Protein AF-A0A7W3T5J4-F1 (afdb_monomer_lite)

Radius of gyration: 43.8 Å; chains: 1; bounding box: 90×72×123 Å

Organism: NCBI:txid1485586

Foldseek 3Di:
DDWQQEEEEDQDQVVLVCCQVCVQVVLCVVCVVPVPPGFNFEHGEEDDPPDDPVVVVVVLQCSLAQQHPVGDHGSHYYYYYHPPLLDDDASHYPSFGQEYEHPDQPDQLLSVVVSLCRRVDDDVPPPRDYDYHYDQDADVQRDPLLCQQDPSCNSVLSNLQSVCVVPVVLLVLVLVVLVVCQPDQDDLVVLDPVVVVPPPPDDDDDDDDDDDDDPDDPDRRDDDDDPDRYNSVSVSVNSVDSRVPDDDSVLSVLLVQQLVVCVVPVDLDAALQDWDDDGPDPIDNNSVSLVVQLVCVVVVNHDPSNVVSCVVSVHDSDPLVVLLVVLLVQQLVCCVQQVALLDALQDDDPNRRNSVVLVCVLVVVDDCDPVSVVSNCVSPVVNPPPDHSLLVSLLSQLLVVCVPPPARDQQDFPDDDPRDRNNVSVVCCQVCVVVDDPVSQVSCVVSVNDRDDPPDPDDDDDPPDPPDDDQADEPCVVDDLLRVLLVQQLSVCVVPVDNPDDLQDKGWGGHHPPDDDDIDIHRNSVSVVVCLVCLVVDDLVSLVSVVVSVDPSSDD

pLDDT: mean 79.35, std 17.82, range [26.31, 97.06]

InterPro domains:
  IPR005114 Helicase-associated [PF03457] (250-314)
  IPR005114 Helicase-associated [PF03457] (321-380)
  IPR027417 P-loop containing nucleoside triphosphate hydrolase [G3DSA:3.40.50.300] (16-140)
  IPR027417 P-loop containing nucleoside triphosphate hydrolase [SSF52540] (8-130)

Secondary structure (DSSP, 8-state):
----EEEEE-SSHHHHHHHHHHHHHHHHHHHHH-TTTS-S-EEEEEEETTS-HHHHHHHHHHHHHTB-TTSPBPSEEEEEEES-TTSS----SSS---EEEE--SSS-HHHHHHHHHHHSPPPTT-----EEE----PPTT--TT-TTT-STTHHHHHHHHHHHHH-HHHHHHHHHHHHHTTTS---GGGG-HHHHTT----------------------------SS---HHHHHHHIIIIIISPPPHHHHHHHHHHHHHHHHHS-----TT--EEETTEEEE-HHHHHHHHHHHHHTT-S-HHHHHHHHHTT--S-HHHHHHHHHHHHHHHHHHHHSSS---TT--BTTB-HHHHHHHHHTTSS---HHHHHHHHTT-TTSS-SS-HHHHHHHHHHHHHTTT-SS-----TT-EETTEEHHHHHHHHHHTGGGS-HHHHHHHHTTT-PPPP----S-----------PPPBTTGGG--HHHHHHHHHHHHHHHHSS----TT--EEE-BPTT-----EEE-HHHHHHHHHHTGGGS-HHHHHHHHTTT-GGG--

Sequence (556 aa):
MGARSLLTFHSTTLDAMVMARTTPDTAAELHADDPARYPARVSAEWLSGEHAPAYRRRVLARFADGLDEHGYVADAQILASCQ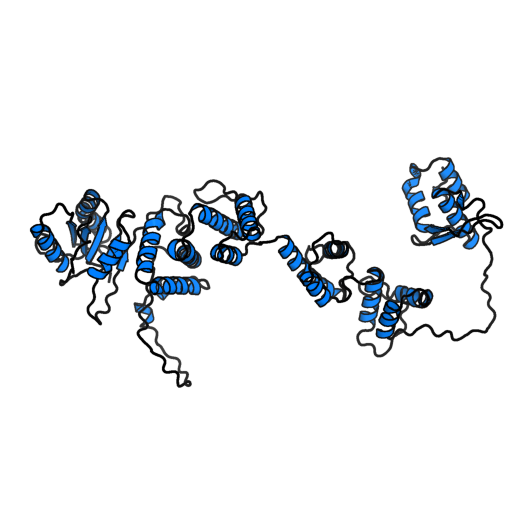VLAEGVDIRGRAGVDGVVLADGRSSPVQVVQIIGRALRQEPGEGKVARIIVPVFLEPGEEPDTMMTSPAYRPLAQLLAGLRAHDHRLIERLTEAAGRASGTASDTIALDPVTAAGQESGEDNEDQEHDAGEHQGRGAAPVLRFSRPRDPAAVARFLRTRVLTPESLGWLAGYDALLHWITERGSAEVPAAATIDLPGRPAYRVGAWVVEQRRALREGTLRPHRYELLSEAGLVWDVADAKFTNGLIAARSYFEEYGTLAAPRDAVVDGFPIGQFLDNLRKRQMVLTEERDAALSAIDPHWNPPWSLAWERGRVALAMLLEGEETVPEIPPGVRVNGTDVGAWLRRQLVGWAGLDDAQREALAKLGIPAPTTAGAGGDGRAGAATGAAAGVPGLAGLDAFGRGVAALRQYRDREGHLTIPRGHEEVLHPAPGENGGPVTVRAGVFLTNSKTRRAKLSPERRAALADLGLEWAQG

Structure (mmCIF, N/CA/C/O backbone):
data_AF-A0A7W3T5J4-F1
#
_entry.id   AF-A0A7W3T5J4-F1
#
loop_
_atom_site.group_PDB
_atom_site.id
_atom_site.type_symbol
_atom_site.label_atom_id
_atom_site.label_alt_id
_atom_site.label_comp_id
_atom_site.label_asym_id
_atom_site.label_entity_id
_atom_site.label_seq_id
_atom_site.pdbx_PDB_ins_code
_atom_site.Cartn_x
_atom_site.Cartn_y
_atom_site.Cartn_z
_atom_site.occupancy
_atom_site.B_iso_or_equiv
_atom_site.auth_seq_id
_atom_site.auth_comp_id
_atom_site.auth_asym_id
_atom_site.auth_atom_id
_atom_site.pdbx_PDB_model_num
ATOM 1 N N . MET A 1 1 ? -18.919 -23.837 25.632 1.00 38.12 1 MET A N 1
ATOM 2 C CA . MET A 1 1 ? -19.663 -23.166 26.724 1.00 38.12 1 MET A CA 1
ATOM 3 C C . MET A 1 1 ? -19.382 -21.670 26.675 1.00 38.12 1 MET A C 1
ATOM 5 O O . MET A 1 1 ? -18.213 -21.291 26.666 1.00 38.12 1 MET A O 1
ATOM 9 N N . GLY A 1 2 ? -20.426 -20.843 26.559 1.00 59.25 2 GLY A N 1
ATOM 10 C CA . GLY A 1 2 ? -20.318 -19.377 26.545 1.00 59.25 2 GLY A CA 1
ATOM 11 C C . GLY A 1 2 ? -19.994 -18.792 27.924 1.00 59.25 2 GLY A C 1
ATOM 12 O O . GLY A 1 2 ? -20.056 -19.503 28.925 1.00 59.25 2 GLY A O 1
ATOM 13 N N . ALA A 1 3 ? -19.624 -17.511 27.972 1.00 66.50 3 ALA A N 1
ATOM 14 C CA . ALA A 1 3 ? -19.461 -16.782 29.230 1.00 66.50 3 ALA A CA 1
ATOM 15 C C . ALA A 1 3 ? -20.826 -16.618 29.920 1.00 66.50 3 ALA A C 1
ATOM 17 O O . ALA A 1 3 ? -21.781 -16.196 29.270 1.00 66.50 3 ALA A O 1
ATOM 18 N N . ARG A 1 4 ? -20.914 -16.962 31.208 1.00 83.06 4 ARG A N 1
ATOM 19 C CA . ARG A 1 4 ? -22.148 -16.910 32.011 1.00 83.06 4 ARG A CA 1
ATOM 20 C C . ARG A 1 4 ? -22.110 -15.777 33.029 1.00 83.06 4 ARG A C 1
ATOM 22 O O . ARG A 1 4 ? -23.159 -15.297 33.422 1.00 83.06 4 ARG A O 1
ATOM 29 N N . SER A 1 5 ? -20.923 -15.323 33.421 1.00 88.12 5 SER A N 1
ATOM 30 C CA . SER A 1 5 ? -20.735 -14.202 34.343 1.00 88.12 5 SER A CA 1
ATOM 31 C C . SER A 1 5 ? -19.971 -13.057 33.675 1.00 88.12 5 SER A C 1
ATOM 33 O O . SER A 1 5 ? -18.770 -13.179 33.410 1.00 88.12 5 SER A O 1
ATOM 35 N N . LEU A 1 6 ? -20.665 -11.957 33.365 1.00 88.44 6 LEU A N 1
ATOM 36 C CA . LEU A 1 6 ? -20.112 -10.829 32.611 1.00 88.44 6 LEU A CA 1
ATOM 37 C C . LEU A 1 6 ? -20.107 -9.534 33.417 1.00 88.44 6 LEU A C 1
ATOM 39 O O . LEU A 1 6 ? -21.117 -9.118 33.980 1.00 88.44 6 LEU A O 1
ATOM 43 N N . LEU A 1 7 ? -18.971 -8.843 33.393 1.00 87.94 7 LEU A N 1
ATOM 44 C CA . LEU A 1 7 ? -18.852 -7.492 33.926 1.00 87.94 7 LEU A CA 1
ATOM 45 C C . LEU A 1 7 ? -18.903 -6.478 32.781 1.00 87.94 7 LEU A C 1
ATOM 47 O O . LEU A 1 7 ? -18.108 -6.567 31.851 1.00 87.94 7 LEU A O 1
ATOM 51 N N . THR A 1 8 ? -19.819 -5.514 32.829 1.00 87.94 8 THR A N 1
ATOM 52 C CA . THR A 1 8 ? -19.984 -4.508 31.765 1.00 87.94 8 THR A CA 1
ATOM 53 C C . THR A 1 8 ? -19.553 -3.134 32.272 1.00 87.94 8 THR A C 1
ATOM 55 O O . THR A 1 8 ? -19.921 -2.735 33.376 1.00 87.94 8 THR A O 1
ATOM 58 N N . PHE A 1 9 ? -18.745 -2.412 31.496 1.00 85.38 9 PHE A N 1
ATOM 59 C CA . PHE A 1 9 ? -18.242 -1.085 31.866 1.00 85.38 9 PHE A CA 1
ATOM 60 C C . PHE A 1 9 ? -18.940 0.021 31.094 1.00 85.38 9 PHE A C 1
ATOM 62 O O . PHE A 1 9 ? -19.016 -0.036 29.867 1.00 85.38 9 PHE A O 1
ATOM 69 N N . HIS A 1 10 ? -19.381 1.030 31.842 1.00 85.56 10 HIS A N 1
ATOM 70 C CA . HIS A 1 10 ? -20.115 2.186 31.348 1.00 85.56 10 HIS A CA 1
ATOM 71 C C . HIS A 1 10 ? -19.493 3.476 31.891 1.00 85.56 10 HIS A C 1
ATOM 73 O O . HIS A 1 10 ? -18.960 3.528 33.002 1.00 85.56 10 HIS A O 1
ATOM 79 N N . SER A 1 11 ? -19.588 4.533 31.102 1.00 81.19 11 SER A N 1
ATOM 80 C CA . SER A 1 11 ? -19.053 5.867 31.349 1.00 81.19 11 SER A CA 1
ATOM 81 C C . SER A 1 11 ? -20.032 6.743 32.113 1.00 81.19 11 SER A C 1
ATOM 83 O O . SER A 1 11 ? -19.608 7.716 32.737 1.00 81.19 11 SER A O 1
ATOM 85 N N . THR A 1 12 ? -21.323 6.397 32.093 1.00 84.38 12 THR A N 1
ATOM 86 C CA . THR A 1 12 ? -22.353 7.074 32.874 1.00 84.38 12 THR A CA 1
ATOM 87 C C . THR A 1 12 ? -23.083 6.098 33.792 1.00 84.38 12 THR A C 1
ATOM 89 O O . THR A 1 12 ? -23.312 4.930 33.464 1.00 84.38 12 THR A O 1
ATOM 92 N N . THR A 1 13 ? -23.478 6.597 34.964 1.00 86.69 13 THR A N 1
ATOM 93 C CA . THR A 1 13 ? -24.303 5.851 35.920 1.00 86.69 13 THR A CA 1
ATOM 94 C C . THR A 1 13 ? -25.653 5.462 35.316 1.00 86.69 13 THR A C 1
ATOM 96 O O . THR A 1 13 ? -26.158 4.374 35.587 1.00 86.69 13 THR A O 1
ATOM 99 N N . LEU A 1 14 ? -26.219 6.337 34.477 1.00 87.62 14 LEU A N 1
ATOM 100 C CA . LEU A 1 14 ? -27.494 6.103 33.810 1.00 87.62 14 LEU A CA 1
ATOM 101 C C . LEU A 1 14 ? -27.411 4.910 32.854 1.00 87.62 14 LEU A C 1
ATOM 103 O O . LEU A 1 14 ? -28.268 4.039 32.932 1.00 87.62 14 LEU A O 1
ATOM 107 N N . ASP A 1 15 ? -26.368 4.821 32.026 1.00 88.25 15 ASP A N 1
ATOM 108 C CA . ASP A 1 15 ? -26.202 3.713 31.074 1.00 88.25 15 ASP A CA 1
ATOM 109 C C . ASP A 1 15 ? -26.009 2.374 31.797 1.00 88.25 15 ASP A C 1
ATOM 111 O O . ASP A 1 15 ? -26.647 1.381 31.447 1.00 88.25 15 ASP A O 1
ATOM 115 N N . ALA A 1 16 ? -25.210 2.360 32.874 1.00 88.25 16 ALA A N 1
ATOM 116 C CA . ALA A 1 16 ? -25.045 1.171 33.710 1.00 88.25 16 ALA A CA 1
ATOM 117 C C . ALA A 1 16 ? -26.379 0.705 34.314 1.00 88.25 16 ALA A C 1
ATOM 119 O O . ALA A 1 16 ? -26.686 -0.489 34.313 1.00 88.25 16 ALA A O 1
ATOM 120 N N . MET A 1 17 ? -27.181 1.646 34.822 1.00 89.94 17 MET A N 1
ATOM 121 C CA . MET A 1 17 ? -28.502 1.351 35.369 1.00 89.94 17 MET A CA 1
ATOM 122 C C . MET A 1 17 ? -29.458 0.851 34.285 1.00 89.94 17 MET A C 1
ATOM 124 O O . MET A 1 17 ? -30.118 -0.162 34.498 1.00 89.94 17 MET A O 1
ATOM 128 N N . VAL A 1 18 ? -29.532 1.532 33.137 1.00 91.50 18 VAL A N 1
ATOM 129 C CA . VAL A 1 18 ? -30.398 1.143 32.016 1.00 91.50 18 VAL A CA 1
ATOM 130 C C . VAL A 1 18 ? -30.050 -0.268 31.562 1.00 91.50 18 VAL A C 1
ATOM 132 O O . VAL A 1 18 ? -30.938 -1.110 31.548 1.00 91.50 18 VAL A O 1
ATOM 135 N N . MET A 1 19 ? -28.768 -0.562 31.320 1.00 89.38 19 MET A N 1
ATOM 136 C CA . MET A 1 19 ? -28.295 -1.904 30.970 1.00 89.38 19 MET A CA 1
ATOM 137 C C . MET A 1 19 ? -28.788 -2.954 31.970 1.00 89.38 19 MET A C 1
ATOM 139 O O . MET A 1 19 ? -29.364 -3.966 31.577 1.00 89.38 19 MET A O 1
ATOM 143 N N . ALA A 1 20 ? -28.598 -2.717 33.271 1.00 91.94 20 ALA A N 1
ATOM 144 C CA . ALA A 1 20 ? -29.009 -3.670 34.296 1.00 91.94 20 ALA A CA 1
ATOM 145 C C . ALA A 1 20 ? -30.531 -3.825 34.423 1.00 91.94 20 ALA A C 1
ATOM 147 O O . ALA A 1 20 ? -31.002 -4.857 34.890 1.00 91.94 20 ALA A O 1
ATOM 148 N N . ARG A 1 21 ? -31.312 -2.813 34.040 1.00 93.12 21 ARG A N 1
ATOM 149 C CA . ARG A 1 21 ? -32.776 -2.858 34.123 1.00 93.12 21 ARG A CA 1
ATOM 150 C C . ARG A 1 21 ? -33.428 -3.440 32.877 1.00 93.12 21 ARG A C 1
ATOM 152 O O . ARG A 1 21 ? -34.447 -4.093 33.019 1.00 93.12 21 ARG A O 1
ATOM 159 N N . THR A 1 22 ? -32.845 -3.258 31.695 1.00 92.88 22 THR A N 1
ATOM 160 C CA . THR A 1 22 ? -33.434 -3.732 30.433 1.00 92.88 22 THR A CA 1
ATOM 161 C C . THR A 1 22 ? -32.937 -5.109 30.003 1.00 92.88 22 THR A C 1
ATOM 163 O O . THR A 1 22 ? -33.639 -5.803 29.269 1.00 92.88 22 THR A O 1
ATOM 166 N N . THR A 1 23 ? -31.744 -5.532 30.443 1.00 92.19 23 THR A N 1
ATOM 167 C CA . THR A 1 23 ? -31.164 -6.828 30.044 1.00 92.19 23 THR A CA 1
ATOM 168 C C . THR A 1 23 ? -32.070 -8.017 30.380 1.00 92.19 23 THR A C 1
ATOM 170 O O . THR A 1 23 ? -32.245 -8.848 29.490 1.00 92.19 23 THR A O 1
ATOM 173 N N . PRO A 1 24 ? -32.636 -8.152 31.600 1.00 91.94 24 PRO A N 1
ATOM 174 C CA . PRO A 1 24 ? -33.459 -9.317 31.932 1.00 91.94 24 PRO A CA 1
ATOM 175 C C . PRO A 1 24 ? -34.690 -9.439 31.027 1.00 91.94 24 PRO A C 1
ATOM 177 O O . PRO A 1 24 ? -34.945 -10.518 30.499 1.00 91.94 24 PRO A O 1
ATOM 180 N N . ASP A 1 25 ? -35.380 -8.324 30.773 1.00 92.25 25 ASP A N 1
ATOM 181 C CA . ASP A 1 25 ? -36.558 -8.284 29.900 1.00 92.25 25 ASP A CA 1
ATOM 182 C C . ASP A 1 25 ? -36.183 -8.610 28.447 1.00 92.25 25 ASP A C 1
ATOM 184 O O . ASP A 1 25 ? -36.797 -9.468 27.819 1.00 92.25 25 ASP A O 1
ATOM 188 N N . THR A 1 26 ? -35.097 -8.013 27.940 1.00 93.00 26 THR A N 1
ATOM 189 C CA . THR A 1 26 ? -34.586 -8.294 26.584 1.00 93.00 26 THR A CA 1
ATOM 190 C C . THR A 1 26 ? -34.188 -9.766 26.432 1.00 93.00 26 THR A C 1
ATOM 192 O O . THR A 1 26 ? -34.430 -10.387 25.401 1.00 93.00 26 THR A O 1
ATOM 195 N N . ALA A 1 27 ? -33.564 -10.350 27.458 1.00 92.44 27 ALA A N 1
ATOM 196 C CA . ALA A 1 27 ? -33.190 -11.758 27.451 1.00 92.44 27 ALA A CA 1
ATOM 197 C C . ALA A 1 27 ? -34.416 -12.677 27.493 1.00 92.44 27 ALA A C 1
ATOM 199 O O . ALA A 1 27 ? -34.404 -13.709 26.827 1.00 92.44 27 ALA A O 1
ATOM 200 N N . ALA A 1 28 ? -35.465 -12.301 28.229 1.00 92.88 28 ALA A N 1
ATOM 201 C CA . ALA A 1 28 ? -36.719 -13.041 28.266 1.00 92.88 28 ALA A CA 1
ATOM 202 C C . ALA A 1 28 ? -37.426 -13.033 26.901 1.00 92.88 28 ALA A C 1
ATOM 204 O O . ALA A 1 28 ? -37.890 -14.084 26.463 1.00 92.88 28 ALA A O 1
ATOM 205 N N . GLU A 1 29 ? -37.446 -11.892 26.203 1.00 95.44 29 GLU A N 1
ATOM 206 C CA . GLU A 1 29 ? -37.959 -11.795 24.828 1.00 95.44 29 GLU A CA 1
ATOM 207 C C . GLU A 1 29 ? -37.161 -12.691 23.868 1.00 95.44 29 GLU A C 1
ATOM 209 O O . GLU A 1 29 ? -37.734 -13.535 23.183 1.00 95.44 29 GLU A O 1
ATOM 214 N N . LEU A 1 30 ? -35.825 -12.601 23.887 1.00 93.62 30 LEU A N 1
ATOM 215 C CA . LEU A 1 30 ? -34.963 -13.442 23.047 1.00 93.62 30 LEU A CA 1
ATOM 216 C C . LEU A 1 30 ? -35.094 -14.940 23.370 1.00 93.62 30 LEU A C 1
ATOM 218 O O . LEU A 1 30 ? -35.038 -15.774 22.468 1.00 93.62 30 LEU A O 1
ATOM 222 N N . HIS A 1 31 ? -35.264 -15.297 24.645 1.00 93.56 31 HIS A N 1
ATOM 223 C CA . HIS A 1 31 ? -35.498 -16.678 25.065 1.00 93.56 31 HIS A CA 1
ATOM 224 C C . HIS A 1 31 ? -36.864 -17.192 24.615 1.00 93.56 31 HIS A C 1
ATOM 226 O O . HIS A 1 31 ? -36.963 -18.359 24.255 1.00 93.56 31 HIS A O 1
ATOM 232 N N . ALA A 1 32 ? -37.901 -16.352 24.608 1.00 95.38 32 ALA A N 1
ATOM 233 C CA . ALA A 1 32 ? -39.206 -16.734 24.078 1.00 95.38 32 ALA A CA 1
ATOM 234 C C . ALA A 1 32 ? -39.138 -17.052 22.573 1.00 95.38 32 ALA A C 1
ATOM 236 O O . ALA A 1 32 ? -39.791 -17.996 22.126 1.00 95.38 32 ALA A O 1
ATOM 237 N N . ASP A 1 33 ? -38.313 -16.313 21.826 1.00 95.38 33 ASP A N 1
ATOM 238 C CA . ASP A 1 33 ? -38.110 -16.516 20.389 1.00 95.38 33 ASP A CA 1
ATOM 239 C C . ASP A 1 33 ? -37.232 -17.742 20.066 1.00 95.38 33 ASP A C 1
ATOM 241 O O . ASP A 1 33 ? -37.562 -18.522 19.171 1.00 95.38 33 ASP A O 1
ATOM 245 N N . ASP A 1 34 ? -36.117 -17.939 20.784 1.00 93.31 34 ASP A N 1
ATOM 246 C CA . ASP A 1 34 ? -35.206 -19.082 20.601 1.00 93.31 34 ASP A CA 1
ATOM 247 C C . ASP A 1 34 ? -34.678 -19.622 21.952 1.00 93.31 34 ASP A C 1
ATOM 249 O O . ASP A 1 34 ? -33.559 -19.296 22.385 1.00 93.31 34 ASP A O 1
ATOM 253 N N . PRO A 1 35 ? -35.452 -20.505 22.619 1.00 92.00 35 PRO A N 1
ATOM 254 C CA . PRO A 1 35 ? -35.082 -21.068 23.916 1.00 92.00 35 PRO A CA 1
ATOM 255 C C . PRO A 1 35 ? -33.812 -21.925 23.893 1.00 92.00 35 PRO A C 1
ATOM 257 O O . PRO A 1 35 ? -33.191 -22.141 24.935 1.00 92.00 35 PRO A O 1
ATOM 260 N N . ALA A 1 36 ? -33.436 -22.460 22.725 1.00 90.00 36 ALA A N 1
ATOM 261 C CA . ALA A 1 36 ? -32.250 -23.300 22.579 1.00 90.00 36 ALA A CA 1
ATOM 262 C C . ALA A 1 36 ? -30.960 -22.466 22.575 1.00 90.00 36 ALA A C 1
ATOM 264 O O . ALA A 1 36 ? -29.896 -22.961 22.957 1.00 90.00 36 ALA A O 1
ATOM 265 N N . ARG A 1 37 ? -31.050 -21.203 22.146 1.00 86.75 37 ARG A N 1
ATOM 266 C CA . ARG A 1 37 ? -29.909 -20.298 22.011 1.00 86.75 37 ARG A CA 1
ATOM 267 C C . ARG A 1 37 ? -29.728 -19.358 23.196 1.00 86.75 37 ARG A C 1
ATOM 269 O O . ARG A 1 37 ? -28.582 -19.073 23.554 1.00 86.75 37 ARG A O 1
ATOM 276 N N . TYR A 1 38 ? -30.816 -18.857 23.777 1.00 88.81 38 TYR A N 1
ATOM 277 C CA . TYR A 1 38 ? -30.766 -17.826 24.816 1.00 88.81 38 TYR A CA 1
ATOM 278 C C . TYR A 1 38 ? -31.089 -18.391 26.211 1.00 88.81 38 TYR A C 1
ATOM 280 O O . TYR A 1 38 ? -31.937 -19.271 26.332 1.00 88.81 38 TYR A O 1
ATOM 288 N N . PRO A 1 39 ? -30.413 -17.927 27.279 1.00 90.12 39 PRO A N 1
ATOM 289 C CA . PRO A 1 39 ? -30.639 -18.409 28.644 1.00 90.12 39 PRO A CA 1
ATOM 290 C C . PRO A 1 39 ? -31.996 -17.964 29.208 1.00 90.12 39 PRO A C 1
ATOM 292 O O . PRO A 1 39 ? -32.430 -16.845 28.956 1.00 90.12 39 PRO A O 1
ATOM 295 N N . ALA A 1 40 ? -32.619 -18.814 30.030 1.00 88.88 40 ALA A N 1
ATOM 296 C CA . ALA A 1 40 ? -33.925 -18.532 30.626 1.00 88.88 40 ALA A CA 1
ATOM 297 C C . ALA A 1 40 ? -33.838 -17.547 31.805 1.00 88.88 40 ALA A C 1
ATOM 299 O O . ALA A 1 40 ? -34.630 -16.614 31.899 1.00 88.88 40 ALA A O 1
ATOM 300 N N . ARG A 1 41 ? -32.880 -17.745 32.724 1.00 90.00 41 ARG A N 1
ATOM 301 C CA . ARG A 1 41 ? -32.694 -16.877 33.900 1.00 90.00 41 ARG A CA 1
ATOM 302 C C . ARG A 1 41 ? -31.481 -15.976 33.737 1.00 90.00 41 ARG A C 1
ATOM 304 O O . ARG A 1 41 ? -30.357 -16.400 34.006 1.00 90.00 41 ARG A O 1
ATOM 311 N N . VAL A 1 42 ? -31.719 -14.728 33.340 1.00 92.81 42 VAL A N 1
ATOM 312 C CA . VAL A 1 42 ? -30.684 -13.690 33.274 1.00 92.81 42 VAL A CA 1
ATOM 313 C C . VAL A 1 42 ? -30.851 -12.703 34.418 1.00 92.81 42 VAL A C 1
ATOM 315 O O . VAL A 1 42 ? -31.863 -12.013 34.494 1.00 92.81 42 VAL A O 1
ATOM 318 N N . SER A 1 43 ? -29.852 -12.615 35.296 1.00 92.44 43 SER A N 1
ATOM 319 C CA . SER A 1 43 ? -29.806 -11.582 36.334 1.00 92.44 43 SER A CA 1
ATOM 320 C C . SER A 1 43 ? -28.939 -10.408 35.886 1.00 92.44 43 SER A C 1
ATOM 322 O O . SER A 1 43 ? -27.933 -10.580 35.192 1.00 92.44 43 SER A O 1
ATOM 324 N N . ALA A 1 44 ? -29.318 -9.191 36.271 1.00 93.38 44 ALA A N 1
ATOM 325 C CA . ALA A 1 44 ? -28.498 -8.022 36.007 1.00 93.38 44 ALA A CA 1
ATOM 326 C C . ALA A 1 44 ? -28.568 -7.003 37.151 1.00 93.38 44 ALA A C 1
ATOM 328 O O . ALA A 1 44 ? -29.642 -6.589 37.588 1.00 93.38 44 ALA A O 1
ATOM 329 N N . GLU A 1 45 ? -27.403 -6.582 37.638 1.00 93.12 45 GLU A N 1
ATOM 330 C CA . GLU A 1 45 ? -27.259 -5.571 38.688 1.00 93.12 45 GLU A CA 1
ATOM 331 C C . GLU A 1 45 ? -26.301 -4.463 38.239 1.00 93.12 45 GLU A C 1
ATOM 333 O O . GLU A 1 45 ? -25.523 -4.641 37.303 1.00 93.12 45 GLU A O 1
ATOM 338 N N . TRP A 1 46 ? -26.337 -3.303 38.903 1.00 92.62 46 TRP A N 1
ATOM 339 C CA . TRP A 1 46 ? -25.434 -2.194 38.593 1.00 92.62 46 TRP A CA 1
ATOM 340 C C . TRP A 1 46 ? -24.835 -1.547 39.840 1.00 92.62 46 TRP A C 1
ATOM 342 O O . TRP A 1 46 ? -25.447 -1.524 40.909 1.00 92.62 46 TRP A O 1
ATOM 352 N N . LEU A 1 47 ? -23.631 -0.991 39.692 1.00 89.12 47 LEU A N 1
ATOM 353 C CA . LEU A 1 47 ? -22.893 -0.299 40.744 1.00 89.12 47 LEU A CA 1
ATOM 354 C C . LEU A 1 47 ? -22.288 1.023 40.235 1.00 89.12 47 LEU A C 1
ATOM 356 O O . LEU A 1 47 ? -21.477 1.016 39.308 1.00 89.12 47 LEU A O 1
ATOM 360 N N . SER A 1 48 ? -22.610 2.139 40.903 1.00 87.38 48 SER A N 1
ATOM 361 C CA . SER A 1 48 ? -21.893 3.427 40.841 1.00 87.38 48 SER A CA 1
ATOM 362 C C . SER A 1 48 ? -21.253 3.811 42.187 1.00 87.38 48 SER A C 1
ATOM 364 O O . SER A 1 48 ? -21.483 3.165 43.219 1.00 87.38 48 SER A O 1
ATOM 366 N N . GLY A 1 49 ? -20.409 4.850 42.167 1.00 82.88 49 GLY A N 1
ATOM 367 C CA . GLY A 1 49 ? -19.708 5.352 43.355 1.00 82.88 49 GLY A CA 1
ATOM 368 C C . GLY A 1 49 ? -20.650 5.929 44.415 1.00 82.88 49 GLY A C 1
ATOM 369 O O . GLY A 1 49 ? -20.280 6.020 45.582 1.00 82.88 49 GLY A O 1
ATOM 370 N N . GLU A 1 50 ? -21.883 6.246 44.021 1.00 82.94 50 GLU A N 1
ATOM 371 C CA . GLU A 1 50 ? -22.941 6.772 44.886 1.00 82.94 50 GLU A CA 1
ATOM 372 C C . GLU A 1 50 ? -23.529 5.693 45.808 1.00 82.94 50 GLU A C 1
ATOM 374 O O . GLU A 1 50 ? -24.106 6.003 46.851 1.00 82.94 50 GLU A O 1
ATOM 379 N N . HIS A 1 51 ? -23.356 4.407 45.480 1.00 86.69 51 HIS A N 1
ATOM 380 C CA . HIS A 1 51 ? -23.827 3.328 46.338 1.00 86.69 51 HIS A CA 1
ATOM 381 C C . HIS A 1 51 ? -23.004 3.199 47.625 1.00 86.69 51 HIS A C 1
ATOM 383 O O . HIS A 1 51 ? -21.767 3.117 47.623 1.00 86.69 51 HIS A O 1
ATOM 389 N N . ALA A 1 52 ? -23.715 3.028 48.743 1.00 87.44 52 ALA A N 1
ATOM 390 C CA . ALA A 1 52 ? -23.106 2.771 50.041 1.00 87.44 52 ALA A CA 1
ATOM 391 C C . ALA A 1 52 ? -22.158 1.547 49.993 1.00 87.44 52 ALA A C 1
ATOM 393 O O . ALA A 1 52 ? -22.512 0.518 49.406 1.00 87.44 52 ALA A O 1
ATOM 394 N N . PRO A 1 53 ? -20.983 1.585 50.657 1.00 85.81 53 PRO A N 1
ATOM 395 C CA . PRO A 1 53 ? -20.021 0.475 50.645 1.00 85.81 53 PRO A CA 1
ATOM 396 C C . PRO A 1 53 ? -20.614 -0.882 51.057 1.00 85.81 53 PRO A C 1
ATOM 398 O O . PRO A 1 53 ? -20.260 -1.921 50.502 1.00 85.81 53 PRO A O 1
ATOM 401 N N . ALA A 1 54 ? -21.546 -0.892 52.016 1.00 87.69 54 ALA A N 1
ATOM 402 C CA . ALA A 1 54 ? -22.235 -2.111 52.441 1.00 87.69 54 ALA A CA 1
ATOM 403 C C . ALA A 1 54 ? -23.127 -2.703 51.337 1.00 87.69 54 ALA A C 1
ATOM 405 O O . ALA A 1 54 ? -23.162 -3.919 51.170 1.00 87.69 54 ALA A O 1
ATOM 406 N N . TYR A 1 55 ? -23.810 -1.856 50.560 1.00 88.38 55 TYR A N 1
ATOM 407 C CA . TYR A 1 55 ? -24.595 -2.294 49.409 1.00 88.38 55 TYR A CA 1
ATOM 408 C C . TYR A 1 55 ? -23.686 -2.887 48.329 1.00 88.38 55 TYR A C 1
ATOM 410 O O . TYR A 1 55 ? -23.907 -4.023 47.920 1.00 88.38 55 TYR A O 1
ATOM 418 N N . ARG A 1 56 ? -22.603 -2.181 47.970 1.00 87.06 56 ARG A N 1
ATOM 419 C CA . ARG A 1 56 ? -21.614 -2.649 46.982 1.00 87.06 56 ARG A CA 1
ATOM 420 C C . ARG A 1 56 ? -21.067 -4.038 47.320 1.00 87.06 56 ARG A C 1
ATOM 422 O O . ARG A 1 56 ? -21.064 -4.911 46.461 1.00 87.06 56 ARG A O 1
ATOM 429 N N . ARG A 1 57 ? -20.674 -4.272 48.580 1.00 86.75 57 ARG A N 1
ATOM 430 C CA . ARG A 1 57 ? -20.182 -5.587 49.040 1.00 86.75 57 ARG A CA 1
ATOM 431 C C . ARG A 1 57 ? -21.220 -6.702 48.900 1.00 86.75 57 ARG A C 1
ATOM 433 O O . ARG A 1 57 ? -20.854 -7.802 48.507 1.00 86.75 57 ARG A O 1
ATOM 440 N N . ARG A 1 58 ? -22.498 -6.431 49.198 1.00 89.38 58 ARG A N 1
ATOM 441 C CA . ARG A 1 58 ? -23.575 -7.431 49.062 1.00 89.38 58 ARG A CA 1
ATOM 442 C C . ARG A 1 58 ? -23.821 -7.821 47.607 1.00 89.38 58 ARG A C 1
ATOM 444 O O . ARG A 1 58 ? -23.907 -9.008 47.322 1.00 89.38 58 ARG A O 1
ATOM 451 N N . VAL A 1 59 ? -23.897 -6.837 46.709 1.00 89.44 59 VAL A N 1
ATOM 452 C CA . VAL A 1 59 ? -24.072 -7.074 45.265 1.00 89.44 59 VAL A CA 1
ATOM 453 C C . VAL A 1 59 ? -22.894 -7.871 44.703 1.00 89.44 59 VAL A C 1
ATOM 455 O O . VAL A 1 59 ? -23.090 -8.865 44.015 1.00 89.44 59 VAL A O 1
ATOM 458 N N . LEU A 1 60 ? -21.663 -7.483 45.056 1.00 88.31 60 LEU A N 1
ATOM 459 C CA . LEU A 1 60 ? -20.455 -8.184 44.619 1.00 88.31 60 LEU A CA 1
ATOM 460 C C . LEU A 1 60 ? -20.399 -9.636 45.102 1.00 88.31 60 LEU A C 1
ATOM 462 O O . LEU A 1 60 ? -20.005 -10.500 44.328 1.00 88.31 60 LEU A O 1
ATOM 466 N N . ALA A 1 61 ? -20.807 -9.909 46.344 1.00 88.31 61 ALA A N 1
ATOM 467 C CA . ALA A 1 61 ? -20.860 -11.271 46.872 1.00 88.31 61 ALA A CA 1
ATOM 468 C C . ALA A 1 61 ? -21.885 -12.138 46.121 1.00 88.31 61 ALA A C 1
ATOM 470 O O . ALA A 1 61 ? -21.553 -13.240 45.700 1.00 88.31 61 ALA A O 1
ATOM 471 N N . ARG A 1 62 ? -23.100 -11.621 45.877 1.00 90.62 62 ARG A N 1
ATOM 472 C CA . ARG A 1 62 ? -24.112 -12.338 45.080 1.00 90.62 62 ARG A CA 1
ATOM 473 C C . ARG A 1 62 ? -23.622 -12.642 43.669 1.00 90.62 62 ARG A C 1
ATOM 475 O O . ARG A 1 62 ? -23.718 -13.781 43.223 1.00 90.62 62 ARG A O 1
ATOM 482 N N . PHE A 1 63 ? -23.045 -11.641 43.006 1.00 90.38 63 PHE A N 1
ATOM 483 C CA . PHE A 1 63 ? -22.496 -11.799 41.664 1.00 90.38 63 PHE A CA 1
ATOM 484 C C . PHE A 1 63 ? -21.347 -12.819 41.629 1.00 90.38 63 PHE A C 1
ATOM 486 O O . PHE A 1 63 ? -21.294 -13.664 40.739 1.00 90.38 63 PHE A O 1
ATOM 493 N N . ALA A 1 64 ? -20.453 -12.808 42.624 1.00 87.56 64 ALA A N 1
ATOM 494 C CA . ALA A 1 64 ? -19.365 -13.782 42.717 1.00 87.56 64 ALA A CA 1
ATOM 495 C C . ALA A 1 64 ? -19.878 -15.235 42.774 1.00 87.56 64 ALA A C 1
ATOM 497 O O . ALA A 1 64 ? -19.251 -16.129 42.202 1.00 87.56 64 ALA A O 1
ATOM 498 N N . ASP A 1 65 ? -21.030 -15.465 43.408 1.00 88.50 65 ASP A N 1
ATOM 499 C CA . ASP A 1 65 ? -21.633 -16.790 43.581 1.00 88.50 65 ASP A CA 1
ATOM 500 C C . ASP A 1 65 ? -22.699 -17.155 42.536 1.00 88.50 65 ASP A C 1
ATOM 502 O O . ASP A 1 65 ? -23.183 -18.290 42.532 1.00 88.50 65 ASP A O 1
ATOM 506 N N . GLY A 1 66 ? -23.031 -16.248 41.612 1.00 88.69 66 GLY A N 1
ATOM 507 C CA . GLY A 1 66 ? -24.009 -16.516 40.553 1.00 88.69 66 GLY A CA 1
ATOM 508 C C . GLY A 1 66 ? -25.463 -16.374 40.988 1.00 88.69 66 GLY A C 1
ATOM 509 O O . GLY A 1 66 ? -26.326 -17.041 40.416 1.00 88.69 66 GLY A O 1
ATOM 510 N N . LEU A 1 67 ? -25.729 -15.571 42.019 1.00 89.88 67 LEU A N 1
ATOM 511 C CA . LEU A 1 67 ? -27.036 -15.463 42.660 1.00 89.88 67 LEU A CA 1
ATOM 512 C C . LEU A 1 67 ? -27.773 -14.185 42.248 1.00 89.88 67 LEU A C 1
ATOM 514 O O . LEU A 1 67 ? -27.180 -13.107 42.199 1.00 89.88 67 LEU A O 1
ATOM 518 N N . ASP A 1 68 ? -29.077 -14.295 42.008 1.00 86.62 68 ASP A N 1
ATOM 519 C CA . ASP A 1 68 ? -29.966 -13.143 41.843 1.00 86.62 68 ASP A CA 1
ATOM 520 C C . ASP A 1 68 ? -30.358 -12.501 43.191 1.00 86.62 68 ASP A C 1
ATOM 522 O O . ASP A 1 68 ? -29.942 -12.934 44.272 1.00 86.62 68 ASP A O 1
ATOM 526 N N . GLU A 1 69 ? -31.172 -11.443 43.147 1.00 82.75 69 GLU A N 1
ATOM 527 C CA . GLU A 1 69 ? -31.621 -10.718 44.344 1.00 82.75 69 GLU A CA 1
ATOM 528 C C . GLU A 1 69 ? -32.467 -11.560 45.316 1.00 82.75 69 GLU A C 1
ATOM 530 O O . GLU A 1 69 ? -32.579 -11.209 46.494 1.00 82.75 69 GLU A O 1
ATOM 535 N N . HIS A 1 70 ? -33.012 -12.684 44.849 1.00 86.25 70 HIS A N 1
ATOM 536 C CA . HIS A 1 70 ? -33.798 -13.635 45.630 1.00 86.25 70 HIS A CA 1
ATOM 537 C C . HIS A 1 70 ? -32.983 -14.863 46.074 1.00 86.25 70 HIS A C 1
ATOM 539 O O . HIS A 1 70 ? -33.492 -15.689 46.833 1.00 86.25 70 HIS A O 1
ATOM 545 N N . GLY A 1 71 ? -31.719 -14.973 45.655 1.00 86.00 71 GLY A N 1
ATOM 546 C CA . GLY A 1 71 ? -30.816 -16.068 46.001 1.00 86.00 71 GLY A CA 1
ATOM 547 C C . GLY A 1 71 ? -30.895 -17.285 45.075 1.00 86.00 71 GLY A C 1
ATOM 548 O O . GLY A 1 71 ? -30.361 -18.336 45.432 1.00 86.00 71 GLY A O 1
ATOM 549 N N . TYR A 1 72 ? -31.532 -17.180 43.905 1.00 88.25 72 TYR A N 1
ATOM 550 C CA . TYR A 1 72 ? -31.524 -18.250 42.905 1.00 88.25 72 TYR A CA 1
ATOM 551 C C . TYR A 1 72 ? -30.298 -18.160 41.999 1.00 88.25 72 TYR A C 1
ATOM 553 O O . TYR A 1 72 ? -29.788 -17.080 41.714 1.00 88.25 72 TYR A O 1
ATOM 561 N N . VAL A 1 73 ? -29.842 -19.318 41.515 1.00 89.50 73 VAL A N 1
ATOM 562 C CA . VAL A 1 73 ? -28.733 -19.395 40.559 1.00 89.50 73 VAL A CA 1
ATOM 563 C C . VAL A 1 73 ? -29.208 -18.930 39.183 1.00 89.50 73 VAL A C 1
ATOM 565 O O . VAL A 1 73 ? -30.144 -19.509 38.624 1.00 89.50 73 VAL A O 1
ATOM 568 N N . ALA A 1 74 ? -28.543 -17.914 38.638 1.00 88.69 74 ALA A N 1
ATOM 569 C CA . ALA A 1 74 ? -28.804 -17.415 37.294 1.00 88.69 74 ALA A CA 1
ATOM 570 C C . ALA A 1 74 ? -28.120 -18.292 36.226 1.00 88.69 74 ALA A C 1
ATOM 572 O O . ALA A 1 74 ? -27.013 -18.798 36.426 1.00 88.69 74 ALA A O 1
ATOM 573 N N . ASP A 1 75 ? -28.760 -18.454 35.065 1.00 89.69 75 ASP A N 1
ATOM 574 C CA . ASP A 1 75 ? -28.161 -19.145 33.915 1.00 89.69 75 ASP A CA 1
ATOM 575 C C . ASP A 1 75 ? -27.072 -18.283 33.259 1.00 89.69 75 ASP A C 1
ATOM 577 O O . ASP A 1 75 ? -26.075 -18.824 32.757 1.00 89.69 75 ASP A O 1
ATOM 581 N N . ALA A 1 76 ? -27.269 -16.958 33.300 1.00 91.25 76 ALA A N 1
ATOM 582 C CA . ALA A 1 76 ? -26.290 -15.921 33.001 1.00 91.25 76 ALA A CA 1
ATOM 583 C C . ALA A 1 76 ? -26.509 -14.688 33.899 1.00 91.25 76 ALA A C 1
ATOM 585 O O . ALA A 1 76 ? -27.633 -14.388 34.291 1.00 91.25 76 ALA A O 1
ATOM 586 N N . GLN A 1 77 ? -25.445 -13.952 34.203 1.00 92.31 77 GLN A N 1
ATOM 587 C CA . GLN A 1 77 ? -25.492 -12.766 35.051 1.00 92.31 77 GLN A CA 1
ATOM 588 C C . GLN A 1 77 ? -24.636 -11.627 34.498 1.00 92.31 77 GLN A C 1
ATOM 590 O O . GLN A 1 77 ? -23.541 -11.847 33.966 1.00 92.31 77 GLN A O 1
ATOM 595 N N . ILE A 1 78 ? -25.129 -10.401 34.662 1.00 92.19 78 ILE A N 1
ATOM 596 C CA . ILE A 1 78 ? -24.450 -9.172 34.256 1.00 92.19 78 ILE A CA 1
ATOM 597 C C . ILE A 1 78 ? -24.295 -8.232 35.449 1.00 92.19 78 ILE A C 1
ATOM 599 O O . ILE A 1 78 ? -25.265 -7.880 36.111 1.00 92.19 78 ILE A O 1
ATOM 603 N N . LEU A 1 79 ? -23.076 -7.752 35.684 1.00 91.62 79 LEU A N 1
ATOM 604 C CA . LEU A 1 79 ? -22.826 -6.658 36.618 1.00 91.62 79 LEU A CA 1
ATOM 605 C C . LEU A 1 79 ? -22.344 -5.425 35.849 1.00 91.62 79 LEU A C 1
ATOM 607 O O . LEU A 1 79 ? -21.244 -5.407 35.301 1.00 91.62 79 LEU A O 1
ATOM 611 N N . ALA A 1 80 ? -23.177 -4.390 35.788 1.00 90.38 80 ALA A N 1
ATOM 612 C CA . ALA A 1 80 ? -22.856 -3.121 35.148 1.00 90.38 80 ALA A CA 1
ATOM 613 C C . ALA A 1 80 ? -22.140 -2.174 36.118 1.00 90.38 80 ALA A C 1
ATOM 615 O O . ALA A 1 80 ? -22.629 -1.873 37.204 1.00 90.38 80 ALA A O 1
ATOM 616 N N . SER A 1 81 ? -20.965 -1.679 35.742 1.00 86.38 81 SER A N 1
ATOM 617 C CA . SER A 1 81 ? -20.164 -0.785 36.573 1.00 86.38 81 SER A CA 1
ATOM 618 C C . SER A 1 81 ? -19.932 0.560 35.909 1.00 86.38 81 SER A C 1
ATOM 620 O O . SER A 1 81 ? -19.501 0.624 34.759 1.00 86.38 81 SER A O 1
ATOM 622 N N . CYS A 1 82 ? -20.133 1.627 36.683 1.00 83.38 82 CYS A N 1
ATOM 623 C CA . CYS A 1 82 ? -19.697 2.977 36.346 1.00 83.38 82 CYS A CA 1
ATOM 624 C C . CYS A 1 82 ? -18.661 3.455 37.374 1.00 83.38 82 CYS A C 1
ATOM 626 O O . CYS A 1 82 ? -19.012 3.817 38.496 1.00 83.38 82 CYS A O 1
ATOM 628 N N . GLN A 1 83 ? -17.378 3.442 36.997 1.00 70.38 83 GLN A N 1
ATOM 629 C CA . GLN A 1 83 ? -16.235 3.951 37.783 1.00 70.38 83 GLN A CA 1
ATOM 630 C C . GLN A 1 83 ? -15.987 3.324 39.179 1.00 70.38 83 GLN A C 1
ATOM 632 O O . GLN A 1 83 ? -15.074 3.749 39.877 1.00 70.38 83 GLN A O 1
ATOM 637 N N . VAL A 1 84 ? -16.731 2.296 39.607 1.00 60.34 84 VAL A N 1
ATOM 638 C CA . VAL A 1 84 ? -16.607 1.719 40.971 1.00 60.34 84 VAL A CA 1
ATOM 639 C C . VAL A 1 84 ? -15.558 0.632 41.079 1.00 60.34 84 VAL A C 1
ATOM 641 O O . VAL A 1 84 ? -14.934 0.476 42.123 1.00 60.34 84 VAL A O 1
ATOM 644 N N . LEU A 1 85 ? -15.388 -0.158 40.022 1.00 59.50 85 LEU A N 1
ATOM 645 C CA . LEU A 1 85 ? -14.566 -1.369 40.071 1.00 59.50 85 LEU A CA 1
ATOM 646 C C . LEU A 1 85 ? -13.090 -1.111 39.750 1.00 59.50 85 LEU A C 1
ATOM 648 O O . LEU A 1 85 ? -12.327 -2.053 39.583 1.00 59.50 85 LEU A O 1
ATOM 652 N N . ALA A 1 86 ? -12.687 0.161 39.705 1.00 52.62 86 ALA A N 1
ATOM 653 C CA . ALA A 1 86 ? -11.307 0.595 39.510 1.00 52.62 86 ALA A CA 1
ATOM 654 C C . ALA A 1 86 ? -10.404 0.317 40.721 1.00 52.62 86 ALA A C 1
ATOM 656 O O . ALA A 1 86 ? -9.208 0.078 40.558 1.00 52.62 86 ALA A O 1
ATOM 657 N N . GLU A 1 87 ? -10.974 0.311 41.928 1.00 52.38 87 GLU A N 1
ATOM 658 C CA . GLU A 1 87 ? -10.237 0.144 43.178 1.00 52.38 87 GLU A CA 1
ATOM 659 C C . GLU A 1 87 ? -10.636 -1.166 43.880 1.00 52.38 87 GLU A C 1
ATOM 661 O O . GLU A 1 87 ? -11.686 -1.274 44.505 1.00 52.38 87 GLU A O 1
ATOM 666 N N . GLY A 1 88 ? -9.761 -2.175 43.797 1.00 54.22 88 GLY A N 1
ATOM 667 C CA . GLY A 1 88 ? -9.617 -3.180 44.858 1.00 54.22 88 GLY A CA 1
ATOM 668 C C . GLY A 1 88 ? -10.644 -4.315 44.976 1.00 54.22 88 GLY A C 1
ATOM 669 O O . GLY A 1 88 ? -10.811 -4.809 46.088 1.00 54.22 88 GLY A O 1
ATOM 670 N N . VAL A 1 89 ? -11.294 -4.782 43.901 1.00 59.81 89 VAL A N 1
ATOM 671 C CA . VAL A 1 89 ? -12.222 -5.930 44.000 1.00 59.81 89 VAL A CA 1
ATOM 672 C C . VAL A 1 89 ? -11.695 -7.160 43.261 1.00 59.81 89 VAL A C 1
ATOM 674 O O . VAL A 1 89 ? -11.652 -7.196 42.036 1.00 59.81 89 VAL A O 1
ATOM 677 N N . ASP A 1 90 ? -11.318 -8.175 44.033 1.00 68.31 90 ASP A N 1
ATOM 678 C CA . ASP A 1 90 ? -11.067 -9.536 43.563 1.00 68.31 90 ASP A CA 1
ATOM 679 C C . ASP A 1 90 ? -12.381 -10.323 43.701 1.00 68.31 90 ASP A C 1
ATOM 681 O O . ASP A 1 90 ? -12.865 -10.534 44.816 1.00 68.31 90 ASP A O 1
ATOM 685 N N . ILE A 1 91 ? -13.025 -10.658 42.580 1.00 75.62 91 ILE A N 1
ATOM 686 C CA . ILE A 1 91 ? -14.340 -11.318 42.574 1.00 75.62 91 ILE A CA 1
ATOM 687 C C . ILE A 1 91 ? -14.109 -12.829 42.554 1.00 75.62 91 ILE A C 1
ATOM 689 O O . ILE A 1 91 ? -14.089 -13.459 41.497 1.00 75.62 91 ILE A O 1
ATOM 693 N N . ARG A 1 92 ? -13.926 -13.403 43.746 1.00 72.94 92 ARG A N 1
ATOM 694 C CA . ARG A 1 92 ? -13.744 -14.845 43.946 1.00 72.94 92 ARG A CA 1
ATOM 695 C C . ARG A 1 92 ? -15.001 -15.444 44.554 1.00 72.94 92 ARG A C 1
ATOM 697 O O . ARG A 1 92 ? -15.335 -15.150 45.698 1.00 72.94 92 ARG A O 1
ATOM 704 N N . GLY A 1 93 ? -15.686 -16.269 43.780 1.00 76.19 93 GLY A N 1
ATOM 705 C CA . GLY A 1 93 ? -16.872 -17.009 44.199 1.00 76.19 93 GLY A CA 1
ATOM 706 C C . GLY A 1 93 ? -17.145 -18.140 43.219 1.00 76.19 93 GLY A C 1
ATOM 707 O O . GLY A 1 93 ? -16.368 -18.354 42.285 1.00 76.19 93 GLY A O 1
ATOM 708 N N . ARG A 1 94 ? -18.237 -18.877 43.427 1.00 78.94 94 ARG A N 1
ATOM 709 C CA . ARG A 1 94 ? -18.530 -20.085 42.635 1.00 78.94 94 ARG A CA 1
ATOM 710 C C . ARG A 1 94 ? -18.664 -19.817 41.132 1.00 78.94 94 ARG A C 1
ATOM 712 O O . ARG A 1 94 ? -18.277 -20.662 40.329 1.00 78.94 94 ARG A O 1
ATOM 719 N N . ALA A 1 95 ? -19.240 -18.677 40.761 1.00 78.44 95 ALA A N 1
ATOM 720 C CA . ALA A 1 95 ? -19.372 -18.264 39.368 1.00 78.44 95 ALA A CA 1
ATOM 721 C C . ALA A 1 95 ? -18.154 -17.447 38.907 1.00 78.44 95 ALA A C 1
ATOM 723 O O . ALA A 1 95 ? -17.709 -17.580 37.764 1.00 78.44 95 ALA A O 1
ATOM 724 N N . GLY A 1 96 ? -17.599 -16.619 39.801 1.00 80.19 96 GLY A N 1
ATOM 725 C CA . GLY A 1 96 ? -16.498 -15.709 39.492 1.00 80.19 96 GLY A CA 1
ATOM 726 C C . GLY A 1 96 ? -16.837 -14.789 38.315 1.00 80.19 96 GLY A C 1
ATOM 727 O O . GLY A 1 96 ? -17.997 -14.431 38.103 1.00 80.19 96 GLY A O 1
ATOM 728 N N . VAL A 1 97 ? -15.828 -14.421 37.524 1.00 81.94 97 VAL A N 1
ATOM 729 C CA . VAL A 1 97 ? -15.999 -13.644 36.284 1.00 81.94 97 VAL A CA 1
ATOM 730 C C . VAL A 1 97 ? -15.502 -14.466 35.095 1.00 81.94 97 VAL A C 1
ATOM 732 O O . VAL A 1 97 ? -14.417 -15.048 35.143 1.00 81.94 97 VAL A O 1
ATOM 735 N N . ASP A 1 98 ? -16.298 -14.542 34.027 1.00 81.25 98 ASP A N 1
ATOM 736 C CA . ASP A 1 98 ? -15.934 -15.241 32.783 1.00 81.25 98 ASP A CA 1
ATOM 737 C C . ASP A 1 98 ? -15.432 -14.285 31.701 1.00 81.25 98 ASP A C 1
ATOM 739 O O . ASP A 1 98 ? -14.683 -14.675 30.799 1.00 81.25 98 ASP A O 1
ATOM 743 N N . GLY A 1 99 ? -15.867 -13.029 31.764 1.00 81.88 99 GLY A N 1
ATOM 744 C CA . GLY A 1 99 ? -15.452 -12.020 30.815 1.00 81.88 99 GLY A CA 1
ATOM 745 C C . GLY A 1 99 ? -15.920 -10.618 31.153 1.00 81.88 99 GLY A C 1
ATOM 746 O O . GLY A 1 99 ? -16.706 -10.383 32.072 1.00 81.88 99 GLY A O 1
ATOM 747 N N . VAL A 1 100 ? -15.408 -9.680 30.371 1.00 84.31 100 VAL A N 1
ATOM 748 C CA . VAL A 1 100 ? -15.669 -8.253 30.498 1.00 84.31 100 VAL A CA 1
ATOM 749 C C . VAL A 1 100 ? -16.193 -7.707 29.180 1.00 84.31 100 VAL A C 1
ATOM 751 O O . VAL A 1 100 ? -15.675 -8.054 28.123 1.00 84.31 100 VAL A O 1
ATOM 754 N N . VAL A 1 101 ? -17.185 -6.824 29.243 1.00 86.50 101 VAL A N 1
ATOM 755 C CA . VAL A 1 101 ? -17.729 -6.094 28.097 1.00 86.50 101 VAL A CA 1
ATOM 756 C C . VAL A 1 101 ? -17.423 -4.607 28.240 1.00 86.50 101 VAL A C 1
ATOM 758 O O . VAL A 1 101 ? -17.741 -3.987 29.256 1.00 86.50 101 VAL A O 1
ATOM 761 N N . LEU A 1 102 ? -16.845 -4.021 27.197 1.00 82.50 102 LEU A N 1
ATOM 762 C CA . LEU A 1 102 ? -16.684 -2.575 27.066 1.00 82.50 102 LEU A CA 1
ATOM 763 C C . LEU A 1 102 ? -17.929 -1.985 26.411 1.00 82.50 102 LEU A C 1
ATOM 765 O O . LEU A 1 102 ? -17.975 -1.873 25.192 1.00 82.50 102 LEU A O 1
ATOM 769 N N . ALA A 1 103 ? -18.958 -1.667 27.199 1.00 76.75 103 ALA A N 1
ATOM 770 C CA . ALA A 1 103 ? -20.249 -1.255 26.648 1.00 76.75 103 ALA A CA 1
ATOM 771 C C . ALA A 1 103 ? -20.193 0.126 25.971 1.00 76.75 103 ALA A C 1
ATOM 773 O O . ALA A 1 103 ? -20.976 0.387 25.061 1.00 76.75 103 ALA A O 1
ATOM 774 N N . ASP A 1 104 ? -19.227 0.975 26.342 1.00 73.25 104 ASP A N 1
ATOM 775 C CA . ASP A 1 104 ? -18.948 2.218 25.629 1.00 73.25 104 ASP A CA 1
ATOM 776 C C . ASP A 1 104 ? -17.462 2.485 25.368 1.00 73.25 104 ASP A C 1
ATOM 778 O O . ASP A 1 104 ? -16.559 1.940 26.001 1.00 73.25 104 ASP A O 1
ATOM 782 N N . GLY A 1 105 ? -17.222 3.372 24.398 1.00 62.44 105 GLY A N 1
ATOM 783 C CA . GLY A 1 105 ? -15.889 3.810 23.985 1.00 62.44 105 GLY A CA 1
ATOM 784 C C . GLY A 1 105 ? -15.344 5.028 24.730 1.00 62.44 105 GLY A C 1
ATOM 785 O O . GLY A 1 105 ? -14.401 5.646 24.237 1.00 62.44 105 GLY A O 1
ATOM 786 N N . ARG A 1 106 ? -15.962 5.452 25.842 1.00 66.06 106 ARG A N 1
ATOM 787 C CA . ARG A 1 106 ? -15.498 6.617 26.624 1.00 66.06 106 ARG A CA 1
ATOM 788 C C . ARG A 1 106 ? -14.717 6.209 27.867 1.00 66.06 106 ARG A C 1
ATOM 790 O O . ARG A 1 106 ? -13.920 6.997 28.370 1.00 66.06 106 ARG A O 1
ATOM 797 N N . SER A 1 107 ? -14.939 4.994 28.352 1.00 63.88 107 SER A N 1
ATOM 798 C CA . SER A 1 107 ? -14.194 4.412 29.466 1.00 63.88 107 SER A CA 1
ATOM 799 C C . SER A 1 107 ? -12.707 4.261 29.116 1.00 63.88 107 SER A C 1
ATOM 801 O O . SER A 1 107 ? -12.377 3.851 28.007 1.00 63.88 107 SER A O 1
ATOM 803 N N . SER A 1 108 ? -11.798 4.577 30.051 1.00 70.62 108 SER A N 1
ATOM 804 C CA . SER A 1 108 ? -10.351 4.413 29.837 1.00 70.62 108 SER A CA 1
ATOM 805 C C . SER A 1 108 ? -10.020 2.926 29.642 1.00 70.62 108 SER A C 1
ATOM 807 O O . SER A 1 108 ? -10.125 2.152 30.595 1.00 70.62 108 SER A O 1
ATOM 809 N N . PRO A 1 109 ? -9.587 2.485 28.450 1.00 63.84 109 PRO A N 1
ATOM 810 C CA . PRO A 1 109 ? -9.330 1.068 28.208 1.00 63.84 109 PRO A CA 1
ATOM 811 C C . PRO A 1 109 ? -8.148 0.542 29.023 1.00 63.84 109 PRO A C 1
ATOM 813 O O . PRO A 1 109 ? -8.154 -0.617 29.414 1.00 63.84 109 PRO A O 1
ATOM 816 N N . VAL A 1 110 ? -7.166 1.395 29.338 1.00 66.25 110 VAL A N 1
ATOM 817 C CA . VAL A 1 110 ? -6.054 1.069 30.250 1.00 66.25 110 VAL A CA 1
ATOM 818 C C . VAL A 1 110 ? -6.592 0.719 31.637 1.00 66.25 110 VAL A C 1
ATOM 820 O O . VAL A 1 110 ? -6.218 -0.297 32.215 1.00 66.25 110 VAL A O 1
ATOM 823 N N . GLN A 1 111 ? -7.524 1.524 32.149 1.00 68.19 111 GLN A N 1
ATOM 824 C CA . GLN A 1 111 ? -8.191 1.248 33.417 1.00 68.19 111 GLN A CA 1
ATOM 825 C C . GLN A 1 111 ? -8.973 -0.065 33.337 1.00 68.19 111 GLN A C 1
ATOM 827 O O . GLN A 1 111 ? -8.894 -0.876 34.251 1.00 68.19 111 GLN A O 1
ATOM 832 N N . VAL A 1 112 ? -9.665 -0.329 32.227 1.00 67.75 112 VAL A N 1
ATOM 833 C CA . VAL A 1 112 ? -10.399 -1.587 32.055 1.00 67.75 112 VAL A CA 1
ATOM 834 C C . VAL A 1 112 ? -9.453 -2.786 32.024 1.00 67.75 112 VAL A C 1
ATOM 836 O O . VAL A 1 112 ? -9.715 -3.755 32.724 1.00 67.75 112 VAL A O 1
ATOM 839 N N . VAL A 1 113 ? -8.323 -2.724 31.316 1.00 67.81 113 VAL A N 1
ATOM 840 C CA . VAL A 1 113 ? -7.305 -3.792 31.328 1.00 67.81 113 VAL A CA 1
ATOM 841 C C . VAL A 1 113 ? -6.767 -4.036 32.740 1.00 67.81 113 VAL A C 1
ATOM 843 O O . VAL A 1 113 ? -6.624 -5.186 33.156 1.00 67.81 113 VAL A O 1
ATOM 846 N N . GLN A 1 114 ? -6.526 -2.979 33.517 1.00 69.25 114 GLN A N 1
ATOM 847 C CA . GLN A 1 114 ? -6.107 -3.111 34.914 1.00 69.25 114 GLN A CA 1
ATOM 848 C C . GLN A 1 114 ? -7.185 -3.763 35.790 1.00 69.25 114 GLN A C 1
ATOM 850 O O . GLN A 1 114 ? -6.854 -4.574 36.656 1.00 69.25 114 GLN A O 1
ATOM 855 N N . ILE A 1 115 ? -8.462 -3.440 35.566 1.00 65.38 115 ILE A N 1
ATOM 856 C CA . ILE A 1 115 ? -9.583 -4.058 36.285 1.00 65.38 115 ILE A CA 1
ATOM 857 C C . ILE A 1 115 ? -9.745 -5.521 35.868 1.00 65.38 115 ILE A C 1
ATOM 859 O O . ILE A 1 115 ? -9.866 -6.379 36.733 1.00 65.38 115 ILE A O 1
ATOM 863 N N . ILE A 1 116 ? -9.660 -5.825 34.573 1.00 66.62 116 ILE A N 1
ATOM 864 C CA . ILE A 1 116 ? -9.642 -7.182 34.004 1.00 66.62 116 ILE A CA 1
ATOM 865 C C . ILE A 1 116 ? -8.549 -8.013 34.678 1.00 66.62 116 ILE A C 1
ATOM 867 O O . ILE A 1 116 ? -8.848 -9.066 35.230 1.00 66.62 116 ILE A O 1
ATOM 871 N N . GLY A 1 117 ? -7.304 -7.526 34.716 1.00 66.19 117 GLY A N 1
ATOM 872 C CA . GLY A 1 117 ? -6.182 -8.235 35.343 1.00 66.19 117 GLY A CA 1
ATOM 873 C C . GLY A 1 117 ? -6.336 -8.454 36.855 1.00 66.19 117 GLY A C 1
ATOM 874 O O . GLY A 1 117 ? -5.649 -9.301 37.428 1.00 66.19 117 GLY A O 1
ATOM 875 N N . ARG A 1 118 ? -7.235 -7.713 37.516 1.00 65.50 118 ARG A N 1
ATOM 876 C CA . ARG A 1 118 ? -7.583 -7.892 38.935 1.00 65.50 118 ARG A CA 1
ATOM 877 C C . ARG A 1 118 ? -8.813 -8.781 39.137 1.00 65.50 118 ARG A C 1
ATOM 879 O O . ARG A 1 118 ? -8.817 -9.557 40.082 1.00 65.50 118 ARG A O 1
ATOM 886 N N . ALA A 1 119 ? -9.811 -8.688 38.260 1.00 62.09 119 ALA A N 1
ATOM 887 C CA . ALA A 1 119 ? -11.090 -9.391 38.356 1.00 62.09 119 ALA A CA 1
ATOM 888 C C . ALA A 1 119 ? -11.066 -10.802 37.745 1.00 62.09 119 ALA A C 1
ATOM 890 O O . ALA A 1 119 ? -11.839 -11.655 38.163 1.00 62.09 119 ALA A O 1
ATOM 891 N N . LEU A 1 120 ? -10.194 -11.052 36.763 1.00 64.75 120 LEU A N 1
ATOM 892 C CA . LEU A 1 120 ? -10.057 -12.332 36.054 1.00 64.75 120 LEU A CA 1
ATOM 893 C C . LEU A 1 120 ? -8.858 -13.156 36.546 1.00 64.75 120 LEU A C 1
ATOM 895 O O . LEU A 1 120 ? -8.390 -14.028 35.817 1.00 64.75 120 LEU A O 1
ATOM 899 N N . ARG A 1 121 ? -8.315 -12.866 37.740 1.00 62.50 121 ARG A N 1
ATOM 900 C CA . ARG A 1 121 ? -7.188 -13.628 38.300 1.00 62.50 121 ARG A CA 1
ATOM 901 C C . ARG A 1 121 ? -7.544 -15.113 38.364 1.00 62.50 121 ARG A C 1
ATOM 903 O O . ARG A 1 121 ? -8.538 -15.479 38.976 1.00 62.50 121 ARG A O 1
ATOM 910 N N . GLN A 1 122 ? -6.707 -15.928 37.734 1.00 60.06 122 GLN A N 1
ATOM 911 C CA . GLN A 1 122 ? -6.817 -17.384 37.711 1.00 60.06 122 GLN A CA 1
ATOM 912 C C . GLN A 1 122 ? -5.874 -17.980 38.741 1.00 60.06 122 GLN A C 1
ATOM 914 O O . GLN A 1 122 ? -4.790 -17.431 38.979 1.00 60.06 122 GLN A O 1
ATOM 919 N N . GLU A 1 123 ? -6.250 -19.117 39.313 1.00 52.75 123 GLU A N 1
ATOM 920 C CA . GLU A 1 123 ? -5.266 -19.929 40.018 1.00 52.75 123 GLU A CA 1
ATOM 921 C C . GLU A 1 123 ? -4.308 -20.584 39.000 1.00 52.75 123 GLU A C 1
ATOM 923 O O . GLU A 1 123 ? -4.719 -20.927 37.884 1.00 52.75 123 GLU A O 1
ATOM 928 N N . PRO A 1 124 ? -3.008 -20.733 39.319 1.00 42.03 124 PRO A N 1
ATOM 929 C CA . PRO A 1 124 ? -2.068 -21.404 38.426 1.00 42.03 124 PRO A CA 1
ATOM 930 C C . PRO A 1 124 ? -2.584 -22.802 38.038 1.00 42.03 124 PRO A C 1
ATOM 932 O O . PRO A 1 124 ? -2.757 -23.655 38.902 1.00 42.03 124 PRO A O 1
ATOM 935 N N . GLY A 1 125 ? -2.824 -23.037 36.742 1.00 46.12 125 GLY A N 1
ATOM 936 C CA . GLY A 1 125 ? -3.307 -24.324 36.214 1.00 46.12 125 GLY A CA 1
ATOM 937 C C . GLY A 1 125 ? -4.815 -24.420 35.937 1.00 46.12 125 GLY A C 1
ATOM 938 O O . GLY A 1 125 ? -5.261 -25.446 35.436 1.00 46.12 125 GLY A O 1
ATOM 939 N N . GLU A 1 126 ? -5.601 -23.368 36.189 1.00 58.62 126 GLU A N 1
ATOM 940 C CA . GLU A 1 126 ? -7.069 -23.396 36.037 1.00 58.62 126 GLU A CA 1
ATOM 941 C C . GLU A 1 126 ? -7.551 -23.424 34.568 1.00 58.62 126 GLU A C 1
ATOM 943 O O . GLU A 1 126 ? -8.706 -23.738 34.289 1.00 58.62 126 GLU A O 1
ATOM 948 N N . GLY A 1 127 ? -6.682 -23.095 33.602 1.00 54.78 127 GLY A N 1
ATOM 949 C CA . GLY A 1 127 ? -6.963 -23.214 32.161 1.00 54.78 127 GLY A CA 1
ATOM 950 C C . GLY A 1 127 ? -8.131 -22.359 31.643 1.00 54.78 127 GLY A C 1
ATOM 951 O O . GLY A 1 127 ? -8.566 -22.526 30.502 1.00 54.78 127 GLY A O 1
ATOM 952 N N . LYS A 1 128 ? -8.672 -21.448 32.460 1.00 60.28 128 LYS A N 1
ATOM 953 C CA . LYS A 1 128 ? -9.827 -20.621 32.100 1.00 60.28 128 LYS A CA 1
ATOM 954 C C . LYS A 1 128 ? -9.414 -19.619 31.013 1.00 60.28 128 LYS A C 1
ATOM 956 O O . LYS A 1 128 ? -8.351 -19.015 31.069 1.00 60.28 128 LYS A O 1
ATOM 961 N N . VAL A 1 129 ? -10.246 -19.400 29.997 1.00 65.06 129 VAL A N 1
ATOM 962 C CA . VAL A 1 129 ? -10.001 -18.344 28.996 1.00 65.06 129 VAL A CA 1
ATOM 963 C C . VAL A 1 129 ? -10.778 -17.101 29.411 1.00 65.06 129 VAL A C 1
ATOM 965 O O . VAL A 1 129 ? -12.009 -17.091 29.354 1.00 65.06 129 VAL A O 1
ATOM 968 N N . ALA A 1 130 ? -10.065 -16.056 29.828 1.00 69.00 130 ALA A N 1
ATOM 969 C CA . ALA A 1 130 ? -10.650 -14.752 30.118 1.00 69.00 130 ALA A CA 1
ATOM 970 C C . ALA A 1 130 ? -11.082 -14.064 28.812 1.00 69.00 130 ALA A C 1
ATOM 972 O O . ALA A 1 130 ? -10.271 -13.891 27.900 1.00 69.00 130 ALA A O 1
ATOM 973 N N . ARG A 1 131 ? -12.360 -13.677 28.700 1.00 79.31 131 ARG A N 1
ATOM 974 C CA . ARG A 1 131 ? -12.907 -13.069 27.473 1.00 79.31 131 ARG A CA 1
ATOM 975 C C . ARG A 1 131 ? -13.082 -11.564 27.627 1.00 79.31 131 ARG A C 1
ATOM 977 O O . ARG A 1 131 ? -13.718 -11.113 28.573 1.00 79.31 131 ARG A O 1
ATOM 984 N N . ILE A 1 132 ? -12.580 -10.796 26.666 1.00 81.38 132 ILE A N 1
ATOM 985 C CA . ILE A 1 132 ? -12.867 -9.363 26.548 1.00 81.38 132 ILE A CA 1
ATOM 986 C C . ILE A 1 132 ? -13.747 -9.170 25.316 1.00 81.38 132 ILE A C 1
ATOM 988 O O . ILE A 1 132 ? -13.382 -9.582 24.218 1.00 81.38 132 ILE A O 1
ATOM 992 N N . ILE A 1 133 ? -14.917 -8.574 25.508 1.00 85.19 133 ILE A N 1
ATOM 993 C CA . ILE A 1 133 ? -15.933 -8.368 24.481 1.00 85.19 133 ILE A CA 1
ATOM 994 C C . ILE A 1 133 ? -16.014 -6.870 24.192 1.00 85.19 133 ILE A C 1
ATOM 996 O O . ILE A 1 133 ? -16.235 -6.059 25.094 1.00 85.19 133 ILE A O 1
ATOM 1000 N N . VAL A 1 134 ? -15.849 -6.507 22.922 1.00 85.81 134 VAL A N 1
ATOM 1001 C CA . VAL A 1 134 ? -15.955 -5.123 22.448 1.00 85.81 134 VAL A CA 1
ATOM 1002 C C . VAL A 1 134 ? -17.081 -5.047 21.421 1.00 85.81 134 VAL A C 1
ATOM 1004 O O . VAL A 1 134 ? -16.908 -5.534 20.302 1.00 85.81 134 VAL A O 1
ATOM 1007 N N . PRO A 1 135 ? -18.237 -4.469 21.775 1.00 86.75 135 PRO A N 1
ATOM 1008 C CA . PRO A 1 135 ? -19.287 -4.162 20.818 1.00 86.75 135 PRO A CA 1
ATOM 1009 C C . PRO A 1 135 ? -18.780 -3.154 19.780 1.00 86.75 135 PRO A C 1
ATOM 1011 O O . PRO A 1 135 ? -18.227 -2.110 20.126 1.00 86.75 135 PRO A O 1
ATOM 1014 N N . VAL A 1 136 ? -18.977 -3.471 18.502 1.00 86.62 136 VAL A N 1
ATOM 1015 C CA . VAL A 1 136 ? -18.707 -2.572 17.375 1.00 86.62 136 VAL A CA 1
ATOM 1016 C C . VAL A 1 136 ? -20.011 -2.406 16.612 1.00 86.62 136 VAL A C 1
ATOM 1018 O O . VAL A 1 136 ? -20.503 -3.356 16.003 1.00 86.62 136 VAL A O 1
ATOM 1021 N N . PHE A 1 137 ? -20.577 -1.205 16.676 1.00 86.12 137 PHE A N 1
ATOM 1022 C CA . PHE A 1 137 ? -21.818 -0.857 15.994 1.00 86.12 137 PHE A CA 1
ATOM 1023 C C . PHE A 1 137 ? -21.478 -0.142 14.690 1.00 86.12 137 PHE A C 1
ATOM 1025 O O . PHE A 1 137 ? -20.904 0.943 14.725 1.00 86.12 137 PHE A O 1
ATOM 1032 N N . LEU A 1 138 ? -21.793 -0.784 13.567 1.00 86.00 138 LEU A N 1
ATOM 1033 C CA . LEU A 1 138 ? -21.598 -0.225 12.231 1.00 86.00 138 LEU A CA 1
ATOM 1034 C C . LEU A 1 138 ? -22.828 0.583 11.822 1.00 86.00 138 LEU A C 1
ATOM 1036 O O . LEU A 1 138 ? -23.959 0.175 12.106 1.00 86.00 138 LEU A O 1
ATOM 1040 N N . GLU A 1 139 ? -22.610 1.707 11.149 1.00 86.06 139 GLU A N 1
ATOM 1041 C CA . GLU A 1 139 ? -23.699 2.487 10.561 1.00 86.06 139 GLU A CA 1
ATOM 1042 C C . GLU A 1 139 ? -24.296 1.767 9.332 1.00 86.06 139 GLU A C 1
ATOM 1044 O O . GLU A 1 139 ? -23.636 0.927 8.710 1.00 86.06 139 GLU A O 1
ATOM 1049 N N . PRO A 1 140 ? -25.556 2.052 8.947 1.00 82.94 140 PRO A N 1
ATOM 1050 C CA . PRO A 1 140 ? -26.139 1.479 7.737 1.00 82.94 140 PRO A CA 1
ATOM 1051 C C . PRO A 1 140 ? -25.278 1.760 6.494 1.00 82.94 140 PRO A C 1
ATOM 1053 O O . PRO A 1 140 ? -25.021 2.913 6.159 1.00 82.94 140 PRO A O 1
ATOM 1056 N N . GLY A 1 141 ? -24.856 0.699 5.798 1.00 79.44 141 GLY A N 1
ATOM 1057 C CA . GLY A 1 141 ? -23.989 0.788 4.615 1.00 79.44 141 GLY A CA 1
ATOM 1058 C C . GLY A 1 141 ? -22.489 0.889 4.916 1.00 79.44 141 GLY A C 1
ATOM 1059 O O . GLY A 1 141 ? -21.698 0.994 3.982 1.00 79.44 141 GLY A O 1
ATOM 1060 N N . GLU A 1 142 ? -22.078 0.850 6.186 1.00 82.88 142 GLU A N 1
ATOM 1061 C CA . GLU A 1 142 ? -20.666 0.794 6.557 1.00 82.88 142 GLU A CA 1
ATOM 1062 C C . GLU A 1 142 ? -20.116 -0.626 6.385 1.00 82.88 142 GLU A C 1
ATOM 1064 O O . GLU A 1 142 ? -20.555 -1.578 7.040 1.00 82.88 142 GLU A O 1
ATOM 1069 N N . GLU A 1 143 ? -19.122 -0.760 5.506 1.00 83.00 143 GLU A N 1
ATOM 1070 C CA . GLU A 1 143 ? -18.504 -2.049 5.231 1.00 83.00 143 GLU A CA 1
ATOM 1071 C C . GLU A 1 143 ? -17.642 -2.506 6.412 1.00 83.00 143 GLU A C 1
ATOM 1073 O O . GLU A 1 143 ? -16.785 -1.739 6.880 1.00 83.00 143 GLU A O 1
ATOM 1078 N N . PRO A 1 144 ? -17.804 -3.760 6.877 1.00 84.00 144 PRO A N 1
ATOM 1079 C CA . PRO A 1 144 ? -17.085 -4.261 8.031 1.00 84.00 144 PRO A CA 1
ATOM 1080 C C . PRO A 1 144 ? -15.563 -4.052 7.915 1.00 84.00 144 PRO A C 1
ATOM 1082 O O . PRO A 1 144 ? -14.949 -3.563 8.869 1.00 84.00 144 PRO A O 1
ATOM 1085 N N . ASP A 1 145 ? -14.949 -4.377 6.779 1.00 84.06 145 ASP A N 1
ATOM 1086 C CA . ASP A 1 145 ? -13.486 -4.399 6.623 1.00 84.06 145 ASP A CA 1
ATOM 1087 C C . ASP A 1 145 ? -12.828 -3.006 6.566 1.00 84.06 145 ASP A C 1
ATOM 1089 O O . ASP A 1 145 ? -11.604 -2.888 6.624 1.00 84.06 145 ASP A O 1
ATOM 1093 N N . THR A 1 146 ? -13.620 -1.929 6.622 1.00 85.38 146 THR A N 1
ATOM 1094 C CA . THR A 1 146 ? -13.169 -0.520 6.657 1.00 85.38 146 THR A CA 1
ATOM 1095 C C . THR A 1 146 ? -12.595 -0.106 8.029 1.00 85.38 146 THR A C 1
ATOM 1097 O O . THR A 1 146 ? -12.728 1.029 8.495 1.00 85.38 146 THR A O 1
ATOM 1100 N N . MET A 1 147 ? -11.937 -1.034 8.728 1.00 88.50 147 MET A N 1
ATOM 1101 C CA . MET A 1 147 ? -11.544 -0.918 10.138 1.00 88.50 147 MET A CA 1
ATOM 1102 C C . MET A 1 147 ? -10.545 0.213 10.414 1.00 88.50 147 MET A C 1
ATOM 1104 O O . MET A 1 147 ? -10.527 0.797 11.500 1.00 88.50 147 MET A O 1
ATOM 1108 N N . MET A 1 148 ? -9.685 0.524 9.442 1.00 89.31 148 MET A N 1
ATOM 1109 C CA . MET A 1 148 ? -8.631 1.530 9.592 1.00 89.31 148 MET A CA 1
ATOM 1110 C C . MET A 1 148 ? -9.184 2.945 9.720 1.00 89.31 148 MET A C 1
ATOM 1112 O O . MET A 1 148 ? -8.636 3.759 10.467 1.00 89.31 148 MET A O 1
ATOM 1116 N N . THR A 1 149 ? -10.249 3.251 8.986 1.00 88.62 149 THR A N 1
ATOM 1117 C CA . THR A 1 149 ? -10.786 4.609 8.858 1.00 88.62 149 THR A CA 1
ATOM 1118 C C . THR A 1 149 ? -12.126 4.772 9.569 1.00 88.62 149 THR A C 1
ATOM 1120 O O . THR A 1 149 ? -12.470 5.890 9.954 1.00 88.62 149 THR A O 1
ATOM 1123 N N . SER A 1 150 ? -12.825 3.671 9.848 1.00 87.88 150 SER A N 1
ATOM 1124 C CA . SER A 1 150 ? -14.084 3.671 10.584 1.00 87.88 150 SER A CA 1
ATOM 1125 C C . SER A 1 150 ? -13.933 4.164 12.040 1.00 87.88 150 SER A C 1
ATOM 1127 O O . SER A 1 150 ? -13.010 3.758 12.770 1.00 87.88 150 SER A O 1
ATOM 1129 N N . PRO A 1 151 ? -14.845 5.038 12.510 1.00 86.19 151 PRO A N 1
ATOM 1130 C CA . PRO A 1 151 ? -14.916 5.435 13.910 1.00 86.19 151 PRO A CA 1
ATOM 1131 C C . PRO A 1 151 ? -15.478 4.327 14.814 1.00 86.19 151 PRO A C 1
ATOM 1133 O O . PRO A 1 151 ? -15.148 4.325 16.003 1.00 86.19 151 PRO A O 1
ATOM 1136 N N . ALA A 1 152 ? -16.250 3.372 14.280 1.00 87.81 152 ALA A N 1
ATOM 1137 C CA . ALA A 1 152 ? -16.871 2.287 15.044 1.00 87.81 152 ALA A CA 1
ATOM 1138 C C . ALA A 1 152 ? -15.834 1.390 15.744 1.00 87.81 152 ALA A C 1
ATOM 1140 O O . ALA A 1 152 ? -16.065 0.905 16.849 1.00 87.81 152 ALA A O 1
ATOM 1141 N N . TYR A 1 153 ? -14.642 1.236 15.155 1.00 89.31 153 TYR A N 1
ATOM 1142 C CA . TYR A 1 153 ? -13.536 0.450 15.725 1.00 89.31 153 TYR A CA 1
ATOM 1143 C C . TYR A 1 153 ? -12.660 1.234 16.708 1.00 89.31 153 TYR A C 1
ATOM 1145 O O . TYR A 1 153 ? -11.650 0.714 17.190 1.00 89.31 153 TYR A O 1
ATOM 1153 N N . ARG A 1 154 ? -13.008 2.486 17.036 1.00 85.81 154 ARG A N 1
ATOM 1154 C CA . ARG A 1 154 ? -12.264 3.278 18.027 1.00 85.81 154 ARG A CA 1
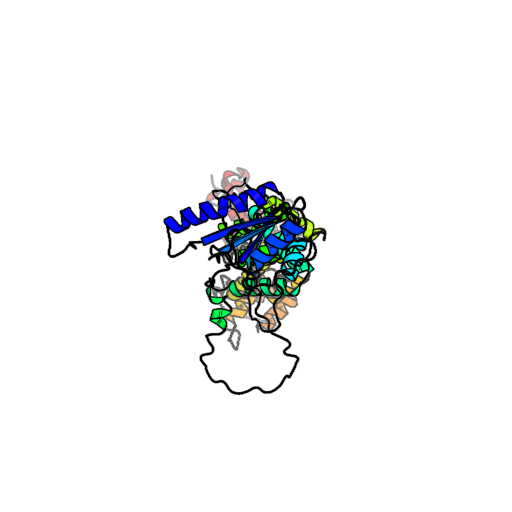ATOM 1155 C C . ARG A 1 154 ? -12.144 2.567 19.385 1.00 85.81 154 ARG A C 1
ATOM 1157 O O . ARG A 1 154 ? -11.010 2.502 19.859 1.00 85.81 154 ARG A O 1
ATOM 1164 N N . PRO A 1 155 ? -13.211 1.996 19.983 1.00 84.56 155 PRO A N 1
ATOM 1165 C CA . PRO A 1 155 ? -13.103 1.304 21.270 1.00 84.56 155 PRO A CA 1
ATOM 1166 C C . PRO A 1 155 ? -12.144 0.109 21.203 1.00 84.56 155 PRO A C 1
ATOM 1168 O O . PRO A 1 155 ? -11.312 -0.071 22.089 1.00 84.56 155 PRO A O 1
ATOM 1171 N N . LEU A 1 156 ? -12.189 -0.659 20.106 1.00 87.38 156 LEU A N 1
ATOM 1172 C CA . LEU A 1 156 ? -11.289 -1.793 19.884 1.00 87.38 156 LEU A CA 1
ATOM 1173 C C . LEU A 1 156 ? -9.826 -1.344 19.773 1.00 87.38 156 LEU A C 1
ATOM 1175 O O . LEU A 1 156 ? -8.958 -1.909 20.434 1.00 87.38 156 LEU A O 1
ATOM 1179 N N . ALA A 1 157 ? -9.548 -0.310 18.974 1.00 87.94 157 ALA A N 1
ATOM 1180 C CA . ALA A 1 157 ? -8.194 0.221 18.816 1.00 87.94 157 ALA A CA 1
ATOM 1181 C C . ALA A 1 157 ? -7.622 0.718 20.152 1.00 87.94 157 ALA A C 1
ATOM 1183 O O . ALA A 1 157 ? -6.467 0.450 20.476 1.00 87.94 157 ALA A O 1
ATOM 1184 N N . GLN A 1 158 ? -8.443 1.406 20.949 1.00 81.94 158 GLN A N 1
ATOM 1185 C CA . GLN A 1 158 ? -8.040 1.911 22.256 1.00 81.94 158 GLN A CA 1
ATOM 1186 C C . GLN A 1 158 ? -7.799 0.779 23.268 1.00 81.94 158 GLN A C 1
ATOM 1188 O O . GLN A 1 158 ? -6.823 0.842 24.016 1.00 81.94 158 GLN A O 1
ATOM 1193 N N . LEU A 1 159 ? -8.630 -0.272 23.274 1.00 84.12 159 LEU A N 1
ATOM 1194 C CA . LEU A 1 159 ? -8.400 -1.469 24.091 1.00 84.12 159 LEU A CA 1
ATOM 1195 C C . LEU A 1 159 ? -7.071 -2.137 23.737 1.00 84.12 159 LEU A C 1
ATOM 1197 O O . LEU A 1 159 ? -6.266 -2.398 24.626 1.00 84.12 159 LEU A O 1
ATOM 1201 N N . LEU A 1 160 ? -6.830 -2.401 22.453 1.00 84.81 160 LEU A N 1
ATOM 1202 C CA . LEU A 1 160 ? -5.610 -3.069 22.001 1.00 84.81 160 LEU A CA 1
ATOM 1203 C C . LEU A 1 160 ? -4.362 -2.225 22.291 1.00 84.81 160 LEU A C 1
ATOM 1205 O O . LEU A 1 160 ? -3.340 -2.767 22.705 1.00 84.81 160 LEU A O 1
ATOM 1209 N N . ALA A 1 161 ? -4.454 -0.899 22.155 1.00 81.94 161 ALA A N 1
ATOM 1210 C CA . ALA A 1 161 ? -3.385 0.012 22.557 1.00 81.94 161 ALA A CA 1
ATOM 1211 C C . ALA A 1 161 ? -3.138 -0.023 24.077 1.00 81.94 161 ALA A C 1
ATOM 1213 O O . ALA A 1 161 ? -1.988 -0.036 24.515 1.00 81.94 161 ALA A O 1
ATOM 1214 N N . GLY A 1 162 ? -4.204 -0.091 24.883 1.00 78.88 162 GLY A N 1
ATOM 1215 C CA . GLY A 1 162 ? -4.109 -0.251 26.335 1.00 78.88 162 GLY A CA 1
ATOM 1216 C C . GLY A 1 162 ? -3.477 -1.583 26.743 1.00 78.88 162 GLY A C 1
ATOM 1217 O O . GLY A 1 162 ? -2.601 -1.602 27.601 1.00 78.88 162 GLY A O 1
ATOM 1218 N N . LEU A 1 163 ? -3.858 -2.684 26.087 1.00 79.00 163 LEU A N 1
ATOM 1219 C CA . LEU A 1 163 ? -3.246 -4.001 26.281 1.00 79.00 163 LEU A CA 1
ATOM 1220 C C . LEU A 1 163 ? -1.755 -3.980 25.931 1.00 79.00 163 LEU A C 1
ATOM 1222 O O . LEU A 1 163 ? -0.949 -4.452 26.725 1.00 79.00 163 LEU A O 1
ATOM 1226 N N . ARG A 1 164 ? -1.377 -3.359 24.806 1.00 78.25 164 ARG A N 1
ATOM 1227 C CA . ARG A 1 164 ? 0.028 -3.218 24.391 1.00 78.25 164 ARG A CA 1
ATOM 1228 C C . ARG A 1 164 ? 0.891 -2.525 25.442 1.00 78.25 164 ARG A C 1
ATOM 1230 O O . ARG A 1 164 ? 2.044 -2.898 25.632 1.00 78.25 164 ARG A O 1
ATOM 1237 N N . ALA A 1 165 ? 0.354 -1.495 26.096 1.00 73.00 165 ALA A N 1
ATOM 1238 C CA . ALA A 1 165 ? 1.075 -0.759 27.133 1.00 73.00 165 ALA A CA 1
ATOM 1239 C C . ALA A 1 165 ? 1.402 -1.631 28.360 1.00 73.00 165 ALA A C 1
ATOM 1241 O O . ALA A 1 165 ? 2.315 -1.303 29.114 1.00 73.00 165 ALA A O 1
ATOM 1242 N N . HIS A 1 166 ? 0.669 -2.731 28.551 1.00 69.25 166 HIS A N 1
ATOM 1243 C CA . HIS A 1 166 ? 0.867 -3.685 29.638 1.00 69.25 166 HIS A CA 1
ATOM 1244 C C . HIS A 1 166 ? 1.637 -4.941 29.208 1.00 69.25 166 HIS A C 1
ATOM 1246 O O . HIS A 1 166 ? 2.434 -5.449 29.993 1.00 69.25 166 HIS A O 1
ATOM 1252 N N . ASP A 1 167 ? 1.431 -5.417 27.979 1.00 70.56 167 ASP A N 1
ATOM 1253 C CA . ASP A 1 167 ? 2.153 -6.537 27.379 1.00 70.56 167 ASP A CA 1
ATOM 1254 C C . ASP A 1 167 ? 2.315 -6.310 25.869 1.00 70.56 167 ASP A C 1
ATOM 1256 O O . ASP A 1 167 ? 1.373 -6.438 25.082 1.00 70.56 167 ASP A O 1
ATOM 1260 N N . HIS A 1 168 ? 3.530 -5.956 25.454 1.00 67.38 168 HIS A N 1
ATOM 1261 C CA . HIS A 1 168 ? 3.829 -5.665 24.051 1.00 67.38 168 HIS A CA 1
ATOM 1262 C C . HIS A 1 168 ? 3.857 -6.947 23.193 1.00 67.38 168 HIS A C 1
ATOM 1264 O O . HIS A 1 168 ? 3.340 -6.960 22.073 1.00 67.38 168 HIS A O 1
ATOM 1270 N N . ARG A 1 169 ? 4.302 -8.074 23.774 1.00 68.00 169 ARG A N 1
ATOM 1271 C CA . ARG A 1 169 ? 4.418 -9.376 23.088 1.00 68.00 169 ARG A CA 1
ATOM 1272 C C . ARG A 1 169 ? 3.057 -9.921 22.652 1.00 68.00 169 ARG A C 1
ATOM 1274 O O . ARG A 1 169 ? 2.961 -10.631 21.652 1.00 68.00 169 ARG A O 1
ATOM 1281 N N . LEU A 1 170 ? 1.998 -9.587 23.392 1.00 69.88 170 LEU A N 1
ATOM 1282 C CA . LEU A 1 170 ? 0.618 -9.974 23.091 1.00 69.88 170 LEU A CA 1
ATOM 1283 C C . LEU A 1 170 ? 0.173 -9.496 21.695 1.00 69.88 170 LEU A C 1
ATOM 1285 O O . LEU A 1 170 ? -0.444 -10.251 20.943 1.00 69.88 170 LEU A O 1
ATOM 1289 N N . ILE A 1 171 ? 0.488 -8.246 21.343 1.00 70.31 171 ILE A N 1
ATOM 1290 C CA . ILE A 1 171 ? 0.036 -7.619 20.090 1.00 70.31 171 ILE A CA 1
ATOM 1291 C C . ILE A 1 171 ? 0.920 -8.017 18.904 1.00 70.31 171 ILE A C 1
ATOM 1293 O O . ILE A 1 171 ? 0.416 -8.169 17.788 1.00 70.31 171 ILE A O 1
ATOM 1297 N N . GLU A 1 172 ? 2.216 -8.231 19.132 1.00 68.62 172 GLU A N 1
ATOM 1298 C CA . GLU A 1 172 ? 3.131 -8.739 18.102 1.00 68.62 172 GLU A CA 1
ATOM 1299 C C . GLU A 1 172 ? 2.666 -10.114 17.599 1.00 68.62 172 GLU A C 1
ATOM 1301 O O . GLU A 1 172 ? 2.434 -10.282 16.401 1.00 68.62 172 GLU A O 1
ATOM 1306 N N . ARG A 1 173 ? 2.341 -11.042 18.514 1.00 70.50 173 ARG A N 1
ATOM 1307 C CA . ARG A 1 173 ? 1.795 -12.369 18.164 1.00 70.50 173 ARG A CA 1
ATOM 1308 C C . ARG A 1 173 ? 0.474 -12.300 17.391 1.00 70.50 173 ARG A C 1
ATOM 1310 O O . ARG A 1 173 ? 0.261 -13.094 16.477 1.00 70.50 173 ARG A O 1
ATOM 1317 N N . LEU A 1 174 ? -0.413 -11.362 17.739 1.00 70.75 174 LEU A N 1
ATOM 1318 C CA . LEU A 1 174 ? -1.672 -11.135 17.011 1.00 70.75 174 LEU A CA 1
ATOM 1319 C C . LEU A 1 174 ? -1.424 -10.667 15.572 1.00 70.75 174 LEU A C 1
ATOM 1321 O O . LEU A 1 174 ? -2.120 -11.093 14.651 1.00 70.75 174 LEU A O 1
ATOM 1325 N N . THR A 1 175 ? -0.422 -9.811 15.381 1.00 67.81 175 THR A N 1
ATOM 1326 C CA . THR A 1 175 ? -0.056 -9.279 14.063 1.00 67.81 175 THR A CA 1
ATOM 1327 C C . THR A 1 175 ? 0.578 -10.364 13.193 1.00 67.81 175 THR A C 1
ATOM 1329 O O . THR A 1 175 ? 0.209 -10.508 12.030 1.00 67.81 175 THR A O 1
ATOM 1332 N N . GLU A 1 176 ? 1.461 -11.187 13.762 1.00 69.06 176 GLU A N 1
ATOM 1333 C CA . GLU A 1 176 ? 2.067 -12.339 13.081 1.00 69.06 176 GLU A CA 1
ATOM 1334 C C . GLU A 1 176 ? 1.036 -13.406 12.695 1.00 69.06 176 GLU A C 1
ATOM 1336 O O . GLU A 1 176 ? 1.113 -13.985 11.611 1.00 69.06 176 GLU A O 1
ATOM 1341 N N . ALA A 1 177 ? 0.062 -13.676 13.569 1.00 66.44 177 ALA A N 1
ATOM 1342 C CA . ALA A 1 177 ? -1.017 -14.617 13.287 1.00 66.44 177 ALA A CA 1
ATOM 1343 C C . ALA A 1 177 ? -1.924 -14.120 12.149 1.00 66.44 177 ALA A C 1
ATOM 1345 O O . ALA A 1 177 ? -2.250 -14.894 11.251 1.00 66.44 177 ALA A O 1
ATOM 1346 N N . ALA A 1 178 ? -2.278 -12.830 12.145 1.00 62.34 178 ALA A N 1
ATOM 1347 C CA . ALA A 1 178 ? -3.060 -12.228 11.065 1.00 62.34 178 ALA A CA 1
ATOM 1348 C C . ALA A 1 178 ? -2.284 -12.191 9.732 1.00 62.34 178 ALA A C 1
ATOM 1350 O O . ALA A 1 178 ? -2.869 -12.428 8.679 1.00 62.34 178 ALA A O 1
ATOM 1351 N N . GLY A 1 179 ? -0.968 -11.946 9.775 1.00 55.28 179 GLY A N 1
ATOM 1352 C CA . GLY A 1 179 ? -0.105 -11.915 8.589 1.00 55.28 179 GLY A CA 1
ATOM 1353 C C . GLY A 1 179 ? 0.083 -13.282 7.920 1.00 55.28 179 GLY A C 1
ATOM 1354 O O . GLY A 1 179 ? 0.058 -13.368 6.696 1.00 55.28 179 GLY A O 1
ATOM 1355 N N . ARG A 1 180 ? 0.204 -14.365 8.702 1.00 55.84 180 ARG A N 1
ATOM 1356 C CA . ARG A 1 180 ? 0.339 -15.742 8.178 1.00 55.84 180 ARG A CA 1
ATOM 1357 C C . ARG A 1 180 ? -0.930 -16.282 7.507 1.00 55.84 180 ARG A C 1
ATOM 1359 O O . ARG A 1 180 ? -0.845 -17.228 6.733 1.00 55.84 180 ARG A O 1
ATOM 1366 N N . ALA A 1 181 ? -2.087 -15.681 7.777 1.00 49.28 181 ALA A N 1
ATOM 1367 C CA . ALA A 1 181 ? -3.369 -16.071 7.193 1.00 49.28 181 ALA A CA 1
ATOM 1368 C C . ALA A 1 181 ? -3.650 -15.430 5.816 1.00 49.28 181 ALA A C 1
ATOM 1370 O O . ALA A 1 181 ? -4.705 -15.683 5.242 1.00 49.28 181 ALA A O 1
ATOM 1371 N N . SER A 1 182 ? -2.741 -14.619 5.251 1.00 40.78 182 SER A N 1
ATOM 1372 C CA . SER A 1 182 ? -2.996 -13.923 3.975 1.00 40.78 182 SER A CA 1
ATOM 1373 C C . SER A 1 182 ? -2.972 -14.822 2.721 1.00 40.78 182 SER A C 1
ATOM 1375 O O . SER A 1 182 ? -3.258 -14.340 1.629 1.00 40.78 182 SER A O 1
ATOM 1377 N N . GLY A 1 183 ? -2.679 -16.125 2.857 1.00 36.78 183 GLY A N 1
ATOM 1378 C CA . GLY A 1 183 ? -2.601 -17.076 1.734 1.00 36.78 183 GLY A CA 1
ATOM 1379 C C . GLY A 1 183 ? -3.822 -17.981 1.523 1.00 36.78 183 GLY A C 1
ATOM 1380 O O . GLY A 1 183 ? -3.943 -18.608 0.477 1.00 36.78 183 GLY A O 1
ATOM 1381 N N . THR A 1 184 ? -4.736 -18.077 2.486 1.00 31.77 184 THR A N 1
ATOM 1382 C CA . THR A 1 184 ? -5.971 -18.874 2.390 1.00 31.77 184 THR A CA 1
ATOM 1383 C C . THR A 1 184 ? -7.003 -18.245 3.313 1.00 31.77 184 THR A C 1
ATOM 1385 O O . THR A 1 184 ? -6.670 -17.875 4.436 1.00 31.77 184 THR A O 1
ATOM 1388 N N . ALA A 1 185 ? -8.251 -18.100 2.854 1.00 34.66 185 ALA A N 1
ATOM 1389 C CA . ALA A 1 185 ? -9.354 -17.667 3.706 1.00 34.66 185 ALA A CA 1
ATOM 1390 C C . ALA A 1 185 ? -9.536 -18.699 4.828 1.00 34.66 185 ALA A C 1
ATOM 1392 O O . ALA A 1 185 ? -10.218 -19.707 4.659 1.00 34.66 185 ALA A O 1
ATOM 1393 N N . SER A 1 186 ? -8.840 -18.495 5.945 1.00 34.22 186 SER A N 1
ATOM 1394 C CA . SER A 1 186 ? -8.892 -19.414 7.066 1.00 34.22 186 SER A CA 1
ATOM 1395 C C . SER A 1 186 ? -10.218 -19.229 7.774 1.00 34.22 186 SER A C 1
ATOM 1397 O O . SER A 1 186 ? -10.541 -18.145 8.265 1.00 34.22 186 SER A O 1
ATOM 1399 N N . ASP A 1 187 ? -10.950 -20.329 7.871 1.00 36.00 187 ASP A N 1
ATOM 1400 C CA . ASP A 1 187 ? -12.077 -20.469 8.768 1.00 36.00 187 ASP A CA 1
ATOM 1401 C C . ASP A 1 187 ? -11.636 -20.093 10.193 1.00 36.00 187 ASP A C 1
ATOM 1403 O O . ASP A 1 187 ? -10.612 -20.561 10.700 1.00 36.00 187 ASP A O 1
ATOM 1407 N N . THR A 1 188 ? -12.399 -19.216 10.842 1.00 39.91 188 THR A N 1
ATOM 1408 C CA . THR A 1 188 ? -12.184 -18.729 12.215 1.00 39.91 188 THR A CA 1
ATOM 1409 C C . THR A 1 188 ? -12.073 -19.864 13.249 1.00 39.91 188 THR A C 1
ATOM 1411 O O . THR A 1 188 ? -11.583 -19.641 14.356 1.00 39.91 188 THR A O 1
ATOM 1414 N N . ILE A 1 189 ? -12.500 -21.079 12.883 1.00 39.12 189 ILE A N 1
ATOM 1415 C CA . ILE A 1 189 ? -12.390 -22.324 13.657 1.00 39.12 189 ILE A CA 1
ATOM 1416 C C . ILE A 1 189 ? -10.938 -22.836 13.748 1.00 39.12 189 ILE A C 1
ATOM 1418 O O . ILE A 1 189 ? -10.560 -23.406 14.771 1.00 39.12 189 ILE A O 1
ATOM 1422 N N . ALA A 1 190 ? -10.093 -22.587 12.741 1.00 38.16 190 ALA A N 1
ATOM 1423 C CA . ALA A 1 190 ? -8.686 -23.016 12.742 1.00 38.16 190 ALA A CA 1
ATOM 1424 C C . ALA A 1 190 ? -7.815 -22.251 13.762 1.00 38.16 190 ALA A C 1
ATOM 1426 O O . ALA A 1 190 ? -6.691 -22.646 14.059 1.00 38.16 190 ALA A O 1
ATOM 1427 N N . LEU A 1 191 ? -8.345 -21.160 14.324 1.00 37.38 191 LEU A N 1
ATOM 1428 C CA . LEU A 1 191 ? -7.720 -20.353 15.375 1.00 37.38 191 LEU A CA 1
ATOM 1429 C C . LEU A 1 191 ? -8.261 -20.700 16.778 1.00 37.38 191 LEU A C 1
ATOM 1431 O O . LEU A 1 191 ? -8.035 -19.947 17.728 1.00 37.38 191 LEU A O 1
ATOM 1435 N N . ASP A 1 192 ? -9.018 -21.793 16.935 1.00 38.34 192 ASP A N 1
ATOM 1436 C CA . ASP A 1 192 ? -9.518 -22.226 18.239 1.00 38.34 192 ASP A CA 1
ATOM 1437 C C . ASP A 1 192 ? -8.459 -23.058 18.996 1.00 38.34 192 ASP A C 1
ATOM 1439 O O . ASP A 1 192 ? -8.116 -24.157 18.567 1.00 38.34 192 ASP A O 1
ATOM 1443 N N . PRO A 1 193 ? -7.938 -22.603 20.155 1.00 38.50 193 PRO A N 1
ATOM 1444 C CA . PRO A 1 193 ? -7.004 -23.407 20.949 1.00 38.50 193 PRO A CA 1
ATOM 1445 C C . PRO A 1 193 ? -7.623 -24.725 21.446 1.00 38.50 193 PRO A C 1
ATOM 1447 O O . PRO A 1 193 ? -6.890 -25.622 21.847 1.00 38.50 193 PRO A O 1
ATOM 1450 N N . VAL A 1 194 ? -8.955 -24.863 21.400 1.00 37.75 194 VAL A N 1
ATOM 1451 C CA . VAL A 1 194 ? -9.660 -26.113 21.721 1.00 37.75 194 VAL A CA 1
ATOM 1452 C C . VAL A 1 194 ? -9.572 -27.138 20.580 1.00 37.75 194 VAL A C 1
ATOM 1454 O O . VAL A 1 194 ? -9.541 -28.332 20.859 1.00 37.75 194 VAL A O 1
ATOM 1457 N N . THR A 1 195 ? -9.488 -26.711 19.313 1.00 36.28 195 THR A N 1
ATOM 1458 C CA . THR A 1 195 ? -9.330 -27.624 18.161 1.00 36.28 195 THR A CA 1
ATOM 1459 C C . THR A 1 195 ? -7.865 -27.966 17.896 1.00 36.28 195 THR A C 1
ATOM 1461 O O . THR A 1 195 ? -7.568 -29.107 17.550 1.00 36.28 195 THR A O 1
ATOM 1464 N N . ALA A 1 196 ? -6.936 -27.037 18.157 1.00 37.53 196 ALA A N 1
ATOM 1465 C CA . ALA A 1 196 ? -5.493 -27.276 18.028 1.00 37.53 196 ALA A CA 1
ATOM 1466 C C . ALA A 1 196 ? -4.959 -28.356 18.992 1.00 37.53 196 ALA A C 1
ATOM 1468 O O . ALA A 1 196 ? -3.982 -29.025 18.680 1.00 37.53 196 ALA A O 1
ATOM 1469 N N . ALA A 1 197 ? -5.618 -28.571 20.136 1.00 36.06 197 ALA A N 1
ATOM 1470 C CA . ALA A 1 197 ? -5.273 -29.636 21.083 1.00 36.06 197 ALA A CA 1
ATOM 1471 C C . ALA A 1 197 ? -5.790 -31.035 20.671 1.00 36.06 197 ALA A C 1
ATOM 1473 O O . ALA A 1 197 ? -5.546 -32.004 21.384 1.00 36.06 197 ALA A O 1
ATOM 1474 N N . GLY A 1 198 ? -6.533 -31.147 19.559 1.00 34.16 198 GLY A N 1
ATOM 1475 C CA . GLY A 1 198 ? -7.195 -32.383 19.120 1.00 34.16 198 GLY A CA 1
ATOM 1476 C C . GLY A 1 198 ? -6.677 -32.993 17.813 1.00 34.16 198 GLY A C 1
ATOM 1477 O O . GLY A 1 198 ? -7.227 -33.999 17.375 1.00 34.16 198 GLY A O 1
ATOM 1478 N N . GLN A 1 199 ? -5.653 -32.413 17.180 1.00 32.38 199 GLN A N 1
ATOM 1479 C CA . GLN A 1 199 ? -5.045 -32.934 15.947 1.00 32.38 199 GLN A CA 1
ATOM 1480 C C . GLN A 1 199 ? -3.539 -33.165 16.125 1.00 32.38 199 GLN A C 1
ATOM 1482 O O . GLN A 1 199 ? -2.717 -32.593 15.422 1.00 32.38 199 GLN A O 1
ATOM 1487 N N . GLU A 1 200 ? -3.178 -34.043 17.056 1.00 34.56 200 GLU A N 1
ATOM 1488 C CA . GLU A 1 200 ? -1.965 -34.853 16.919 1.00 34.56 200 GLU A CA 1
ATOM 1489 C C . GLU A 1 200 ? -2.418 -36.253 16.484 1.00 34.56 200 GLU A C 1
ATOM 1491 O O . GLU A 1 200 ? -2.647 -37.146 17.296 1.00 34.56 200 GLU A O 1
ATOM 1496 N N . SER A 1 201 ? -2.639 -36.425 15.181 1.00 30.77 201 SER A N 1
ATOM 1497 C CA . SER A 1 201 ? -2.693 -37.748 14.555 1.00 30.77 201 SER A CA 1
ATOM 1498 C C . SER A 1 201 ? -1.466 -37.867 13.667 1.00 30.77 201 SER A C 1
ATOM 1500 O O . SER A 1 201 ? -1.293 -37.064 12.753 1.00 30.77 201 SER A O 1
ATOM 1502 N N . GLY A 1 202 ? -0.606 -38.806 14.049 1.00 35.25 202 GLY A N 1
ATOM 1503 C CA . GLY A 1 202 ? 0.803 -38.846 13.709 1.00 35.25 202 GLY A CA 1
ATOM 1504 C C . GLY A 1 202 ? 1.136 -39.139 12.258 1.00 35.25 202 GLY A C 1
ATOM 1505 O O . GLY A 1 202 ? 0.444 -39.887 11.574 1.00 35.25 202 GLY A O 1
ATOM 1506 N N . GLU A 1 203 ? 2.284 -38.604 11.870 1.00 29.12 203 GLU A N 1
ATOM 1507 C CA . GLU A 1 203 ? 3.177 -39.220 10.906 1.00 29.12 203 GLU A CA 1
ATOM 1508 C C . GLU A 1 203 ? 4.584 -39.146 11.498 1.00 29.12 203 GLU A C 1
ATOM 1510 O O . GLU A 1 203 ? 5.077 -38.075 11.859 1.00 29.12 203 GLU A O 1
ATOM 1515 N N . ASP A 1 204 ? 5.169 -40.327 11.669 1.00 32.69 204 ASP A N 1
ATOM 1516 C CA . ASP A 1 204 ? 6.527 -40.547 12.131 1.00 32.69 204 ASP A CA 1
ATOM 1517 C C . ASP A 1 204 ? 7.523 -39.823 11.215 1.00 32.69 204 ASP A C 1
ATOM 1519 O O . ASP A 1 204 ? 7.526 -40.010 9.997 1.00 32.69 204 ASP A O 1
ATOM 1523 N N . ASN A 1 205 ? 8.415 -39.033 11.808 1.00 30.00 205 ASN A N 1
ATOM 1524 C CA . ASN A 1 205 ? 9.744 -38.819 11.252 1.00 30.00 205 ASN A CA 1
ATOM 1525 C C . ASN A 1 205 ? 10.733 -38.676 12.405 1.00 30.00 205 ASN A C 1
ATOM 1527 O O . ASN A 1 205 ? 10.682 -37.730 13.193 1.00 30.00 205 ASN A O 1
ATOM 1531 N N . GLU A 1 206 ? 11.588 -39.686 12.499 1.00 33.81 206 GLU A N 1
ATOM 1532 C CA . GLU A 1 206 ? 12.769 -39.729 13.344 1.00 33.81 206 GLU A CA 1
ATOM 1533 C C . GLU A 1 206 ? 13.805 -38.688 12.868 1.00 33.81 206 GLU A C 1
ATOM 1535 O O . GLU A 1 206 ? 13.793 -38.248 11.719 1.00 33.81 206 GLU A O 1
ATOM 1540 N N . ASP A 1 207 ? 14.710 -38.342 13.785 1.00 30.00 207 ASP A N 1
ATOM 1541 C CA . ASP A 1 207 ? 15.951 -37.576 13.603 1.00 30.00 207 ASP A CA 1
ATOM 1542 C C . ASP A 1 207 ? 15.878 -36.037 13.645 1.00 30.00 207 ASP A C 1
ATOM 1544 O O . ASP A 1 207 ? 15.899 -35.353 12.623 1.00 30.00 207 ASP A O 1
ATOM 1548 N N . GLN A 1 208 ? 15.993 -35.474 14.858 1.00 31.11 208 GLN A N 1
ATOM 1549 C CA . GLN A 1 208 ? 17.165 -34.650 15.213 1.00 31.11 208 GLN A CA 1
ATOM 1550 C C . GLN A 1 208 ? 17.188 -34.256 16.695 1.00 31.11 208 GLN A C 1
ATOM 1552 O O . GLN A 1 208 ? 16.300 -33.592 17.225 1.00 31.11 208 GLN A O 1
ATOM 1557 N N . GLU A 1 209 ? 18.270 -34.667 17.347 1.00 29.27 209 GLU A N 1
ATOM 1558 C CA . GLU A 1 209 ? 18.634 -34.357 18.719 1.00 29.27 209 GLU A CA 1
ATOM 1559 C C . GLU A 1 209 ? 19.385 -33.008 18.814 1.00 29.27 209 GLU A C 1
ATOM 1561 O O . GLU A 1 209 ? 20.295 -32.734 18.036 1.00 29.27 209 GLU A O 1
ATOM 1566 N N . HIS A 1 210 ? 19.034 -32.247 19.862 1.00 27.48 210 HIS A N 1
ATOM 1567 C CA . HIS A 1 210 ? 19.794 -31.189 20.554 1.00 27.48 210 HIS A CA 1
ATOM 1568 C C . HIS A 1 210 ? 19.789 -29.755 19.981 1.00 27.48 210 HIS A C 1
ATOM 1570 O O . HIS A 1 210 ? 20.691 -29.351 19.257 1.00 27.48 210 HIS A O 1
ATOM 1576 N N . ASP A 1 211 ? 18.900 -28.914 20.528 1.00 26.31 211 ASP A N 1
ATOM 1577 C CA . ASP A 1 211 ? 19.356 -27.715 21.251 1.00 26.31 211 ASP A CA 1
ATOM 1578 C C . ASP A 1 211 ? 18.391 -27.382 22.406 1.00 26.31 211 ASP A C 1
ATOM 1580 O O . ASP A 1 211 ? 17.213 -27.073 22.216 1.00 26.31 211 ASP A O 1
ATOM 1584 N N . ALA A 1 212 ? 18.887 -27.518 23.635 1.00 31.84 212 ALA A N 1
ATOM 1585 C CA . ALA A 1 212 ? 18.143 -27.296 24.868 1.00 31.84 212 ALA A CA 1
ATOM 1586 C C . ALA A 1 212 ? 18.238 -25.816 25.272 1.00 31.84 212 ALA A C 1
ATOM 1588 O O . ALA A 1 212 ? 18.959 -25.452 26.199 1.00 31.84 212 ALA A O 1
ATOM 1589 N N . GLY A 1 213 ? 17.483 -24.969 24.573 1.00 26.33 213 GLY A N 1
ATOM 1590 C CA . GLY A 1 213 ? 17.228 -23.577 24.942 1.00 26.33 213 GLY A CA 1
ATOM 1591 C C . GLY A 1 213 ? 15.821 -23.402 25.522 1.00 26.33 213 GLY A C 1
ATOM 1592 O O . GLY A 1 213 ? 14.831 -23.480 24.799 1.00 26.33 213 GLY A O 1
ATOM 1593 N N . GLU A 1 214 ? 15.746 -23.206 26.839 1.00 28.45 214 GLU A N 1
ATOM 1594 C CA . GLU A 1 214 ? 14.659 -22.575 27.613 1.00 28.45 214 GLU A CA 1
ATOM 1595 C C . GLU A 1 214 ? 13.251 -22.543 26.970 1.00 28.45 214 GLU A C 1
ATOM 1597 O O . GLU A 1 214 ? 12.742 -21.506 26.545 1.00 28.45 214 GLU A O 1
ATOM 1602 N N . HIS A 1 215 ? 12.545 -23.678 26.992 1.00 27.55 215 HIS A N 1
ATOM 1603 C CA . HIS A 1 215 ? 11.096 -23.730 26.762 1.00 27.55 215 HIS A CA 1
ATOM 1604 C C . HIS A 1 215 ? 10.322 -23.216 27.993 1.00 27.55 215 HIS A C 1
ATOM 1606 O O . HIS A 1 215 ? 9.649 -23.964 28.701 1.00 27.55 215 HIS A O 1
ATOM 1612 N N . GLN A 1 216 ? 10.389 -21.910 28.257 1.00 30.86 216 GLN A N 1
ATOM 1613 C CA . GLN A 1 216 ? 9.433 -21.244 29.143 1.00 30.86 216 GLN A CA 1
ATOM 1614 C C . GLN A 1 216 ? 8.152 -20.911 28.367 1.00 30.86 216 GLN A C 1
ATOM 1616 O O . GLN A 1 216 ? 8.045 -19.887 27.701 1.00 30.86 216 GLN A O 1
ATOM 1621 N N . GLY A 1 217 ? 7.172 -21.815 28.469 1.00 30.97 217 GLY A N 1
ATOM 1622 C CA . GLY A 1 217 ? 5.745 -21.550 28.276 1.00 30.97 217 GLY A CA 1
ATOM 1623 C C . GLY A 1 217 ? 5.342 -20.946 26.928 1.00 30.97 217 GLY A C 1
ATOM 1624 O O . GLY A 1 217 ? 5.084 -19.744 26.832 1.00 30.97 217 GLY A O 1
ATOM 1625 N N . ARG A 1 218 ? 5.138 -21.796 25.911 1.00 34.34 218 ARG A N 1
ATOM 1626 C CA . ARG A 1 218 ? 4.259 -21.484 24.768 1.00 34.34 218 ARG A CA 1
ATOM 1627 C C . ARG A 1 218 ? 2.814 -21.309 25.271 1.00 34.34 218 ARG A C 1
ATOM 1629 O O . ARG A 1 218 ? 1.977 -22.189 25.122 1.00 34.34 218 ARG A O 1
ATOM 1636 N N . GLY A 1 219 ? 2.523 -20.181 25.916 1.00 40.53 219 GLY A N 1
ATOM 1637 C CA . GLY A 1 219 ? 1.156 -19.759 26.202 1.00 40.53 219 GLY A CA 1
ATOM 1638 C C . GLY A 1 219 ? 0.425 -19.528 24.882 1.00 40.53 219 GLY A C 1
ATOM 1639 O O . GLY A 1 219 ? 0.956 -18.828 24.014 1.00 40.53 219 GLY A O 1
ATOM 1640 N N . ALA A 1 220 ? -0.754 -20.142 24.732 1.00 47.91 220 ALA A N 1
ATOM 1641 C CA . ALA A 1 220 ? -1.612 -20.017 23.557 1.00 47.91 220 ALA A CA 1
ATOM 1642 C C . ALA A 1 220 ? -1.704 -18.549 23.116 1.00 47.91 220 ALA A C 1
ATOM 1644 O O . ALA A 1 220 ? -1.951 -17.661 23.937 1.00 47.91 220 ALA A O 1
ATOM 1645 N N . ALA A 1 221 ? -1.451 -18.285 21.832 1.00 51.50 221 ALA A N 1
ATOM 1646 C CA . ALA A 1 221 ? -1.533 -16.932 21.308 1.00 51.50 221 ALA A CA 1
ATOM 1647 C C . ALA A 1 221 ? -2.943 -16.368 21.582 1.00 51.50 221 ALA A C 1
ATOM 1649 O O . ALA A 1 221 ? -3.935 -17.074 21.385 1.00 51.50 221 ALA A O 1
ATOM 1650 N N . PRO A 1 222 ? -3.056 -15.119 22.055 1.00 56.62 222 PRO A N 1
ATOM 1651 C CA . PRO A 1 222 ? -4.348 -14.482 22.259 1.00 56.62 222 PRO A CA 1
ATOM 1652 C C . PRO A 1 222 ? -5.079 -14.420 20.915 1.00 56.62 222 PRO A C 1
ATOM 1654 O O . PRO A 1 222 ? -4.486 -14.048 19.907 1.00 56.62 222 PRO A O 1
ATOM 1657 N N . VAL A 1 223 ? -6.354 -14.813 20.891 1.00 66.94 223 VAL A N 1
ATOM 1658 C CA . VAL A 1 223 ? -7.144 -14.915 19.655 1.00 66.94 223 VAL A CA 1
ATOM 1659 C C . VAL A 1 223 ? -8.107 -13.736 19.574 1.00 66.94 223 VAL A C 1
ATOM 1661 O O . VAL A 1 223 ? -9.036 -13.630 20.375 1.00 66.94 223 VAL A O 1
ATOM 1664 N N . LEU A 1 224 ? -7.912 -12.854 18.591 1.00 77.00 224 LEU A N 1
ATOM 1665 C CA . LEU A 1 224 ? -8.892 -11.825 18.249 1.00 77.00 224 LEU A CA 1
ATOM 1666 C C . LEU A 1 224 ? -10.005 -12.463 17.407 1.00 77.00 224 LEU A C 1
ATOM 1668 O O . LEU A 1 224 ? -9.750 -12.942 16.306 1.00 77.00 224 LEU A O 1
ATOM 1672 N N . ARG A 1 225 ? -11.237 -12.481 17.930 1.00 78.19 225 ARG A N 1
ATOM 1673 C CA . ARG A 1 225 ? -12.404 -13.067 17.253 1.00 78.19 225 ARG A CA 1
ATOM 1674 C C . ARG A 1 225 ? -13.408 -11.985 16.877 1.00 78.19 225 ARG A C 1
ATOM 1676 O O . ARG A 1 225 ? -13.786 -11.171 17.717 1.00 78.19 225 ARG A O 1
ATOM 1683 N N . PHE A 1 226 ? -13.883 -12.031 15.638 1.00 81.75 226 PHE A N 1
ATOM 1684 C CA . PHE A 1 226 ? -14.980 -11.199 15.153 1.00 81.75 226 PHE A CA 1
ATOM 1685 C C . PHE A 1 226 ? -16.237 -12.051 14.990 1.00 81.75 226 PHE A C 1
ATOM 1687 O O . PHE A 1 226 ? -16.163 -13.206 14.582 1.00 81.75 226 PHE A O 1
ATOM 1694 N N . SER A 1 227 ? -17.403 -11.485 15.304 1.00 78.38 227 SER A N 1
ATOM 1695 C CA . SER A 1 227 ? -18.694 -12.172 15.143 1.00 78.38 227 SER A CA 1
ATOM 1696 C C . SER A 1 227 ? -19.073 -12.413 13.678 1.00 78.38 227 SER A C 1
ATOM 1698 O O . SER A 1 227 ? -19.856 -13.312 13.387 1.00 78.38 227 SER A O 1
ATOM 1700 N N . ARG A 1 228 ? -18.523 -11.610 12.763 1.00 76.62 228 ARG A N 1
ATOM 1701 C CA . ARG A 1 228 ? -18.597 -11.792 11.310 1.00 76.62 228 ARG A CA 1
ATOM 1702 C C . ARG A 1 228 ? -17.176 -11.981 10.766 1.00 76.62 228 ARG A C 1
ATOM 1704 O O . ARG A 1 228 ? -16.298 -11.262 11.258 1.00 76.62 228 ARG A O 1
ATOM 1711 N N . PRO A 1 229 ? -16.955 -12.883 9.788 1.00 75.50 229 PRO A N 1
ATOM 1712 C CA . PRO A 1 229 ? -15.646 -13.091 9.164 1.00 75.50 229 PRO A CA 1
ATOM 1713 C C . PRO A 1 229 ? -15.041 -11.784 8.655 1.00 75.50 229 PRO A C 1
ATOM 1715 O O . PRO A 1 229 ? -15.789 -10.899 8.242 1.00 75.50 229 PRO A O 1
ATOM 1718 N N . ARG A 1 230 ? -13.708 -11.681 8.704 1.00 80.62 230 ARG A N 1
ATOM 1719 C CA . ARG A 1 230 ? -12.928 -10.498 8.312 1.00 80.62 230 ARG A CA 1
ATOM 1720 C C . ARG A 1 230 ? -11.782 -10.876 7.412 1.00 80.62 230 ARG A C 1
ATOM 1722 O O . ARG A 1 230 ? -11.163 -11.911 7.648 1.00 80.62 230 ARG A O 1
ATOM 1729 N N . ASP A 1 231 ? -11.464 -9.997 6.468 1.00 81.62 231 ASP A N 1
ATOM 1730 C CA . ASP A 1 231 ? -10.225 -10.097 5.707 1.00 81.62 231 ASP A CA 1
ATOM 1731 C C . ASP A 1 231 ? -9.010 -10.040 6.663 1.00 81.62 231 ASP A C 1
ATOM 1733 O O . ASP A 1 231 ? -8.805 -9.024 7.346 1.00 81.62 231 ASP A O 1
ATOM 1737 N N . PRO A 1 232 ? -8.176 -11.098 6.727 1.00 79.56 232 PRO A N 1
ATOM 1738 C CA . PRO A 1 232 ? -6.964 -11.097 7.540 1.00 79.56 232 PRO A CA 1
ATOM 1739 C C . PRO A 1 232 ? -6.019 -9.937 7.206 1.00 79.56 232 PRO A C 1
ATOM 1741 O O . PRO A 1 232 ? -5.400 -9.374 8.113 1.00 79.56 232 PRO A O 1
ATOM 1744 N N . ALA A 1 233 ? -5.944 -9.519 5.937 1.00 80.94 233 ALA A N 1
ATOM 1745 C CA . ALA A 1 233 ? -5.111 -8.391 5.531 1.00 80.94 233 ALA A CA 1
ATOM 1746 C C . ALA A 1 233 ? -5.668 -7.053 6.050 1.00 80.94 233 ALA A C 1
ATOM 1748 O O . ALA A 1 233 ? -4.900 -6.182 6.471 1.00 80.94 233 ALA A O 1
ATOM 1749 N N . ALA A 1 234 ? -6.991 -6.873 6.087 1.00 85.06 234 ALA A N 1
ATOM 1750 C CA . ALA A 1 234 ? -7.630 -5.725 6.733 1.00 85.06 234 ALA A CA 1
ATOM 1751 C C . ALA A 1 234 ? -7.348 -5.683 8.246 1.00 85.06 234 ALA A C 1
ATOM 1753 O O . ALA A 1 234 ? -6.976 -4.629 8.772 1.00 85.06 234 ALA A O 1
ATOM 1754 N N . VAL A 1 235 ? -7.432 -6.827 8.939 1.00 86.62 235 VAL A N 1
ATOM 1755 C CA . VAL A 1 235 ? -7.105 -6.929 10.374 1.00 86.62 235 VAL A CA 1
ATOM 1756 C C . VAL A 1 235 ? -5.631 -6.606 10.628 1.00 86.62 235 VAL A C 1
ATOM 1758 O O . VAL A 1 235 ? -5.325 -5.798 11.506 1.00 86.62 235 VAL A O 1
ATOM 1761 N N . ALA A 1 236 ? -4.712 -7.178 9.846 1.00 84.81 236 ALA A N 1
ATOM 1762 C CA . ALA A 1 236 ? -3.280 -6.919 9.973 1.00 84.81 236 ALA A CA 1
ATOM 1763 C C . ALA A 1 236 ? -2.946 -5.435 9.749 1.00 84.81 236 ALA A C 1
ATOM 1765 O O . ALA A 1 236 ? -2.214 -4.836 10.542 1.00 84.81 236 ALA A O 1
ATOM 1766 N N . ARG A 1 237 ? -3.530 -4.808 8.717 1.00 88.75 237 ARG A N 1
ATOM 1767 C CA . ARG A 1 237 ? -3.376 -3.366 8.468 1.00 88.75 237 ARG A CA 1
ATOM 1768 C C . ARG A 1 237 ? -3.929 -2.535 9.622 1.00 88.75 237 ARG A C 1
ATOM 1770 O O . ARG A 1 237 ? -3.232 -1.647 10.102 1.00 88.75 237 ARG A O 1
ATOM 1777 N N . PHE A 1 238 ? -5.120 -2.855 10.129 1.00 90.62 238 PHE A N 1
ATOM 1778 C CA . PHE A 1 238 ? -5.687 -2.197 11.307 1.00 90.62 238 PHE A CA 1
ATOM 1779 C C . PHE A 1 238 ? -4.755 -2.285 12.525 1.00 90.62 238 PHE A C 1
ATOM 1781 O O . PHE A 1 238 ? -4.473 -1.263 13.151 1.00 90.62 238 PHE A O 1
ATOM 1788 N N . LEU A 1 239 ? -4.225 -3.470 12.844 1.00 88.75 239 LEU A N 1
ATOM 1789 C CA . LEU A 1 239 ? -3.286 -3.640 13.957 1.00 88.75 239 LEU A CA 1
ATOM 1790 C C . LEU A 1 239 ? -2.021 -2.799 13.748 1.00 88.75 239 LEU A C 1
ATOM 1792 O O . LEU A 1 239 ? -1.630 -2.057 14.650 1.00 88.75 239 LEU A O 1
ATOM 1796 N N . ARG A 1 240 ? -1.423 -2.832 12.551 1.00 88.62 240 ARG A N 1
ATOM 1797 C CA . ARG A 1 240 ? -0.218 -2.053 12.224 1.00 88.62 240 ARG A CA 1
ATOM 1798 C C . ARG A 1 240 ? -0.446 -0.548 12.359 1.00 88.62 240 ARG A C 1
ATOM 1800 O O . ARG A 1 240 ? 0.363 0.127 12.991 1.00 88.62 240 ARG A O 1
ATOM 1807 N N . THR A 1 241 ? -1.560 -0.035 11.840 1.00 91.75 241 THR A N 1
ATOM 1808 C CA . THR A 1 241 ? -1.760 1.413 11.689 1.00 91.75 241 THR A CA 1
ATOM 1809 C C . THR A 1 241 ? -2.585 2.088 12.781 1.00 91.75 241 THR A C 1
ATOM 1811 O O . THR A 1 241 ? -2.534 3.311 12.918 1.00 91.75 241 THR A O 1
ATOM 1814 N N . ARG A 1 242 ? -3.385 1.337 13.547 1.00 90.50 242 ARG A N 1
ATOM 1815 C CA . ARG A 1 242 ? -4.219 1.879 14.637 1.00 90.50 242 ARG A CA 1
ATOM 1816 C C . ARG A 1 242 ? -3.705 1.508 16.020 1.00 90.50 242 ARG A C 1
ATOM 1818 O O . ARG A 1 242 ? -4.029 2.222 16.967 1.00 90.50 242 ARG A O 1
ATOM 1825 N N . VAL A 1 243 ? -2.925 0.432 16.137 1.00 87.25 243 VAL A N 1
ATOM 1826 C CA . VAL A 1 243 ? -2.437 -0.084 17.425 1.00 87.25 243 VAL A CA 1
ATOM 1827 C C . VAL A 1 243 ? -0.917 -0.005 17.517 1.00 87.25 243 VAL A C 1
ATOM 1829 O O . VAL A 1 243 ? -0.401 0.568 18.475 1.00 87.25 243 VAL A O 1
ATOM 1832 N N . LEU A 1 244 ? -0.191 -0.568 16.544 1.00 85.12 244 LEU A N 1
ATOM 1833 C CA . LEU A 1 244 ? 1.257 -0.717 16.647 1.00 85.12 244 LEU A CA 1
ATOM 1834 C C . LEU A 1 244 ? 2.013 0.597 16.426 1.00 85.12 244 LEU A C 1
ATOM 1836 O O . LEU A 1 244 ? 2.803 1.012 17.277 1.00 85.12 244 LEU A O 1
ATOM 1840 N N . THR A 1 245 ? 1.754 1.248 15.299 1.00 86.81 245 THR A N 1
ATOM 1841 C CA . THR A 1 245 ? 2.294 2.565 14.965 1.00 86.81 245 THR A CA 1
ATOM 1842 C C . THR A 1 245 ? 1.111 3.452 14.584 1.00 86.81 245 THR A C 1
ATOM 1844 O O . THR A 1 245 ? 0.773 3.554 13.405 1.00 86.81 245 THR A O 1
ATOM 1847 N N . PRO A 1 246 ? 0.421 4.053 15.576 1.00 88.38 246 PRO A N 1
ATOM 1848 C CA . PRO A 1 246 ? -0.802 4.803 15.331 1.00 88.38 246 PRO A CA 1
ATOM 1849 C C . PRO A 1 246 ? -0.606 5.967 14.354 1.00 88.38 246 PRO A C 1
ATOM 1851 O O . PRO A 1 246 ? 0.210 6.871 14.561 1.00 88.38 246 PRO A O 1
ATOM 1854 N N . GLU A 1 247 ? -1.406 5.958 13.299 1.00 92.81 247 GLU A N 1
ATOM 1855 C CA . GLU A 1 247 ? -1.448 6.984 12.266 1.00 92.81 247 GLU A CA 1
ATOM 1856 C C . GLU A 1 247 ? -2.654 7.914 12.443 1.00 92.81 247 GLU A C 1
ATOM 1858 O O . GLU A 1 247 ? -3.672 7.561 13.045 1.00 92.81 247 GLU A O 1
ATOM 1863 N N . SER A 1 248 ? -2.552 9.138 11.917 1.00 91.56 248 SER A N 1
ATOM 1864 C CA . SER A 1 248 ? -3.681 10.069 11.962 1.00 91.56 248 SER A CA 1
ATOM 1865 C C . SER A 1 248 ? -4.794 9.602 11.023 1.00 91.56 248 SER A C 1
ATOM 1867 O O . SER A 1 248 ? -4.526 9.087 9.938 1.00 91.56 248 SER A O 1
ATOM 1869 N N . LEU A 1 249 ? -6.057 9.846 11.393 1.00 87.44 249 LEU A N 1
ATOM 1870 C CA . LEU A 1 249 ? -7.205 9.499 10.542 1.00 87.44 249 LEU A CA 1
ATOM 1871 C C . LEU A 1 249 ? -7.117 10.144 9.152 1.00 87.44 249 LEU A C 1
ATOM 1873 O O . LEU A 1 249 ? -7.497 9.524 8.166 1.00 87.44 249 LEU A O 1
ATOM 1877 N N . GLY A 1 250 ? -6.566 11.360 9.061 1.00 90.69 250 GLY A N 1
ATOM 1878 C CA . GLY A 1 250 ? -6.348 12.035 7.781 1.00 90.69 250 GLY A CA 1
ATOM 1879 C C . GLY A 1 250 ? -5.329 11.320 6.889 1.00 90.69 250 GLY A C 1
ATOM 1880 O O . GLY A 1 250 ? -5.534 11.234 5.681 1.00 90.69 250 GLY A O 1
ATOM 1881 N N . TRP A 1 251 ? -4.257 10.769 7.470 1.00 94.50 251 TRP A N 1
ATOM 1882 C CA . TRP A 1 251 ? -3.298 9.966 6.711 1.00 94.50 251 TRP A CA 1
ATOM 1883 C C . TRP A 1 251 ? -3.894 8.610 6.320 1.00 94.50 251 TRP A C 1
ATOM 1885 O O . TRP A 1 251 ? -3.769 8.200 5.169 1.00 94.50 251 TRP A O 1
ATOM 1895 N N . LEU A 1 252 ? -4.617 7.963 7.240 1.00 93.75 252 LEU A N 1
ATOM 1896 C CA . LEU A 1 252 ? -5.281 6.685 6.980 1.00 93.75 252 LEU A CA 1
ATOM 1897 C C . LEU A 1 252 ? -6.343 6.775 5.894 1.00 93.75 252 LEU A C 1
ATOM 1899 O O . LEU A 1 252 ? -6.440 5.852 5.100 1.00 93.75 252 LEU A O 1
ATOM 1903 N N . ALA A 1 253 ? -7.081 7.882 5.810 1.00 92.00 253 ALA A N 1
ATOM 1904 C CA . ALA A 1 253 ? -8.025 8.113 4.722 1.00 92.00 253 ALA A CA 1
ATOM 1905 C C . ALA A 1 253 ? -7.337 8.119 3.346 1.00 92.00 253 ALA A C 1
ATOM 1907 O O . ALA A 1 253 ? -7.869 7.558 2.395 1.00 92.00 253 ALA A O 1
ATOM 1908 N N . GLY A 1 254 ? -6.144 8.714 3.238 1.00 94.62 254 GLY A N 1
ATOM 1909 C CA . GLY A 1 254 ? -5.385 8.712 1.987 1.00 94.62 254 GLY A CA 1
ATOM 1910 C C . GLY A 1 254 ? -4.761 7.356 1.656 1.00 94.62 254 GLY A C 1
ATOM 1911 O O . GLY A 1 254 ? -4.769 6.951 0.497 1.00 94.62 254 GLY A O 1
ATOM 1912 N N . TYR A 1 255 ? -4.286 6.626 2.668 1.00 95.00 255 TYR A N 1
ATOM 1913 C CA . TYR A 1 255 ? -3.766 5.270 2.479 1.00 95.00 255 TYR A CA 1
ATOM 1914 C C . TYR A 1 255 ? -4.871 4.286 2.061 1.00 95.00 255 TYR A C 1
ATOM 1916 O O . TYR A 1 255 ? -4.690 3.530 1.114 1.00 95.00 255 TYR A O 1
ATOM 1924 N N . ASP A 1 256 ? -6.042 4.361 2.694 1.00 92.19 256 ASP A N 1
ATOM 1925 C CA . ASP A 1 256 ? -7.249 3.608 2.325 1.00 92.19 256 ASP A CA 1
ATOM 1926 C C . ASP A 1 256 ? -7.694 3.929 0.885 1.00 92.19 256 ASP A C 1
ATOM 1928 O O . ASP A 1 256 ? -7.934 3.028 0.084 1.00 92.19 256 ASP A O 1
ATOM 1932 N N . ALA A 1 257 ? -7.679 5.213 0.501 1.00 93.81 257 ALA A N 1
ATOM 1933 C CA . ALA A 1 257 ? -7.963 5.637 -0.871 1.00 93.81 257 ALA A CA 1
ATOM 1934 C C . ALA A 1 257 ? -6.970 5.067 -1.901 1.00 93.81 257 ALA A C 1
ATOM 1936 O O . ALA A 1 257 ? -7.370 4.713 -3.010 1.00 93.81 257 ALA A O 1
ATOM 1937 N N . LEU A 1 258 ? -5.682 4.962 -1.553 1.00 94.88 258 LEU A N 1
ATOM 1938 C CA . LEU A 1 258 ? -4.673 4.328 -2.406 1.00 94.88 258 LEU A CA 1
ATOM 1939 C C . LEU A 1 258 ? -4.933 2.822 -2.565 1.00 94.88 258 LEU A C 1
ATOM 1941 O O . LEU A 1 258 ? -4.852 2.311 -3.680 1.00 94.88 258 LEU A O 1
ATOM 1945 N N . LEU A 1 259 ? -5.262 2.118 -1.480 1.00 91.75 259 LEU A N 1
ATOM 1946 C CA . LEU A 1 259 ? -5.572 0.685 -1.532 1.00 91.75 259 LEU A CA 1
ATOM 1947 C C . LEU A 1 259 ? -6.808 0.408 -2.397 1.00 91.75 259 LEU A C 1
ATOM 1949 O O . LEU A 1 259 ? -6.778 -0.497 -3.233 1.00 91.75 259 LEU A O 1
ATOM 1953 N N . HIS A 1 260 ? -7.855 1.225 -2.258 1.00 91.19 260 HIS A N 1
ATOM 1954 C CA . HIS A 1 260 ? -9.028 1.168 -3.130 1.00 91.19 260 HIS A CA 1
ATOM 1955 C C . HIS A 1 260 ? -8.659 1.421 -4.596 1.00 91.19 260 HIS A C 1
ATOM 1957 O O . HIS A 1 260 ? -9.075 0.661 -5.466 1.00 91.19 260 HIS A O 1
ATOM 1963 N N . TRP A 1 261 ? -7.811 2.417 -4.877 1.00 93.75 261 TRP A N 1
ATOM 1964 C CA . TRP A 1 261 ? -7.357 2.710 -6.240 1.00 93.75 261 TRP A CA 1
ATOM 1965 C C . TRP A 1 261 ? -6.659 1.519 -6.889 1.00 93.75 261 TRP A C 1
ATOM 1967 O O . TRP A 1 261 ? -6.965 1.165 -8.028 1.00 93.75 261 TRP A O 1
ATOM 1977 N N . ILE A 1 262 ? -5.735 0.892 -6.161 1.00 91.31 262 ILE A N 1
ATOM 1978 C CA . ILE A 1 262 ? -4.993 -0.271 -6.651 1.00 91.31 262 ILE A CA 1
ATOM 1979 C C . ILE A 1 262 ? -5.940 -1.449 -6.874 1.00 91.31 262 ILE A C 1
ATOM 1981 O O . ILE A 1 262 ? -5.842 -2.112 -7.902 1.00 91.31 262 ILE A O 1
ATOM 1985 N N . THR A 1 263 ? -6.879 -1.675 -5.955 1.00 88.88 263 THR A N 1
ATOM 1986 C CA . THR A 1 263 ? -7.858 -2.766 -6.061 1.00 88.88 263 THR A CA 1
ATOM 1987 C C . THR A 1 263 ? -8.779 -2.583 -7.269 1.00 88.88 263 THR A C 1
ATOM 1989 O O . THR A 1 263 ? -8.997 -3.529 -8.018 1.00 88.88 263 THR A O 1
ATOM 1992 N N . GLU A 1 264 ? -9.281 -1.369 -7.506 1.00 87.81 264 GLU A N 1
ATOM 1993 C CA . GLU A 1 264 ? -10.197 -1.086 -8.619 1.00 87.81 264 GLU A CA 1
ATOM 1994 C C . GLU A 1 264 ? -9.512 -1.087 -9.991 1.00 87.81 264 GLU A C 1
ATOM 1996 O O . GLU A 1 264 ? -10.138 -1.427 -10.993 1.00 87.81 264 GLU A O 1
ATOM 2001 N N . ARG A 1 265 ? -8.241 -0.671 -10.067 1.00 89.12 265 ARG A N 1
ATOM 2002 C CA . ARG A 1 265 ? -7.548 -0.438 -11.350 1.00 89.12 265 ARG A CA 1
ATOM 2003 C C . ARG A 1 265 ? -6.443 -1.438 -11.662 1.00 89.12 265 ARG A C 1
ATOM 2005 O O . ARG A 1 265 ? -5.921 -1.410 -12.773 1.00 89.12 265 ARG A O 1
ATOM 2012 N N . GLY A 1 266 ? -6.042 -2.262 -10.696 1.00 82.69 266 GLY A N 1
ATOM 2013 C CA . GLY A 1 266 ? -4.908 -3.181 -10.820 1.00 82.69 266 GLY A CA 1
ATOM 2014 C C . GLY A 1 266 ? -3.558 -2.480 -11.012 1.00 82.69 266 GLY A C 1
ATOM 2015 O O . GLY A 1 266 ? -2.610 -3.102 -11.479 1.00 82.69 266 GLY A O 1
ATOM 2016 N N . SER A 1 267 ? -3.463 -1.182 -10.705 1.00 82.25 267 SER A N 1
ATOM 2017 C CA . SER A 1 267 ? -2.253 -0.386 -10.920 1.00 82.25 267 SER A CA 1
ATOM 2018 C C . SER A 1 267 ? -2.004 0.586 -9.774 1.00 82.25 267 SER A C 1
ATOM 2020 O O . SER A 1 267 ? -2.896 1.322 -9.348 1.00 82.25 267 SER A O 1
ATOM 2022 N N . ALA A 1 268 ? -0.753 0.624 -9.321 1.00 81.19 268 ALA A N 1
ATOM 2023 C CA . ALA A 1 268 ? -0.258 1.590 -8.348 1.00 81.19 268 ALA A CA 1
ATOM 2024 C C . ALA A 1 268 ? 0.286 2.879 -8.995 1.00 81.19 268 ALA A C 1
ATOM 2026 O O . ALA A 1 268 ? 0.808 3.765 -8.309 1.00 81.19 268 ALA A O 1
ATOM 2027 N N . GLU A 1 269 ? 0.144 3.024 -10.316 1.00 84.06 269 GLU A N 1
ATOM 2028 C CA . GLU A 1 269 ? 0.363 4.297 -10.988 1.00 84.06 269 GLU A CA 1
ATOM 2029 C C . GLU A 1 269 ? -0.836 5.217 -10.749 1.00 84.06 269 GLU A C 1
ATOM 2031 O O . GLU A 1 269 ? -1.905 5.069 -11.343 1.00 84.06 269 GLU A O 1
ATOM 2036 N N . VAL A 1 270 ? -0.652 6.187 -9.853 1.00 88.06 270 VAL A N 1
ATOM 2037 C CA . VAL A 1 270 ? -1.675 7.185 -9.524 1.00 88.06 270 VAL A CA 1
ATOM 2038 C C . VAL A 1 270 ? -1.351 8.519 -10.217 1.00 88.06 270 VAL A C 1
ATOM 2040 O O . VAL A 1 270 ? -0.365 9.174 -9.850 1.00 88.06 270 VAL A O 1
ATOM 2043 N N . PRO A 1 271 ? -2.156 8.964 -11.206 1.00 88.81 271 PRO A N 1
ATOM 2044 C CA . PRO A 1 271 ? -2.028 10.291 -11.804 1.00 88.81 271 PRO A CA 1
ATOM 2045 C C . PRO A 1 271 ? -2.228 11.406 -10.773 1.00 88.81 271 PRO A C 1
ATOM 2047 O O . PRO A 1 271 ? -3.074 11.301 -9.893 1.00 88.81 271 PRO A O 1
ATOM 2050 N N . ALA A 1 272 ? -1.525 12.532 -10.916 1.00 88.75 272 ALA A N 1
ATOM 2051 C CA . ALA A 1 272 ? -1.602 13.638 -9.949 1.00 88.75 272 ALA A CA 1
ATOM 2052 C C . ALA A 1 272 ? -3.022 14.225 -9.777 1.00 88.75 272 ALA A C 1
ATOM 2054 O O . ALA A 1 272 ? -3.384 14.677 -8.693 1.00 88.75 272 ALA A O 1
ATOM 2055 N N . ALA A 1 273 ? -3.840 14.200 -10.834 1.00 91.69 273 ALA A N 1
ATOM 2056 C CA . ALA A 1 273 ? -5.222 14.682 -10.809 1.00 91.69 273 ALA A CA 1
ATOM 2057 C C . ALA A 1 273 ? -6.247 13.610 -10.389 1.00 91.69 273 ALA A C 1
ATOM 2059 O O . ALA A 1 273 ? -7.441 13.896 -10.377 1.00 91.69 273 ALA A O 1
ATOM 2060 N N . ALA A 1 274 ? -5.803 12.393 -10.064 1.00 93.56 274 ALA A N 1
ATOM 2061 C CA . ALA A 1 274 ? -6.683 11.270 -9.782 1.00 93.56 274 ALA A CA 1
ATOM 2062 C C . ALA A 1 274 ? -7.596 11.512 -8.574 1.00 93.56 274 ALA A C 1
ATOM 2064 O O . ALA A 1 274 ? -7.157 11.965 -7.508 1.00 93.56 274 ALA A O 1
ATOM 2065 N N . THR A 1 275 ? -8.857 11.131 -8.751 1.00 96.19 275 THR A N 1
ATOM 2066 C CA . THR A 1 275 ? -9.879 11.051 -7.710 1.00 96.19 275 THR A CA 1
ATOM 2067 C C . THR A 1 275 ? -10.456 9.644 -7.663 1.00 96.19 275 THR A C 1
ATOM 2069 O O . THR A 1 275 ? -10.487 8.959 -8.688 1.00 96.19 275 THR A O 1
ATOM 2072 N N . ILE A 1 276 ? -10.908 9.225 -6.485 1.00 93.88 276 ILE A N 1
ATOM 2073 C CA . ILE A 1 276 ? -11.578 7.941 -6.278 1.00 93.88 276 ILE A CA 1
ATOM 2074 C C . ILE A 1 276 ? -12.805 8.117 -5.391 1.00 93.88 276 ILE A C 1
ATOM 2076 O O . ILE A 1 276 ? -12.760 8.880 -4.423 1.00 93.88 276 ILE A O 1
ATOM 2080 N N . ASP A 1 277 ? -13.885 7.426 -5.734 1.00 89.88 277 ASP A N 1
ATOM 2081 C CA . ASP A 1 277 ? -15.096 7.383 -4.925 1.00 89.88 277 ASP A CA 1
ATOM 2082 C C . ASP A 1 277 ? -14.935 6.317 -3.844 1.00 89.88 277 ASP A C 1
ATOM 2084 O O . ASP A 1 277 ? -14.486 5.207 -4.109 1.00 89.88 277 ASP A O 1
ATOM 2088 N N . LEU A 1 278 ? -15.269 6.666 -2.604 1.00 83.69 278 LEU A N 1
ATOM 2089 C CA . LEU A 1 278 ? -15.179 5.749 -1.473 1.00 83.69 278 LEU A CA 1
ATOM 2090 C C . LEU A 1 278 ? -16.585 5.497 -0.919 1.00 83.69 278 LEU A C 1
ATOM 2092 O O . LEU A 1 278 ? -17.351 6.456 -0.781 1.00 83.69 278 LEU A O 1
ATOM 2096 N N . PRO A 1 279 ? -16.932 4.252 -0.546 1.00 74.25 279 PRO A N 1
ATOM 2097 C CA . PRO A 1 279 ? -18.229 3.952 0.052 1.00 74.25 279 PRO A CA 1
ATOM 2098 C C . PRO A 1 279 ? -18.530 4.864 1.250 1.00 74.25 279 PRO A C 1
ATOM 2100 O O . PRO A 1 279 ? -17.690 5.049 2.134 1.00 74.25 279 PRO A O 1
ATOM 2103 N N . GLY A 1 280 ? -19.718 5.478 1.248 1.00 73.19 280 GLY A N 1
ATOM 2104 C CA . GLY A 1 280 ? -20.187 6.356 2.327 1.00 73.19 280 GLY A CA 1
ATOM 2105 C C . GLY A 1 280 ? -19.403 7.665 2.503 1.00 73.19 280 GLY A C 1
ATOM 2106 O O . GLY A 1 280 ? -19.563 8.331 3.526 1.00 73.19 280 GLY A O 1
ATOM 2107 N N . ARG A 1 281 ? -18.536 8.049 1.554 1.00 78.12 281 ARG A N 1
ATOM 2108 C CA . ARG A 1 281 ? -17.649 9.218 1.671 1.00 78.12 281 ARG A CA 1
ATOM 2109 C C . ARG A 1 281 ? -17.590 10.027 0.369 1.00 78.12 281 ARG A C 1
ATOM 2111 O O . ARG A 1 281 ? -17.810 9.480 -0.707 1.00 78.12 281 ARG A O 1
ATOM 2118 N N . PRO A 1 282 ? -17.293 11.339 0.437 1.00 84.19 282 PRO A N 1
ATOM 2119 C CA . PRO A 1 282 ? -17.072 12.136 -0.765 1.00 84.19 282 PRO A CA 1
ATOM 2120 C C . PRO A 1 282 ? -15.829 11.658 -1.528 1.00 84.19 282 PRO A C 1
ATOM 2122 O O . PRO A 1 282 ? -14.898 11.114 -0.927 1.00 84.19 282 PRO A O 1
ATOM 2125 N N . ALA A 1 283 ? -15.797 11.931 -2.835 1.00 91.19 283 ALA A N 1
ATOM 2126 C CA . ALA A 1 283 ? -14.664 11.622 -3.701 1.00 91.19 283 ALA A CA 1
ATOM 2127 C C . ALA A 1 283 ? -13.341 12.140 -3.112 1.00 91.19 283 ALA A C 1
ATOM 2129 O O . ALA A 1 283 ? -13.198 13.322 -2.774 1.00 91.19 283 ALA A O 1
ATOM 2130 N N . TYR A 1 284 ? -12.352 11.256 -3.009 1.00 94.31 284 TYR A N 1
ATOM 2131 C CA . TYR A 1 284 ? -11.054 11.551 -2.420 1.00 94.31 284 TYR A CA 1
ATOM 2132 C C . TYR A 1 284 ? -10.020 11.866 -3.504 1.00 94.31 284 TYR A C 1
ATOM 2134 O O . TYR A 1 284 ? -9.871 11.128 -4.477 1.00 94.31 284 TYR A O 1
ATOM 2142 N N . ARG A 1 285 ? -9.247 12.948 -3.333 1.00 96.62 285 ARG A N 1
ATOM 2143 C CA . ARG A 1 285 ? -8.173 13.352 -4.264 1.00 96.62 285 ARG A CA 1
ATOM 2144 C C . ARG A 1 285 ? -6.893 12.540 -4.039 1.00 96.62 285 ARG A C 1
ATOM 2146 O O . ARG A 1 285 ? -5.869 13.084 -3.622 1.00 96.62 285 ARG A O 1
ATOM 2153 N N . VAL A 1 286 ? -6.954 11.238 -4.316 1.00 96.19 286 VAL A N 1
ATOM 2154 C CA . VAL A 1 286 ? -5.849 10.288 -4.088 1.00 96.19 286 VAL A CA 1
ATOM 2155 C C . VAL A 1 286 ? -4.565 10.689 -4.823 1.00 96.19 286 VAL A C 1
ATOM 2157 O O . VAL A 1 286 ? -3.479 10.582 -4.259 1.00 96.19 286 VAL A O 1
ATOM 2160 N N . GLY A 1 287 ? -4.676 11.262 -6.027 1.00 94.06 287 GLY A N 1
ATOM 2161 C CA . GLY A 1 287 ? -3.524 11.740 -6.795 1.00 94.06 287 GLY A CA 1
ATOM 2162 C C . GLY A 1 287 ? -2.745 12.851 -6.096 1.00 94.06 287 GLY A C 1
ATOM 2163 O O . GLY A 1 287 ? -1.518 12.792 -6.008 1.00 94.06 287 GLY A O 1
ATOM 2164 N N . ALA A 1 288 ? -3.455 13.829 -5.528 1.00 95.62 288 ALA A N 1
ATOM 2165 C CA . ALA A 1 288 ? -2.833 14.910 -4.769 1.00 95.62 288 ALA A CA 1
ATOM 2166 C C . ALA A 1 288 ? -2.151 14.368 -3.504 1.00 95.62 288 ALA A C 1
ATOM 2168 O O . ALA A 1 288 ? -1.021 14.740 -3.202 1.00 95.62 288 ALA A O 1
ATOM 2169 N N . TRP A 1 289 ? -2.801 13.435 -2.806 1.00 96.88 289 TRP A N 1
ATOM 2170 C CA . TRP A 1 289 ? -2.238 12.815 -1.609 1.00 96.88 289 TRP A CA 1
ATOM 2171 C C . TRP A 1 289 ? -0.964 12.003 -1.897 1.00 96.88 289 TRP A C 1
ATOM 2173 O O . TRP A 1 289 ? 0.008 12.117 -1.150 1.00 96.88 289 TRP A O 1
ATOM 2183 N N . VAL A 1 290 ? -0.924 11.242 -2.998 1.00 95.44 290 VAL A N 1
ATOM 2184 C CA . VAL A 1 290 ? 0.274 10.506 -3.443 1.00 95.44 290 VAL A CA 1
ATOM 2185 C C . VAL A 1 290 ? 1.416 11.456 -3.809 1.00 95.44 290 VAL A C 1
ATOM 2187 O O . VAL A 1 290 ? 2.563 11.208 -3.435 1.00 95.44 290 VAL A O 1
ATOM 2190 N N . VAL A 1 291 ? 1.125 12.561 -4.506 1.00 93.31 291 VAL A N 1
ATOM 2191 C CA . VAL A 1 291 ? 2.130 13.595 -4.817 1.00 93.31 291 VAL A CA 1
ATOM 2192 C C . VAL A 1 291 ? 2.751 14.154 -3.538 1.00 93.31 291 VAL A C 1
ATOM 2194 O O . VAL A 1 291 ? 3.971 14.305 -3.468 1.00 93.31 291 VAL A O 1
ATOM 2197 N N . GLU A 1 292 ? 1.932 14.399 -2.517 1.00 95.19 292 GLU A N 1
ATOM 2198 C CA . GLU A 1 292 ? 2.387 14.832 -1.197 1.00 95.19 292 GLU A CA 1
ATOM 2199 C C . GLU A 1 292 ? 3.274 13.779 -0.511 1.00 95.19 292 GLU A C 1
ATOM 2201 O O . GLU A 1 292 ? 4.316 14.136 0.035 1.00 95.19 292 GLU A O 1
ATOM 2206 N N . GLN A 1 293 ? 2.953 12.480 -0.609 1.00 95.25 293 GLN A N 1
ATOM 2207 C CA . GLN A 1 293 ? 3.808 11.424 -0.039 1.00 95.25 293 GLN A CA 1
ATOM 2208 C C . GLN A 1 293 ? 5.166 11.347 -0.752 1.00 95.25 293 GLN A C 1
ATOM 2210 O O . GLN A 1 293 ? 6.207 11.262 -0.100 1.00 95.25 293 GLN A O 1
ATOM 2215 N N . ARG A 1 294 ? 5.173 11.434 -2.090 1.00 92.19 294 ARG A N 1
ATOM 2216 C CA . ARG A 1 294 ? 6.409 11.476 -2.892 1.00 92.19 294 ARG A CA 1
ATOM 2217 C C . ARG A 1 294 ? 7.251 12.710 -2.563 1.00 92.19 294 ARG A C 1
ATOM 2219 O O . ARG A 1 294 ? 8.475 12.620 -2.508 1.00 92.19 294 ARG A O 1
ATOM 2226 N N . ARG A 1 295 ? 6.613 13.865 -2.331 1.00 91.06 295 ARG A N 1
ATOM 2227 C CA . ARG A 1 295 ? 7.301 15.084 -1.880 1.00 91.06 295 ARG A CA 1
ATOM 2228 C C . ARG A 1 295 ? 7.928 14.884 -0.501 1.00 91.06 295 ARG A C 1
ATOM 2230 O O . ARG A 1 295 ? 9.118 15.138 -0.363 1.00 91.06 295 ARG A O 1
ATOM 2237 N N . ALA A 1 296 ? 7.172 14.359 0.462 1.00 90.81 296 ALA A N 1
ATOM 2238 C CA . ALA A 1 296 ? 7.670 14.093 1.809 1.00 90.81 296 ALA A CA 1
ATOM 2239 C C . ALA A 1 296 ? 8.865 13.122 1.818 1.00 90.81 296 ALA A C 1
ATOM 2241 O O . ALA A 1 296 ? 9.795 13.307 2.599 1.00 90.81 296 ALA A O 1
ATOM 2242 N N . LEU A 1 297 ? 8.880 12.115 0.933 1.00 89.56 297 LEU A N 1
ATOM 2243 C CA . LEU A 1 297 ? 10.034 11.221 0.780 1.00 89.56 297 LEU A CA 1
ATOM 2244 C C . LEU A 1 297 ? 11.270 11.980 0.275 1.00 89.56 297 LEU A C 1
ATOM 2246 O O . LEU A 1 297 ? 12.336 11.863 0.870 1.00 89.56 297 LEU A O 1
ATOM 2250 N N . ARG A 1 298 ? 11.123 12.798 -0.777 1.00 85.31 298 ARG A N 1
ATOM 2251 C CA . ARG A 1 298 ? 12.229 13.613 -1.322 1.00 85.31 298 ARG A CA 1
ATOM 2252 C C . ARG A 1 298 ? 12.780 14.624 -0.318 1.00 85.31 298 ARG A C 1
ATOM 2254 O O . ARG A 1 298 ? 13.969 14.909 -0.332 1.00 85.31 298 ARG A O 1
ATOM 2261 N N . GLU A 1 299 ? 11.918 15.164 0.534 1.00 88.31 299 GLU A N 1
ATOM 2262 C CA . GLU A 1 299 ? 12.288 16.105 1.597 1.00 88.31 299 GLU A CA 1
ATOM 2263 C C . GLU A 1 299 ? 12.827 15.401 2.856 1.00 88.31 299 GLU A C 1
ATOM 2265 O O . GLU A 1 299 ? 13.226 16.072 3.804 1.00 88.31 299 GLU A O 1
ATOM 2270 N N . GLY A 1 300 ? 12.826 14.062 2.897 1.00 80.31 300 GLY A N 1
ATOM 2271 C CA . GLY A 1 300 ? 13.261 13.283 4.060 1.00 80.31 300 GLY A CA 1
ATOM 2272 C C . GLY A 1 300 ? 12.331 13.393 5.275 1.00 80.31 300 GLY A C 1
ATOM 2273 O O . GLY A 1 300 ? 12.721 13.042 6.385 1.00 80.31 300 GLY A O 1
ATOM 2274 N N . THR A 1 301 ? 11.103 13.886 5.091 1.00 91.12 301 THR A N 1
ATOM 2275 C CA . THR A 1 301 ? 10.111 14.083 6.163 1.00 91.12 301 THR A CA 1
ATOM 2276 C C . THR A 1 301 ? 9.116 12.925 6.276 1.00 91.12 301 THR A C 1
ATOM 2278 O O . THR A 1 301 ? 8.350 12.847 7.243 1.00 91.12 301 THR A O 1
ATOM 2281 N N . LEU A 1 302 ? 9.113 11.999 5.311 1.00 91.25 302 LEU A N 1
ATOM 2282 C CA . LEU A 1 302 ? 8.263 10.816 5.355 1.00 91.25 302 LEU A CA 1
ATOM 2283 C C . LEU A 1 302 ? 8.752 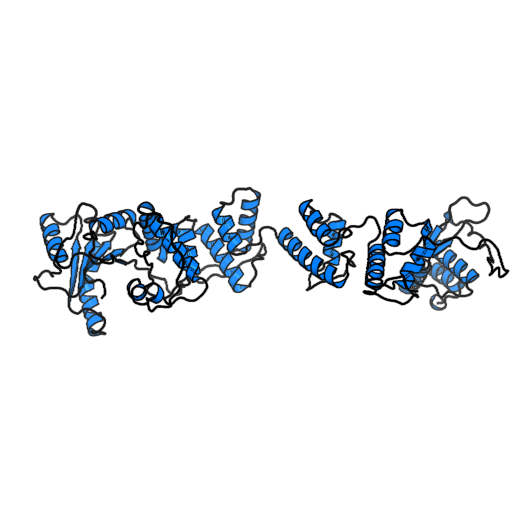9.832 6.427 1.00 91.25 302 LEU A C 1
ATOM 2285 O O . LEU A 1 302 ? 9.889 9.369 6.406 1.00 91.25 302 LEU A O 1
ATOM 2289 N N . ARG A 1 303 ? 7.858 9.467 7.353 1.00 89.69 303 ARG A N 1
ATOM 2290 C CA . ARG A 1 303 ? 8.165 8.487 8.405 1.00 89.69 303 ARG A CA 1
ATOM 2291 C C . ARG A 1 303 ? 8.497 7.110 7.797 1.00 89.69 303 ARG A C 1
ATOM 2293 O O . ARG A 1 303 ? 7.735 6.675 6.932 1.00 89.69 303 ARG A O 1
ATOM 2300 N N . PRO A 1 304 ? 9.513 6.377 8.300 1.00 85.00 304 PRO A N 1
ATOM 2301 C CA . PRO A 1 304 ? 9.911 5.068 7.759 1.00 85.00 304 PRO A CA 1
ATOM 2302 C C . PRO A 1 304 ? 8.755 4.066 7.643 1.00 85.00 304 PRO A C 1
ATOM 2304 O O . PRO A 1 304 ? 8.522 3.502 6.582 1.00 85.00 304 PRO A O 1
ATOM 2307 N N . HIS A 1 305 ? 7.929 3.958 8.686 1.00 87.50 305 HIS A N 1
ATOM 2308 C CA . HIS A 1 305 ? 6.760 3.076 8.676 1.00 87.50 305 HIS A CA 1
ATOM 2309 C C . HIS A 1 305 ? 5.747 3.399 7.558 1.00 87.50 305 HIS A C 1
ATOM 2311 O O . HIS A 1 305 ? 5.127 2.504 6.988 1.00 87.50 305 HIS A O 1
ATOM 2317 N N . ARG A 1 306 ? 5.582 4.682 7.204 1.00 92.00 306 ARG A N 1
ATOM 2318 C CA . ARG A 1 306 ? 4.710 5.082 6.089 1.00 92.00 306 ARG A CA 1
ATOM 2319 C C . ARG A 1 306 ? 5.309 4.671 4.752 1.00 92.00 306 ARG A C 1
ATOM 2321 O O . ARG A 1 306 ? 4.567 4.241 3.877 1.00 92.00 306 ARG A O 1
ATOM 2328 N N . TYR A 1 307 ? 6.626 4.804 4.600 1.00 86.94 307 TYR A N 1
ATOM 2329 C CA . TYR A 1 307 ? 7.326 4.334 3.410 1.00 86.94 307 TYR A CA 1
ATOM 2330 C C . TYR A 1 307 ? 7.142 2.825 3.221 1.00 86.94 307 TYR A C 1
ATOM 2332 O O . TYR A 1 307 ? 6.789 2.399 2.124 1.00 86.94 307 TYR A O 1
ATOM 2340 N N . GLU A 1 308 ? 7.292 2.034 4.285 1.00 83.94 308 GLU A N 1
ATOM 2341 C CA . GLU A 1 308 ? 7.069 0.582 4.260 1.00 83.94 308 GLU A CA 1
ATOM 2342 C C . GLU A 1 308 ? 5.644 0.229 3.816 1.00 83.94 308 GLU A C 1
ATOM 2344 O O . GLU A 1 308 ? 5.479 -0.489 2.836 1.00 83.94 308 GLU A O 1
ATOM 2349 N N . LEU A 1 309 ? 4.613 0.787 4.466 1.00 89.00 309 LEU A N 1
ATOM 2350 C CA . LEU A 1 309 ? 3.203 0.517 4.134 1.00 89.00 309 LEU A CA 1
ATOM 2351 C C . LEU A 1 309 ? 2.845 0.860 2.685 1.00 89.00 309 LEU A C 1
ATOM 2353 O O . LEU A 1 309 ? 2.048 0.168 2.049 1.00 89.00 309 LEU A O 1
ATOM 2357 N N . LEU A 1 310 ? 3.392 1.967 2.186 1.00 91.56 310 LEU A N 1
ATOM 2358 C CA . LEU A 1 310 ? 3.141 2.445 0.834 1.00 91.56 310 LEU A CA 1
ATOM 2359 C C . LEU A 1 310 ? 3.902 1.622 -0.205 1.00 91.56 310 LEU A C 1
ATOM 2361 O O . LEU A 1 310 ? 3.341 1.313 -1.252 1.00 91.56 310 LEU A O 1
ATOM 2365 N N . SER A 1 311 ? 5.136 1.222 0.099 1.00 86.50 311 SER A N 1
ATOM 2366 C CA . SER A 1 311 ? 5.934 0.353 -0.771 1.00 86.50 311 SER A CA 1
ATOM 2367 C C . SER A 1 311 ? 5.352 -1.058 -0.843 1.00 86.50 311 SER A C 1
ATOM 2369 O O . SER A 1 311 ? 5.267 -1.622 -1.925 1.00 86.50 311 SER A O 1
ATOM 2371 N N . GLU A 1 312 ? 4.879 -1.599 0.282 1.00 84.38 312 GLU A N 1
ATOM 2372 C CA . GLU A 1 312 ? 4.187 -2.894 0.355 1.00 84.38 312 GLU A CA 1
ATOM 2373 C C . GLU A 1 312 ? 2.864 -2.882 -0.420 1.00 84.38 312 GLU A C 1
ATOM 2375 O O . GLU A 1 312 ? 2.522 -3.856 -1.081 1.00 84.38 312 GLU A O 1
ATOM 2380 N N . ALA A 1 313 ? 2.148 -1.752 -0.415 1.00 86.88 313 ALA A N 1
ATOM 2381 C CA . ALA A 1 313 ? 0.988 -1.552 -1.281 1.00 86.88 313 ALA A CA 1
ATOM 2382 C C . ALA A 1 313 ? 1.362 -1.424 -2.774 1.00 86.88 313 ALA A C 1
ATOM 2384 O O . ALA A 1 313 ? 0.477 -1.382 -3.621 1.00 86.88 313 ALA A O 1
ATOM 2385 N N . GLY A 1 314 ? 2.650 -1.345 -3.115 1.00 85.88 314 GLY A N 1
ATOM 2386 C CA . GLY A 1 314 ? 3.136 -1.224 -4.487 1.00 85.88 314 GLY A CA 1
ATOM 2387 C C . GLY A 1 314 ? 3.227 0.212 -5.004 1.00 85.88 314 GLY A C 1
ATOM 2388 O O . GLY A 1 314 ? 3.363 0.402 -6.211 1.00 85.88 314 GLY A O 1
ATOM 2389 N N . LEU A 1 315 ? 3.152 1.236 -4.140 1.00 87.31 315 LEU A N 1
ATOM 2390 C CA . LEU A 1 315 ? 3.218 2.633 -4.574 1.00 87.31 315 LEU A CA 1
ATOM 2391 C C . LEU A 1 315 ? 4.508 2.911 -5.355 1.00 87.31 315 LEU A C 1
ATOM 2393 O O . LEU A 1 315 ? 5.614 2.812 -4.829 1.00 87.31 315 LEU A O 1
ATOM 2397 N N . VAL A 1 316 ? 4.354 3.382 -6.592 1.00 82.38 316 VAL A N 1
ATOM 2398 C CA . VAL A 1 316 ? 5.483 3.835 -7.407 1.00 82.38 316 VAL A CA 1
ATOM 2399 C C . VAL A 1 316 ? 5.982 5.183 -6.878 1.00 82.38 316 VAL A C 1
ATOM 2401 O O . VAL A 1 316 ? 5.284 6.195 -6.992 1.00 82.38 316 VAL A O 1
ATOM 2404 N N . TRP A 1 317 ? 7.182 5.224 -6.298 1.00 81.38 317 TRP A N 1
ATOM 2405 C CA . TRP A 1 317 ? 7.763 6.445 -5.721 1.00 81.38 317 TRP A CA 1
ATOM 2406 C C . TRP A 1 317 ? 8.291 7.419 -6.771 1.00 81.38 317 TRP A C 1
ATOM 2408 O O . TRP A 1 317 ? 8.000 8.616 -6.698 1.00 81.38 317 TRP A O 1
ATOM 2418 N N . ASP A 1 318 ? 8.979 6.899 -7.784 1.00 74.06 318 ASP A N 1
ATOM 2419 C CA . ASP A 1 318 ? 9.417 7.659 -8.947 1.00 74.06 318 ASP A CA 1
ATOM 2420 C C . ASP A 1 318 ? 8.931 6.974 -10.231 1.00 74.06 318 ASP A C 1
ATOM 2422 O O . ASP A 1 318 ? 9.304 5.850 -10.562 1.00 74.06 318 ASP A O 1
ATOM 2426 N N . VAL A 1 319 ? 8.071 7.674 -10.974 1.00 63.97 319 VAL A N 1
ATOM 2427 C CA . VAL A 1 319 ? 7.576 7.216 -12.281 1.00 63.97 319 VAL A CA 1
ATOM 2428 C C . VAL A 1 319 ? 8.732 7.112 -13.284 1.00 63.97 319 VAL A C 1
ATOM 2430 O O . VAL A 1 319 ? 8.684 6.290 -14.197 1.00 63.97 319 VAL A O 1
ATOM 2433 N N . ALA A 1 320 ? 9.791 7.911 -13.120 1.00 64.62 320 ALA A N 1
ATOM 2434 C CA . ALA A 1 320 ? 11.000 7.798 -13.922 1.00 64.62 320 ALA A CA 1
ATOM 2435 C C . ALA A 1 320 ? 11.786 6.518 -13.600 1.00 64.62 320 ALA A C 1
ATOM 2437 O O . ALA A 1 320 ? 12.303 5.913 -14.539 1.00 64.62 320 ALA A O 1
ATOM 2438 N N . ASP A 1 321 ? 11.832 6.077 -12.337 1.00 69.88 321 ASP A N 1
ATOM 2439 C CA . ASP A 1 321 ? 12.434 4.787 -11.963 1.00 69.88 321 ASP A CA 1
ATOM 2440 C C . ASP A 1 321 ? 11.613 3.623 -12.512 1.00 69.88 321 ASP A C 1
ATOM 2442 O O . ASP A 1 321 ? 12.172 2.747 -13.161 1.00 69.88 321 ASP A O 1
ATOM 2446 N N . ALA A 1 322 ? 10.283 3.651 -12.376 1.00 69.75 322 ALA A N 1
ATOM 2447 C CA . ALA A 1 322 ? 9.422 2.625 -12.974 1.00 69.75 322 ALA A CA 1
ATOM 2448 C C . ALA A 1 322 ? 9.571 2.566 -14.504 1.00 69.75 322 ALA A C 1
ATOM 2450 O O . ALA A 1 322 ? 9.715 1.488 -15.082 1.00 69.75 322 ALA A O 1
ATOM 2451 N N . LYS A 1 323 ? 9.623 3.726 -15.174 1.00 79.12 323 LYS A N 1
ATOM 2452 C CA . LYS A 1 323 ? 9.877 3.802 -16.619 1.00 79.12 323 LYS A CA 1
ATOM 2453 C C . LYS A 1 323 ? 11.260 3.268 -16.988 1.00 79.12 323 LYS A C 1
ATOM 2455 O O . LYS A 1 323 ? 11.398 2.659 -18.046 1.00 79.12 323 LYS A O 1
ATOM 2460 N N . PHE A 1 324 ? 12.273 3.504 -16.155 1.00 84.69 324 PHE A N 1
ATOM 2461 C CA . PHE A 1 324 ? 13.614 2.973 -16.371 1.00 84.69 324 PHE A CA 1
ATOM 2462 C C . PHE A 1 324 ? 13.655 1.452 -16.184 1.00 84.69 324 PHE A C 1
ATOM 2464 O O . PHE A 1 324 ? 14.184 0.764 -17.050 1.00 84.69 324 PHE A O 1
ATOM 2471 N N . THR A 1 325 ? 13.026 0.916 -15.136 1.00 82.00 325 THR A N 1
ATOM 2472 C CA . THR A 1 325 ? 12.900 -0.530 -14.895 1.00 82.00 325 THR A CA 1
ATOM 2473 C C . THR A 1 325 ? 12.165 -1.231 -16.037 1.00 82.00 325 THR A C 1
ATOM 2475 O O . THR A 1 325 ? 12.676 -2.208 -16.582 1.00 82.00 325 THR A O 1
ATOM 2478 N N . ASN A 1 326 ? 11.024 -0.695 -16.484 1.00 81.44 326 ASN A N 1
ATOM 2479 C CA . ASN A 1 326 ? 10.312 -1.213 -17.658 1.00 81.44 326 ASN A CA 1
ATOM 2480 C C . ASN A 1 326 ? 11.168 -1.103 -18.929 1.00 81.44 326 ASN A C 1
ATOM 2482 O O . ASN A 1 326 ? 11.178 -2.010 -19.757 1.00 81.44 326 ASN A O 1
ATOM 2486 N N . GLY A 1 327 ? 11.940 -0.021 -19.054 1.00 90.12 327 GLY A N 1
ATOM 2487 C CA . GLY A 1 327 ? 12.918 0.149 -20.122 1.00 90.12 327 GLY A CA 1
ATOM 2488 C C . GLY A 1 327 ? 14.036 -0.892 -20.098 1.00 90.12 327 GLY A C 1
ATOM 2489 O O . GLY A 1 327 ? 14.436 -1.342 -21.164 1.00 90.12 327 GLY A O 1
ATOM 2490 N N . LEU A 1 328 ? 14.505 -1.324 -18.921 1.00 91.69 328 LEU A N 1
ATOM 2491 C CA . LEU A 1 328 ? 15.479 -2.412 -18.788 1.00 91.69 328 LEU A CA 1
ATOM 2492 C C . LEU A 1 328 ? 14.887 -3.767 -19.180 1.00 91.69 328 LEU A C 1
ATOM 2494 O O . LEU A 1 328 ? 15.572 -4.546 -19.833 1.00 91.69 328 LEU A O 1
ATOM 2498 N N . ILE A 1 329 ? 13.635 -4.051 -18.810 1.00 85.38 329 ILE A N 1
ATOM 2499 C CA . ILE A 1 329 ? 12.944 -5.282 -19.229 1.00 85.38 329 ILE A CA 1
ATOM 2500 C C . ILE A 1 329 ? 12.831 -5.306 -20.756 1.00 85.38 329 ILE A C 1
ATOM 2502 O O . ILE A 1 329 ? 13.324 -6.234 -21.392 1.00 85.38 329 ILE A O 1
ATOM 2506 N N . ALA A 1 330 ? 12.301 -4.232 -21.349 1.00 89.81 330 ALA A N 1
ATOM 2507 C CA . ALA A 1 330 ? 12.194 -4.097 -22.799 1.00 89.81 330 ALA A CA 1
ATOM 2508 C C . ALA A 1 330 ? 13.566 -4.130 -23.497 1.00 89.81 330 ALA A C 1
ATOM 2510 O O . ALA A 1 330 ? 13.680 -4.671 -24.593 1.00 89.81 330 ALA A O 1
ATOM 2511 N N . ALA A 1 331 ? 14.619 -3.587 -22.873 1.00 94.56 331 ALA A N 1
ATOM 2512 C CA . ALA A 1 331 ? 15.985 -3.676 -23.378 1.00 94.56 331 ALA A CA 1
ATOM 2513 C C . ALA A 1 331 ? 16.491 -5.125 -23.393 1.00 94.56 331 ALA A C 1
ATOM 2515 O O . ALA A 1 331 ? 17.054 -5.542 -24.397 1.00 94.56 331 ALA A O 1
ATOM 2516 N N . ARG A 1 332 ? 16.267 -5.910 -22.329 1.00 93.75 332 ARG A N 1
ATOM 2517 C CA . ARG A 1 332 ? 16.652 -7.333 -22.297 1.00 93.75 332 ARG A CA 1
ATOM 2518 C C . ARG A 1 332 ? 15.927 -8.129 -23.375 1.00 93.75 332 ARG A C 1
ATOM 2520 O O . ARG A 1 332 ? 16.593 -8.818 -24.135 1.00 93.75 332 ARG A O 1
ATOM 2527 N N . SER A 1 333 ? 14.611 -7.965 -23.493 1.00 89.38 333 SER A N 1
ATOM 2528 C CA . SER A 1 333 ? 13.812 -8.631 -24.529 1.00 89.38 333 SER A CA 1
ATOM 2529 C C . SER A 1 333 ? 14.258 -8.234 -25.940 1.00 89.38 333 SER A C 1
ATOM 2531 O O . SER A 1 333 ? 14.423 -9.090 -26.802 1.00 89.38 333 SER A O 1
ATOM 2533 N N . TYR A 1 334 ? 14.541 -6.947 -26.176 1.00 93.38 334 TYR A N 1
ATOM 2534 C CA . TYR A 1 334 ? 15.095 -6.499 -27.457 1.00 93.38 334 TYR A CA 1
ATOM 2535 C C . TYR A 1 334 ? 16.484 -7.102 -27.721 1.00 93.38 334 TYR A C 1
ATOM 2537 O O . TYR A 1 334 ? 16.790 -7.511 -28.837 1.00 93.38 334 TYR A O 1
ATOM 2545 N N . PHE A 1 335 ? 17.351 -7.145 -26.708 1.00 94.38 335 PHE A N 1
ATOM 2546 C CA . PHE A 1 335 ? 18.698 -7.692 -26.843 1.00 94.38 335 PHE A CA 1
ATOM 2547 C C . PHE A 1 335 ? 18.684 -9.197 -27.124 1.00 94.38 335 PHE A C 1
ATOM 2549 O O . PHE A 1 335 ? 19.473 -9.656 -27.939 1.00 94.38 335 PHE A O 1
ATOM 2556 N N . GLU A 1 336 ? 17.776 -9.947 -26.504 1.00 90.25 336 GLU A N 1
ATOM 2557 C CA . GLU A 1 336 ? 17.596 -11.380 -26.752 1.00 90.25 336 GLU A CA 1
ATOM 2558 C C . GLU A 1 336 ? 17.240 -11.671 -28.220 1.00 90.25 336 GLU A C 1
ATOM 2560 O O . GLU A 1 336 ? 17.782 -12.598 -28.814 1.00 90.25 336 GLU A O 1
ATOM 2565 N N . GLU A 1 337 ? 16.397 -10.839 -28.838 1.00 85.19 337 GLU A N 1
ATOM 2566 C CA . GLU A 1 337 ? 15.987 -11.007 -30.239 1.00 85.19 337 GLU A CA 1
ATOM 2567 C C . GLU A 1 337 ? 17.036 -10.486 -31.243 1.00 85.19 337 GLU A C 1
ATOM 2569 O O . GLU A 1 337 ? 17.279 -11.094 -32.288 1.00 85.19 337 GLU A O 1
ATOM 2574 N N . TYR A 1 338 ? 17.673 -9.346 -30.948 1.00 88.44 338 TYR A N 1
ATOM 2575 C CA . TYR A 1 338 ? 18.498 -8.614 -31.918 1.00 88.44 338 TYR A CA 1
ATOM 2576 C C . TYR A 1 338 ? 20.006 -8.644 -31.642 1.00 88.44 338 TYR A C 1
ATOM 2578 O O . TYR A 1 338 ? 20.778 -8.187 -32.488 1.00 88.44 338 TYR A O 1
ATOM 2586 N N . GLY A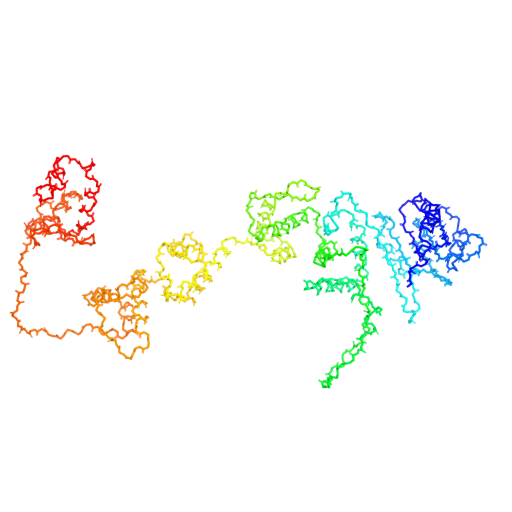 1 339 ? 20.438 -9.140 -30.481 1.00 88.75 339 GLY A N 1
ATOM 2587 C CA . GLY A 1 339 ? 21.840 -9.208 -30.045 1.00 88.75 339 GLY A CA 1
ATOM 2588 C C . GLY A 1 339 ? 22.501 -7.856 -29.773 1.00 88.75 339 GLY A C 1
ATOM 2589 O O . GLY A 1 339 ? 23.713 -7.781 -29.590 1.00 88.75 339 GLY A O 1
ATOM 2590 N N . THR A 1 340 ? 21.738 -6.761 -29.818 1.00 95.06 340 THR A N 1
ATOM 2591 C CA . THR A 1 340 ? 22.239 -5.399 -29.608 1.00 95.06 340 THR A CA 1
ATOM 2592 C C . THR A 1 340 ? 21.138 -4.472 -29.125 1.00 95.06 340 THR A C 1
ATOM 2594 O O . THR A 1 340 ? 19.991 -4.590 -29.542 1.00 95.06 340 THR A O 1
ATOM 2597 N N . LEU A 1 341 ? 21.496 -3.475 -28.319 1.00 97.06 341 LEU A N 1
ATOM 2598 C CA . LEU A 1 341 ? 20.642 -2.342 -27.969 1.00 97.06 341 LEU A CA 1
ATOM 2599 C C . LEU A 1 341 ? 20.730 -1.193 -28.986 1.00 97.06 341 LEU A C 1
ATOM 2601 O O . LEU A 1 341 ? 20.145 -0.128 -28.773 1.00 97.06 341 LEU A O 1
ATOM 2605 N N . ALA A 1 342 ? 21.397 -1.366 -30.132 1.00 94.69 342 ALA A N 1
ATOM 2606 C CA . ALA A 1 342 ? 21.428 -0.400 -31.236 1.00 94.69 342 ALA A CA 1
ATOM 2607 C C . ALA A 1 342 ? 20.084 -0.292 -32.001 1.00 94.69 342 ALA A C 1
ATOM 2609 O O . ALA A 1 342 ? 20.050 -0.223 -33.236 1.00 94.69 342 ALA A O 1
ATOM 2610 N N . ALA A 1 343 ? 18.970 -0.248 -31.267 1.00 93.31 343 ALA A N 1
ATOM 2611 C CA . ALA A 1 343 ? 17.608 -0.228 -31.771 1.00 93.31 343 ALA A CA 1
ATOM 2612 C C . ALA A 1 343 ? 17.326 0.983 -32.687 1.00 93.31 343 ALA A C 1
ATOM 2614 O O . ALA A 1 343 ? 17.758 2.107 -32.388 1.00 93.31 343 ALA A O 1
ATOM 2615 N N . PRO A 1 344 ? 16.593 0.793 -33.803 1.00 91.81 344 PRO A N 1
ATOM 2616 C CA . PRO A 1 344 ? 15.976 1.888 -34.548 1.00 91.81 344 PRO A CA 1
ATOM 2617 C C . PRO A 1 344 ? 15.086 2.752 -33.645 1.00 91.81 344 PRO A C 1
ATOM 2619 O O . PRO A 1 344 ? 14.530 2.270 -32.664 1.00 91.81 344 PRO A O 1
ATOM 2622 N N . ARG A 1 345 ? 14.929 4.040 -33.974 1.00 92.25 345 ARG A N 1
ATOM 2623 C CA . ARG A 1 345 ? 14.185 5.000 -33.132 1.00 92.25 345 ARG A CA 1
ATOM 2624 C C . ARG A 1 345 ? 12.722 4.589 -32.908 1.00 92.25 345 ARG A C 1
ATOM 2626 O O . ARG A 1 345 ? 12.156 4.914 -31.872 1.00 92.25 345 ARG A O 1
ATOM 2633 N N . ASP A 1 346 ? 12.126 3.927 -33.887 1.00 93.44 346 ASP A N 1
ATOM 2634 C CA . ASP A 1 346 ? 10.740 3.466 -33.933 1.00 93.44 346 ASP A CA 1
ATOM 2635 C C . ASP A 1 346 ? 10.536 2.047 -33.378 1.00 93.44 346 ASP A C 1
ATOM 2637 O O . ASP A 1 346 ? 9.417 1.545 -33.415 1.00 93.44 346 ASP A O 1
ATOM 2641 N N . ALA A 1 347 ? 11.578 1.411 -32.829 1.00 92.44 347 ALA A N 1
ATOM 2642 C CA . ALA A 1 347 ? 11.464 0.091 -32.215 1.00 92.44 347 ALA A CA 1
ATOM 2643 C C . ALA A 1 347 ? 10.562 0.110 -30.968 1.00 92.44 347 ALA A C 1
ATOM 2645 O O . ALA A 1 347 ? 10.704 0.975 -30.092 1.00 92.44 347 ALA A O 1
ATOM 2646 N N . VAL A 1 348 ? 9.675 -0.885 -30.881 1.00 94.25 348 VAL A N 1
ATOM 2647 C CA . VAL A 1 348 ? 8.721 -1.101 -29.786 1.00 94.25 348 VAL A CA 1
ATOM 2648 C C . VAL A 1 348 ? 8.781 -2.567 -29.358 1.00 94.25 348 VAL A C 1
ATOM 2650 O O . VAL A 1 348 ? 8.755 -3.441 -30.217 1.00 94.25 348 VAL A O 1
ATOM 2653 N N . VAL A 1 349 ? 8.823 -2.823 -28.050 1.00 88.56 349 VAL A N 1
ATOM 2654 C CA . VAL A 1 349 ? 8.762 -4.167 -27.448 1.00 88.56 349 VAL A CA 1
ATOM 2655 C C . VAL A 1 349 ? 7.642 -4.171 -26.419 1.00 88.56 349 VAL A C 1
ATOM 2657 O O . VAL A 1 349 ? 7.635 -3.309 -25.546 1.00 88.56 349 VAL A O 1
ATOM 2660 N N . ASP A 1 350 ? 6.668 -5.071 -26.562 1.00 84.00 350 ASP A N 1
ATOM 2661 C CA . ASP A 1 350 ? 5.499 -5.192 -25.671 1.00 84.00 350 ASP A CA 1
ATOM 2662 C C . ASP A 1 350 ? 4.793 -3.854 -25.378 1.00 84.00 350 ASP A C 1
ATOM 2664 O O . ASP A 1 350 ? 4.400 -3.536 -24.257 1.00 84.00 350 ASP A O 1
ATOM 2668 N N . GLY A 1 351 ? 4.667 -3.013 -26.410 1.00 81.69 351 GLY A N 1
ATOM 2669 C CA . GLY A 1 351 ? 4.070 -1.676 -26.305 1.00 81.69 351 GLY A CA 1
ATOM 2670 C C . GLY A 1 351 ? 4.989 -0.598 -25.710 1.00 81.69 351 GLY A C 1
ATOM 2671 O O . GLY A 1 351 ? 4.630 0.580 -25.729 1.00 81.69 351 GLY A O 1
ATOM 2672 N N . PHE A 1 352 ? 6.190 -0.949 -25.243 1.00 87.75 352 PHE A N 1
ATOM 2673 C CA . PHE A 1 352 ? 7.192 -0.003 -24.760 1.00 87.75 352 PHE A CA 1
ATOM 2674 C C . PHE A 1 352 ? 8.072 0.523 -25.913 1.00 87.75 352 PHE A C 1
ATOM 2676 O O . PHE A 1 352 ? 8.725 -0.270 -26.597 1.00 87.75 352 PHE A O 1
ATOM 2683 N N . PRO A 1 353 ? 8.158 1.851 -26.144 1.00 94.50 353 PRO A N 1
ATOM 2684 C CA . PRO A 1 353 ? 8.938 2.438 -27.239 1.00 94.50 353 PRO A CA 1
ATOM 2685 C C . PRO A 1 353 ? 10.446 2.450 -26.932 1.00 94.50 353 PRO A C 1
ATOM 2687 O O . PRO A 1 353 ? 11.043 3.499 -26.657 1.00 94.50 353 PRO A O 1
ATOM 2690 N N . ILE A 1 354 ? 11.070 1.270 -26.972 1.00 96.69 354 ILE A N 1
ATOM 2691 C CA . ILE A 1 354 ? 12.470 1.045 -26.589 1.00 96.69 354 ILE A CA 1
ATOM 2692 C C . ILE A 1 354 ? 13.454 1.881 -27.419 1.00 96.69 354 ILE A C 1
ATOM 2694 O O . ILE A 1 354 ? 14.405 2.444 -26.873 1.00 96.69 354 ILE A O 1
ATOM 2698 N N . GLY A 1 355 ? 13.185 2.062 -28.716 1.00 94.62 355 GLY A N 1
ATOM 2699 C CA . GLY A 1 355 ? 14.024 2.860 -29.609 1.00 94.62 355 GLY A CA 1
ATOM 2700 C C . GLY A 1 355 ? 14.133 4.322 -29.177 1.00 94.62 355 GLY A C 1
ATOM 2701 O O . GLY A 1 355 ? 15.221 4.904 -29.140 1.00 94.62 355 GLY A O 1
ATOM 2702 N N . GLN A 1 356 ? 13.003 4.914 -28.789 1.00 95.88 356 GLN A N 1
ATOM 2703 C CA . GLN A 1 356 ? 12.957 6.286 -28.296 1.00 95.88 356 GLN A CA 1
ATOM 2704 C C . GLN A 1 356 ? 13.519 6.404 -26.875 1.00 95.88 356 GLN A C 1
ATOM 2706 O O . GLN A 1 356 ? 14.188 7.391 -26.572 1.00 95.88 356 GLN A O 1
ATOM 2711 N N . PHE A 1 357 ? 13.279 5.413 -26.014 1.00 95.12 357 PHE A N 1
ATOM 2712 C CA . PHE A 1 357 ? 13.846 5.367 -24.665 1.00 95.12 357 PHE A CA 1
ATOM 2713 C C . PHE A 1 357 ? 15.382 5.400 -24.691 1.00 95.12 357 PHE A C 1
ATOM 2715 O O . PHE A 1 357 ? 15.984 6.276 -24.067 1.00 95.12 357 PHE A O 1
ATOM 2722 N N . LEU A 1 358 ? 16.009 4.523 -25.481 1.00 96.06 358 LEU A N 1
ATOM 2723 C CA . LEU A 1 358 ? 17.467 4.472 -25.621 1.00 96.06 358 LEU A CA 1
ATOM 2724 C C . LEU A 1 358 ? 18.024 5.741 -26.286 1.00 96.06 358 LEU A C 1
ATOM 2726 O O . LEU A 1 358 ? 19.047 6.264 -25.851 1.00 96.06 358 LEU A O 1
ATOM 2730 N N . ASP A 1 359 ? 17.351 6.292 -27.303 1.00 94.38 359 ASP A N 1
ATOM 2731 C CA . ASP A 1 359 ? 17.753 7.565 -27.926 1.00 94.38 359 ASP A CA 1
ATOM 2732 C C . ASP A 1 359 ? 17.740 8.738 -26.932 1.00 94.38 359 ASP A C 1
ATOM 2734 O O . ASP A 1 359 ? 18.680 9.537 -26.910 1.00 94.38 359 ASP A O 1
ATOM 2738 N N . ASN A 1 360 ? 16.715 8.824 -26.081 1.00 93.19 360 ASN A N 1
ATOM 2739 C CA . ASN A 1 360 ? 16.614 9.872 -25.067 1.00 93.19 360 ASN A CA 1
ATOM 2740 C C . ASN A 1 360 ? 17.736 9.766 -24.020 1.00 93.19 360 ASN A C 1
ATOM 2742 O O . ASN A 1 360 ? 18.271 10.797 -23.606 1.00 93.19 360 ASN A O 1
ATOM 2746 N N . LEU A 1 361 ? 18.117 8.548 -23.618 1.00 92.69 361 LEU A N 1
ATOM 2747 C CA . LEU A 1 361 ? 19.240 8.311 -22.703 1.00 92.69 361 LEU A CA 1
ATOM 2748 C C . LEU A 1 361 ? 20.581 8.703 -23.338 1.00 92.69 361 LEU A C 1
ATOM 2750 O O . LEU A 1 361 ? 21.327 9.479 -22.742 1.00 92.69 361 LEU A O 1
ATOM 2754 N N . ARG A 1 362 ? 20.851 8.279 -24.583 1.00 93.25 362 ARG A N 1
ATOM 2755 C CA . ARG A 1 362 ? 22.076 8.654 -25.325 1.00 93.25 362 ARG A CA 1
ATOM 2756 C C . ARG A 1 362 ? 22.205 10.169 -25.504 1.00 93.25 362 ARG A C 1
ATOM 2758 O O . ARG A 1 362 ? 23.294 10.726 -25.393 1.00 93.25 362 ARG A O 1
ATOM 2765 N N . LYS A 1 363 ? 21.084 10.859 -25.741 1.00 91.00 363 LYS A N 1
ATOM 2766 C CA . LYS A 1 363 ? 21.020 12.327 -25.867 1.00 91.00 363 LYS A CA 1
ATOM 2767 C C . LYS A 1 363 ? 20.974 13.069 -24.532 1.00 91.00 363 LYS A C 1
ATOM 2769 O O . LYS A 1 363 ? 20.835 14.290 -24.544 1.00 91.00 363 LYS A O 1
ATOM 2774 N N . ARG A 1 364 ? 21.060 12.362 -23.399 1.00 87.12 364 ARG A N 1
ATOM 2775 C CA . ARG A 1 364 ? 20.970 12.929 -22.042 1.00 87.12 364 ARG A CA 1
ATOM 2776 C C . ARG A 1 364 ? 19.695 13.754 -21.806 1.00 87.12 364 ARG A C 1
ATOM 2778 O O . ARG A 1 364 ? 19.685 14.685 -21.010 1.00 87.12 364 ARG A O 1
ATOM 2785 N N . GLN A 1 365 ? 18.609 13.412 -22.501 1.00 81.38 365 GLN A N 1
ATOM 2786 C CA . GLN A 1 365 ? 17.274 13.987 -22.276 1.00 81.38 365 GLN A CA 1
ATOM 2787 C C . GLN A 1 365 ? 16.560 13.332 -21.086 1.00 81.38 365 GLN A C 1
ATOM 2789 O O . GLN A 1 365 ? 15.540 13.827 -20.614 1.00 81.38 365 GLN A O 1
ATOM 2794 N N . MET A 1 366 ? 17.098 12.211 -20.607 1.00 78.12 366 MET A N 1
ATOM 2795 C CA . MET A 1 366 ? 16.730 11.553 -19.360 1.00 78.12 366 MET A CA 1
ATOM 2796 C C . MET A 1 366 ? 17.963 11.478 -18.456 1.00 78.12 366 MET A C 1
ATOM 2798 O O . MET A 1 366 ? 19.090 11.420 -18.950 1.00 78.12 366 MET A O 1
ATOM 2802 N N . VAL A 1 367 ? 17.747 11.476 -17.137 1.00 78.25 367 VAL A N 1
ATOM 2803 C CA . VAL A 1 367 ? 18.832 11.331 -16.156 1.00 78.25 367 VAL A CA 1
ATOM 2804 C C . VAL A 1 367 ? 19.448 9.939 -16.298 1.00 78.25 367 VAL A C 1
ATOM 2806 O O . VAL A 1 367 ? 18.782 8.932 -16.045 1.00 78.25 367 VAL A O 1
ATOM 2809 N N . LEU A 1 368 ? 20.717 9.899 -16.694 1.00 85.06 368 LEU A N 1
ATOM 2810 C CA . LEU A 1 368 ? 21.540 8.697 -16.751 1.00 85.06 368 LEU A CA 1
ATOM 2811 C C . LEU A 1 368 ? 22.525 8.757 -15.580 1.00 85.06 368 LEU A C 1
ATOM 2813 O O . LEU A 1 368 ? 23.532 9.458 -15.652 1.00 85.06 368 LEU A O 1
ATOM 2817 N N . THR A 1 369 ? 22.174 8.105 -14.472 1.00 87.31 369 THR A N 1
ATOM 2818 C CA . THR A 1 369 ? 23.087 7.918 -13.336 1.00 87.31 369 THR A CA 1
ATOM 2819 C C . THR A 1 369 ? 24.132 6.856 -13.680 1.00 87.31 369 THR A C 1
ATOM 2821 O O . THR A 1 369 ? 23.922 6.065 -14.601 1.00 87.31 369 THR A O 1
ATOM 2824 N N . GLU A 1 370 ? 25.232 6.803 -12.927 1.00 86.31 370 GLU A N 1
ATOM 2825 C CA . GLU A 1 370 ? 26.261 5.761 -13.091 1.00 86.31 370 GLU A CA 1
ATOM 2826 C C . GLU A 1 370 ? 25.669 4.348 -12.966 1.00 86.31 370 GLU A C 1
ATOM 2828 O O . GLU A 1 370 ? 25.985 3.468 -13.757 1.00 86.31 370 GLU A O 1
ATOM 2833 N N . GLU A 1 371 ? 24.732 4.149 -12.036 1.00 84.44 371 GLU A N 1
ATOM 2834 C CA . GLU A 1 371 ? 24.024 2.876 -11.857 1.00 84.44 371 GLU A CA 1
ATOM 2835 C C . GLU A 1 371 ? 23.170 2.496 -13.078 1.00 84.44 371 GLU A C 1
ATOM 2837 O O . GLU A 1 371 ? 23.175 1.348 -13.521 1.00 84.44 371 GLU A O 1
ATOM 2842 N N . ARG A 1 372 ? 22.455 3.466 -13.663 1.00 89.31 372 ARG A N 1
ATOM 2843 C CA . ARG A 1 372 ? 21.623 3.245 -14.854 1.00 89.31 372 ARG A CA 1
ATOM 2844 C C . ARG A 1 372 ? 22.467 2.938 -16.089 1.00 89.31 372 ARG A C 1
ATOM 2846 O O . ARG A 1 372 ? 22.082 2.091 -16.894 1.00 89.31 372 ARG A O 1
ATOM 2853 N N . ASP A 1 373 ? 23.603 3.615 -16.229 1.00 92.50 373 ASP A N 1
ATOM 2854 C CA . ASP A 1 373 ? 24.587 3.323 -17.270 1.00 92.50 373 ASP A CA 1
ATOM 2855 C C . ASP A 1 373 ? 25.141 1.902 -17.113 1.00 92.50 373 ASP A C 1
ATOM 2857 O O . ASP A 1 373 ? 25.070 1.113 -18.054 1.00 92.50 373 ASP A O 1
ATOM 2861 N N . ALA A 1 374 ? 25.564 1.529 -15.900 1.00 92.25 374 ALA A N 1
ATOM 2862 C CA . ALA A 1 374 ? 26.054 0.188 -15.595 1.00 92.25 374 ALA A CA 1
ATOM 2863 C C . ALA A 1 374 ? 25.006 -0.902 -15.885 1.00 92.25 374 ALA A C 1
ATOM 2865 O O . ALA A 1 374 ? 25.341 -1.941 -16.454 1.00 92.25 374 ALA A O 1
ATOM 2866 N N . ALA A 1 375 ? 23.731 -0.663 -15.559 1.00 91.50 375 ALA A N 1
ATOM 2867 C CA . ALA A 1 375 ? 22.648 -1.613 -15.811 1.00 91.50 375 ALA A CA 1
ATOM 2868 C C . ALA A 1 375 ? 22.399 -1.870 -17.310 1.00 91.50 375 ALA A C 1
ATOM 2870 O O . ALA A 1 375 ? 22.115 -3.006 -17.692 1.00 91.50 375 ALA A O 1
ATOM 2871 N N . LEU A 1 376 ? 22.515 -0.843 -18.161 1.00 95.88 376 LEU A N 1
ATOM 2872 C CA . LEU A 1 376 ? 22.401 -0.983 -19.619 1.00 95.88 376 LEU A CA 1
ATOM 2873 C C . LEU A 1 376 ? 23.656 -1.612 -20.227 1.00 95.88 376 LEU A C 1
ATOM 2875 O O . LEU A 1 376 ? 23.545 -2.502 -21.067 1.00 95.88 376 LEU A O 1
ATOM 2879 N N . SER A 1 377 ? 24.834 -1.205 -19.755 1.00 96.00 377 SER A N 1
ATOM 2880 C CA . SER A 1 377 ? 26.129 -1.758 -20.168 1.00 96.00 377 SER A CA 1
ATOM 2881 C C . SER A 1 377 ? 26.277 -3.242 -19.817 1.00 96.00 377 SER A C 1
ATOM 2883 O O . SER A 1 377 ? 26.946 -3.977 -20.536 1.00 96.00 377 SER A O 1
ATOM 2885 N N . ALA A 1 378 ? 25.611 -3.708 -18.756 1.00 96.38 378 ALA A N 1
ATOM 2886 C CA . ALA A 1 378 ? 25.530 -5.127 -18.417 1.00 96.38 378 ALA A CA 1
ATOM 2887 C C . ALA A 1 378 ? 24.661 -5.944 -19.393 1.00 96.38 378 ALA A C 1
ATOM 2889 O O . ALA A 1 378 ? 24.824 -7.159 -19.466 1.00 96.38 378 ALA A O 1
ATOM 2890 N N . ILE A 1 379 ? 23.729 -5.306 -20.113 1.00 95.69 379 ILE A N 1
ATOM 2891 C CA . ILE A 1 379 ? 22.932 -5.950 -21.170 1.00 95.69 379 ILE A CA 1
ATOM 2892 C C . ILE A 1 379 ? 23.716 -5.928 -22.484 1.00 95.69 379 ILE A C 1
ATOM 2894 O O . ILE A 1 379 ? 23.900 -6.964 -23.108 1.00 95.69 379 ILE A O 1
ATOM 2898 N N . ASP A 1 380 ? 24.193 -4.750 -22.886 1.00 96.50 380 ASP A N 1
ATOM 2899 C CA . ASP A 1 380 ? 24.997 -4.559 -24.091 1.00 96.50 380 ASP A CA 1
ATOM 2900 C C . ASP A 1 380 ? 26.117 -3.546 -23.804 1.00 96.50 380 ASP A C 1
ATOM 2902 O O . ASP A 1 380 ? 25.834 -2.351 -23.669 1.00 96.50 380 ASP A O 1
ATOM 2906 N N . PRO A 1 381 ? 27.395 -3.969 -23.762 1.00 94.69 381 PRO A N 1
ATOM 2907 C CA . PRO A 1 381 ? 28.525 -3.055 -23.588 1.00 94.69 381 PRO A CA 1
ATOM 2908 C C . PRO A 1 381 ? 28.595 -1.955 -24.658 1.00 94.69 381 PRO A C 1
ATOM 2910 O O . PRO A 1 381 ? 29.161 -0.890 -24.421 1.00 94.69 381 PRO A O 1
ATOM 2913 N N . HIS A 1 382 ? 28.005 -2.196 -25.832 1.00 94.12 382 HIS A N 1
ATOM 2914 C CA . HIS A 1 382 ? 27.927 -1.262 -26.951 1.00 94.12 382 HIS A CA 1
ATOM 2915 C C . HIS A 1 382 ? 26.532 -0.638 -27.092 1.00 94.12 382 HIS A C 1
ATOM 2917 O O . HIS A 1 382 ? 26.181 -0.156 -28.171 1.00 94.12 382 HIS A O 1
ATOM 2923 N N . TRP A 1 383 ? 25.737 -0.558 -26.013 1.00 95.50 383 TRP A N 1
ATOM 2924 C CA . TRP A 1 383 ? 24.442 0.131 -26.054 1.00 95.50 383 TRP A CA 1
ATOM 2925 C C . TRP A 1 383 ? 24.586 1.615 -26.433 1.00 95.50 383 TRP A C 1
ATOM 2927 O O . TRP A 1 383 ? 23.674 2.192 -27.032 1.00 95.50 383 TRP A O 1
ATOM 2937 N N . ASN A 1 384 ? 25.726 2.243 -26.130 1.00 93.94 384 ASN A N 1
ATOM 2938 C CA . ASN A 1 384 ? 26.085 3.596 -26.557 1.00 93.94 384 ASN A CA 1
ATOM 2939 C C . ASN A 1 384 ? 27.487 3.608 -27.201 1.00 93.94 384 ASN A C 1
ATOM 2941 O O . ASN A 1 384 ? 28.450 4.054 -26.575 1.00 93.94 384 ASN A O 1
ATOM 2945 N N . PRO A 1 385 ? 27.627 3.082 -28.431 1.00 91.94 385 PRO A N 1
ATOM 2946 C CA . PRO A 1 385 ? 28.928 2.869 -29.044 1.00 91.94 385 PRO A CA 1
ATOM 2947 C C . PRO A 1 385 ? 29.543 4.187 -29.550 1.00 91.94 385 PRO A C 1
ATOM 2949 O O . PRO A 1 385 ? 28.811 5.133 -29.856 1.00 91.94 385 PRO A O 1
ATOM 2952 N N . PRO A 1 386 ? 30.880 4.254 -29.708 1.00 89.25 386 PRO A N 1
ATOM 2953 C CA . PRO A 1 386 ? 31.557 5.439 -30.245 1.00 89.25 386 PRO A CA 1
ATOM 2954 C C . PRO A 1 386 ? 31.318 5.639 -31.754 1.00 89.25 386 PRO A C 1
ATOM 2956 O O . PRO A 1 386 ? 31.559 6.722 -32.284 1.00 89.25 386 PRO A O 1
ATOM 2959 N N . TRP A 1 387 ? 30.820 4.613 -32.451 1.00 91.69 387 TRP A N 1
ATOM 2960 C CA . TRP A 1 387 ? 30.426 4.648 -33.860 1.00 91.69 387 TRP A CA 1
ATOM 2961 C C . TRP A 1 387 ? 28.903 4.711 -34.034 1.00 91.69 387 TRP A C 1
ATOM 2963 O O . TRP A 1 387 ? 28.118 4.662 -33.090 1.00 91.69 387 TRP A O 1
ATOM 2973 N N . SER A 1 388 ? 28.439 4.811 -35.282 1.00 92.44 388 SER A N 1
ATOM 2974 C CA . SER A 1 388 ? 27.002 4.902 -35.558 1.00 92.44 388 SER A CA 1
ATOM 2975 C C . SER A 1 388 ? 26.235 3.628 -35.167 1.00 92.44 388 SER A C 1
ATOM 2977 O O . SER A 1 388 ? 26.677 2.515 -35.451 1.00 92.44 388 SER A O 1
ATOM 2979 N N . LEU A 1 389 ? 25.013 3.782 -34.642 1.00 93.75 389 LEU A N 1
ATOM 2980 C CA . LEU A 1 389 ? 24.118 2.653 -34.329 1.00 93.75 389 LEU A CA 1
ATOM 2981 C C . LEU A 1 389 ? 23.836 1.757 -35.549 1.00 93.75 389 LEU A C 1
ATOM 2983 O O . LEU A 1 389 ? 23.611 0.562 -35.416 1.00 93.75 389 LEU A O 1
ATOM 2987 N N . ALA A 1 390 ? 23.844 2.329 -36.758 1.00 91.56 390 ALA A N 1
ATOM 2988 C CA . ALA A 1 390 ? 23.677 1.564 -37.992 1.00 91.56 390 ALA A CA 1
ATOM 2989 C C . ALA A 1 390 ? 24.879 0.663 -38.298 1.00 91.56 390 ALA A C 1
ATOM 2991 O O . ALA A 1 390 ? 24.702 -0.418 -38.856 1.00 91.56 390 ALA A O 1
ATOM 2992 N N . TRP A 1 391 ? 26.085 1.109 -37.945 1.00 94.38 391 TRP A N 1
ATOM 2993 C CA . TRP A 1 391 ? 27.289 0.299 -38.065 1.00 94.38 391 TRP A CA 1
ATOM 2994 C C . TRP A 1 391 ? 27.267 -0.846 -37.050 1.00 94.38 391 TRP A C 1
ATOM 2996 O O . TRP A 1 391 ? 27.484 -1.988 -37.439 1.00 94.38 391 TRP A O 1
ATOM 3006 N N . GLU A 1 392 ? 26.879 -0.562 -35.803 1.00 94.81 392 GLU A N 1
ATOM 3007 C CA . GLU A 1 392 ? 26.768 -1.580 -34.750 1.00 94.81 392 GLU A CA 1
ATOM 3008 C C . GLU A 1 392 ? 25.772 -2.690 -35.104 1.00 94.81 392 GLU A C 1
ATOM 3010 O O . GLU A 1 392 ? 26.105 -3.869 -35.013 1.00 94.81 392 GLU A O 1
ATOM 3015 N N . ARG A 1 393 ? 24.589 -2.333 -35.627 1.00 94.06 393 ARG A N 1
ATOM 3016 C CA . ARG A 1 393 ? 23.623 -3.327 -36.124 1.00 94.06 393 ARG A CA 1
ATOM 3017 C C . ARG A 1 393 ? 24.208 -4.228 -37.210 1.00 94.06 393 ARG A C 1
ATOM 3019 O O . ARG A 1 393 ? 23.943 -5.422 -37.208 1.00 94.06 393 ARG A O 1
ATOM 3026 N N . GLY A 1 394 ? 24.990 -3.670 -38.137 1.00 93.00 394 GLY A N 1
ATOM 3027 C CA . GLY A 1 394 ? 25.648 -4.454 -39.185 1.00 93.00 394 GLY A CA 1
ATOM 3028 C C . GLY A 1 394 ? 26.711 -5.403 -38.636 1.00 93.00 394 GLY A C 1
ATOM 3029 O O . GLY A 1 394 ? 26.768 -6.555 -39.059 1.00 93.00 394 GLY A O 1
ATOM 3030 N N . ARG A 1 395 ? 27.490 -4.949 -37.647 1.00 95.25 395 ARG A N 1
ATOM 3031 C CA . ARG A 1 395 ? 28.496 -5.765 -36.961 1.00 95.25 395 ARG A CA 1
ATOM 3032 C C . ARG A 1 395 ? 27.861 -6.940 -36.217 1.00 95.25 395 ARG A C 1
ATOM 3034 O O . ARG A 1 395 ? 28.339 -8.060 -36.349 1.00 95.25 395 ARG A O 1
ATOM 3041 N N . VAL A 1 396 ? 26.792 -6.698 -35.461 1.00 94.50 396 VAL A N 1
ATOM 3042 C CA . VAL A 1 396 ? 26.093 -7.752 -34.707 1.00 94.50 396 VAL A CA 1
ATOM 3043 C C . VAL A 1 396 ? 25.357 -8.711 -35.636 1.00 94.50 396 VAL A C 1
ATOM 3045 O O . VAL A 1 396 ? 25.454 -9.917 -35.452 1.00 94.50 396 VAL A O 1
ATOM 3048 N N . ALA A 1 397 ? 24.724 -8.209 -36.698 1.00 91.50 397 ALA A N 1
ATOM 3049 C CA . ALA A 1 397 ? 24.110 -9.053 -37.721 1.00 91.50 397 ALA A CA 1
ATOM 3050 C C . ALA A 1 397 ? 25.135 -9.971 -38.418 1.00 91.50 397 ALA A C 1
ATOM 3052 O O . ALA A 1 397 ? 24.822 -11.118 -38.725 1.00 91.50 397 ALA A O 1
ATOM 3053 N N . LEU A 1 398 ? 26.364 -9.486 -38.642 1.00 92.38 398 LEU A N 1
ATOM 3054 C CA . LEU A 1 398 ? 27.472 -10.317 -39.111 1.00 92.38 398 LEU A CA 1
ATOM 3055 C C . LEU A 1 398 ? 27.900 -11.343 -38.055 1.00 92.38 398 LEU A C 1
ATOM 3057 O O . LEU A 1 398 ? 28.076 -12.502 -38.396 1.00 92.38 398 LEU A O 1
ATOM 3061 N N . ALA A 1 399 ? 28.043 -10.940 -36.791 1.00 92.06 399 ALA A N 1
ATOM 3062 C CA . ALA A 1 399 ? 28.416 -11.851 -35.709 1.00 92.06 399 ALA A CA 1
ATOM 3063 C C . ALA A 1 399 ? 27.411 -13.004 -35.543 1.00 92.06 399 ALA A C 1
ATOM 3065 O O . ALA A 1 399 ? 27.829 -14.149 -35.445 1.00 92.06 399 ALA A O 1
ATOM 3066 N N . MET A 1 400 ? 26.109 -12.708 -35.594 1.00 88.44 400 MET A N 1
ATOM 3067 C CA . MET A 1 400 ? 25.031 -13.705 -35.565 1.00 88.44 400 MET A CA 1
ATOM 3068 C C . MET A 1 400 ? 25.074 -14.648 -36.771 1.00 88.44 400 MET A C 1
ATOM 3070 O O . MET A 1 400 ? 24.842 -15.840 -36.630 1.00 88.44 400 MET A O 1
ATOM 3074 N N . LEU A 1 401 ? 25.378 -14.131 -37.968 1.00 88.06 401 LEU A N 1
ATOM 3075 C CA . LEU A 1 401 ? 25.510 -14.964 -39.169 1.00 88.06 401 LEU A CA 1
ATOM 3076 C C . LEU A 1 401 ? 26.698 -15.933 -39.081 1.00 88.06 401 LEU A C 1
ATOM 3078 O O . LEU A 1 401 ? 26.652 -17.002 -39.675 1.00 88.06 401 LEU A O 1
ATOM 3082 N N . LEU A 1 402 ? 27.764 -15.529 -38.389 1.00 87.75 402 LEU A N 1
ATOM 3083 C CA . LEU A 1 402 ? 28.986 -16.313 -38.205 1.00 87.75 402 LEU A CA 1
ATOM 3084 C C . LEU A 1 402 ? 28.941 -17.207 -36.958 1.00 87.75 402 LEU A C 1
ATOM 3086 O O . LEU A 1 402 ? 29.909 -17.911 -36.673 1.00 87.75 402 LEU A O 1
ATOM 3090 N N . GLU A 1 403 ? 27.859 -17.166 -36.182 1.00 86.12 403 GLU A N 1
ATOM 3091 C CA . GLU A 1 403 ? 27.738 -17.960 -34.967 1.00 86.12 403 GLU A CA 1
ATOM 3092 C C . GLU A 1 403 ? 27.726 -19.457 -35.310 1.00 86.12 403 GLU A C 1
ATOM 3094 O O . GLU A 1 403 ? 26.867 -19.938 -36.043 1.00 86.12 403 GLU A O 1
ATOM 3099 N N . GLY A 1 404 ? 28.705 -20.198 -34.783 1.00 78.75 404 GLY A N 1
ATOM 3100 C CA . GLY A 1 404 ? 28.878 -21.627 -35.065 1.00 78.75 404 GLY A CA 1
ATOM 3101 C C . GLY A 1 404 ? 29.672 -21.951 -36.337 1.00 78.75 404 GLY A C 1
ATOM 3102 O O . GLY A 1 404 ? 29.909 -23.129 -36.597 1.00 78.75 404 GLY A O 1
ATOM 3103 N N . GLU A 1 405 ? 30.128 -20.949 -37.092 1.00 78.69 405 GLU A N 1
ATOM 3104 C CA . GLU A 1 405 ? 30.974 -21.145 -38.274 1.00 78.69 405 GLU A CA 1
ATOM 3105 C C . GLU A 1 405 ? 32.465 -21.201 -37.897 1.00 78.69 405 GLU A C 1
ATOM 3107 O O . GLU A 1 405 ? 32.983 -20.334 -37.193 1.00 78.69 405 GLU A O 1
ATOM 3112 N N . GLU A 1 406 ? 33.195 -22.204 -38.401 1.00 76.38 406 GLU A N 1
ATOM 3113 C CA . GLU A 1 406 ? 34.648 -22.328 -38.172 1.00 76.38 406 GLU A CA 1
ATOM 3114 C C . GLU A 1 406 ? 35.469 -21.346 -39.027 1.00 76.38 406 GLU A C 1
ATOM 3116 O O . GLU A 1 406 ? 36.600 -20.995 -38.683 1.00 76.38 406 GLU A O 1
ATOM 3121 N N . THR A 1 407 ? 34.910 -20.891 -40.152 1.00 78.81 407 THR A N 1
ATOM 3122 C CA . THR A 1 407 ? 35.543 -19.941 -41.078 1.00 78.81 407 THR A CA 1
ATOM 3123 C C . THR A 1 407 ? 34.510 -18.969 -41.629 1.00 78.81 407 THR A C 1
ATOM 3125 O O . THR A 1 407 ? 33.342 -19.319 -41.739 1.00 78.81 407 THR A O 1
ATOM 3128 N N . VAL A 1 408 ? 34.929 -17.760 -42.014 1.00 80.69 408 VAL A N 1
ATOM 3129 C CA . VAL A 1 408 ? 34.026 -16.768 -42.616 1.00 80.69 408 VAL A CA 1
ATOM 3130 C C . VAL A 1 408 ? 33.616 -17.236 -44.023 1.00 80.69 408 VAL A C 1
ATOM 3132 O O . VAL A 1 408 ? 34.476 -17.254 -44.910 1.00 80.69 408 VAL A O 1
ATOM 3135 N N . PRO A 1 409 ? 32.339 -17.595 -44.266 1.00 79.94 409 PRO A N 1
ATOM 3136 C CA . PRO A 1 409 ? 31.883 -18.011 -45.586 1.00 79.94 409 PRO A CA 1
ATOM 3137 C C . PRO A 1 409 ? 31.827 -16.820 -46.552 1.00 79.94 409 PRO A C 1
ATOM 3139 O O . PRO A 1 409 ? 31.897 -15.652 -46.159 1.00 79.94 409 PRO A O 1
ATOM 3142 N N . GLU A 1 410 ? 31.661 -17.093 -47.847 1.00 82.88 410 GLU A N 1
ATOM 3143 C CA . GLU A 1 410 ? 31.349 -16.033 -48.805 1.00 82.88 410 GLU A CA 1
ATOM 3144 C C . GLU A 1 410 ? 29.939 -15.484 -48.525 1.00 82.88 410 GLU A C 1
ATOM 3146 O O . GLU A 1 410 ? 28.947 -16.202 -48.639 1.00 82.88 410 GLU A O 1
ATOM 3151 N N . ILE A 1 411 ? 29.843 -14.199 -48.166 1.00 86.38 411 ILE A N 1
ATOM 3152 C CA . ILE A 1 411 ? 28.571 -13.534 -47.844 1.00 86.38 411 ILE A CA 1
ATOM 3153 C C . ILE A 1 411 ? 28.201 -12.575 -48.990 1.00 86.38 411 ILE A C 1
ATOM 3155 O O . ILE A 1 411 ? 28.626 -11.410 -48.990 1.00 86.38 411 ILE A O 1
ATOM 3159 N N . PRO A 1 412 ? 27.418 -13.017 -49.995 1.00 79.94 412 PRO A N 1
ATOM 3160 C CA . PRO A 1 412 ? 26.997 -12.149 -51.086 1.00 79.94 412 PRO A CA 1
ATOM 3161 C C . PRO A 1 412 ? 26.000 -11.075 -50.605 1.00 79.94 412 PRO A C 1
ATOM 3163 O O . PRO A 1 412 ? 25.260 -11.285 -49.640 1.00 79.94 412 PRO A O 1
ATOM 3166 N N . PRO A 1 413 ? 25.925 -9.909 -51.278 1.00 86.25 413 PRO A N 1
ATOM 3167 C CA . PRO A 1 413 ? 24.867 -8.933 -51.036 1.00 86.25 413 PRO A CA 1
ATOM 3168 C C . PRO A 1 413 ? 23.485 -9.564 -51.174 1.00 86.25 413 PRO A C 1
ATOM 3170 O O . PRO A 1 413 ? 23.248 -10.347 -52.092 1.00 86.25 413 PRO A O 1
ATOM 3173 N N . GLY A 1 414 ? 22.571 -9.179 -50.290 1.00 78.75 414 GLY A N 1
ATOM 3174 C CA . GLY A 1 414 ? 21.219 -9.722 -50.216 1.00 78.75 414 GLY A CA 1
ATOM 3175 C C . GLY A 1 414 ? 21.010 -10.696 -49.057 1.00 78.75 414 GLY A C 1
ATOM 3176 O O . GLY A 1 414 ? 19.861 -10.891 -48.661 1.00 78.75 414 GLY A O 1
ATOM 3177 N N . VAL A 1 415 ? 22.078 -11.244 -48.462 1.00 81.12 415 VAL A N 1
ATOM 3178 C CA . VAL A 1 415 ? 21.985 -12.037 -47.223 1.00 81.12 415 VAL A CA 1
ATOM 3179 C C . VAL A 1 415 ? 21.566 -11.122 -46.074 1.00 81.12 415 VAL A C 1
ATOM 3181 O O . VAL A 1 415 ? 22.248 -10.136 -45.781 1.00 81.12 415 VAL A O 1
ATOM 3184 N N . ARG A 1 416 ? 20.430 -11.427 -45.438 1.00 85.69 416 ARG A N 1
ATOM 3185 C CA . ARG A 1 416 ? 19.818 -10.581 -44.407 1.00 85.69 416 ARG A CA 1
ATOM 3186 C C . ARG A 1 416 ? 19.731 -11.277 -43.059 1.00 85.69 416 ARG A C 1
ATOM 3188 O O . ARG A 1 416 ? 19.240 -12.394 -42.984 1.00 85.69 416 ARG A O 1
ATOM 3195 N N . VAL A 1 417 ? 20.095 -10.549 -42.008 1.00 80.44 417 VAL A N 1
ATOM 3196 C CA . VAL A 1 417 ? 19.868 -10.917 -40.603 1.00 80.44 417 VAL A CA 1
ATOM 3197 C C . VAL A 1 417 ? 19.199 -9.729 -39.921 1.00 80.44 417 VAL A C 1
ATOM 3199 O O . VAL A 1 417 ? 19.663 -8.594 -40.063 1.00 80.44 417 VAL A O 1
ATOM 3202 N N . ASN A 1 418 ? 18.062 -9.961 -39.259 1.00 79.56 418 ASN A N 1
ATOM 3203 C CA . ASN A 1 418 ? 17.288 -8.930 -38.555 1.00 79.56 418 ASN A CA 1
ATOM 3204 C C . ASN A 1 418 ? 17.044 -7.657 -39.394 1.00 79.56 418 ASN A C 1
ATOM 3206 O O . ASN A 1 418 ? 17.245 -6.524 -38.960 1.00 79.56 418 ASN A O 1
ATOM 3210 N N . GLY A 1 419 ? 16.678 -7.853 -40.667 1.00 78.81 419 GLY A N 1
ATOM 3211 C CA . GLY A 1 419 ? 16.410 -6.777 -41.629 1.00 78.81 419 GLY A CA 1
ATOM 3212 C C . GLY A 1 419 ? 17.649 -6.091 -42.226 1.00 78.81 419 GLY A C 1
ATOM 3213 O O . GLY A 1 419 ? 17.507 -5.335 -43.193 1.00 78.81 419 GLY A O 1
ATOM 3214 N N . THR A 1 420 ? 18.856 -6.381 -41.733 1.00 85.56 420 THR A N 1
ATOM 3215 C CA . THR A 1 420 ? 20.122 -5.814 -42.223 1.00 85.56 420 THR A CA 1
ATOM 3216 C C . THR A 1 420 ? 20.716 -6.678 -43.330 1.00 85.56 420 THR A C 1
ATOM 3218 O O . THR A 1 420 ? 20.932 -7.863 -43.124 1.00 85.56 420 THR A O 1
ATOM 3221 N N . ASP A 1 421 ? 21.005 -6.093 -44.498 1.00 90.75 421 ASP A N 1
ATOM 3222 C CA . ASP A 1 421 ? 21.745 -6.758 -45.583 1.00 90.75 421 ASP A CA 1
ATOM 3223 C C . ASP A 1 421 ? 23.239 -6.821 -45.228 1.00 90.75 421 ASP A C 1
ATOM 3225 O O . ASP A 1 421 ? 23.985 -5.853 -45.429 1.00 90.75 421 ASP A O 1
ATOM 3229 N N . VAL A 1 422 ? 23.638 -7.945 -44.633 1.00 89.56 422 VAL A N 1
ATOM 3230 C CA . VAL A 1 422 ? 24.968 -8.183 -44.066 1.00 89.56 422 VAL A CA 1
ATOM 3231 C C . VAL A 1 422 ? 26.019 -8.218 -45.168 1.00 89.56 422 VAL A C 1
ATOM 3233 O O . VAL A 1 422 ? 27.053 -7.569 -45.032 1.00 89.56 422 VAL A O 1
ATOM 3236 N N . GLY A 1 423 ? 25.744 -8.876 -46.298 1.00 85.12 423 GLY A N 1
ATOM 3237 C CA . GLY A 1 423 ? 26.691 -8.956 -47.415 1.00 85.12 423 GLY A CA 1
ATOM 3238 C C . GLY A 1 423 ? 26.958 -7.599 -48.066 1.00 85.12 423 GLY A C 1
ATOM 3239 O O . GLY A 1 423 ? 28.108 -7.220 -48.307 1.00 85.12 423 GLY A O 1
ATOM 3240 N N . ALA A 1 424 ? 25.910 -6.797 -48.288 1.00 88.75 424 ALA A N 1
ATOM 3241 C CA . ALA A 1 424 ? 26.081 -5.439 -48.796 1.00 88.75 424 ALA A CA 1
ATOM 3242 C C . ALA A 1 424 ? 26.787 -4.537 -47.772 1.00 88.75 424 ALA A C 1
ATOM 3244 O O . ALA A 1 424 ? 27.566 -3.661 -48.155 1.00 88.75 424 ALA A O 1
ATOM 3245 N N . TRP A 1 425 ? 26.506 -4.717 -46.478 1.00 94.81 425 TRP A N 1
ATOM 3246 C CA . TRP A 1 425 ? 27.154 -3.966 -45.405 1.00 94.81 425 TRP A CA 1
ATOM 3247 C C . TRP A 1 425 ? 28.641 -4.305 -45.265 1.00 94.81 425 TRP A C 1
ATOM 3249 O O . TRP A 1 425 ? 29.450 -3.374 -45.259 1.00 94.81 425 TRP A O 1
ATOM 3259 N N . LEU A 1 426 ? 29.003 -5.590 -45.243 1.00 92.81 426 LEU A N 1
ATOM 3260 C CA . LEU A 1 426 ? 30.381 -6.071 -45.133 1.00 92.81 426 LEU A CA 1
ATOM 3261 C C . LEU A 1 426 ? 31.219 -5.609 -46.326 1.00 92.81 426 LEU A C 1
ATOM 3263 O O . LEU A 1 426 ? 32.302 -5.058 -46.141 1.00 92.81 426 LEU A O 1
ATOM 3267 N N . ARG A 1 427 ? 30.681 -5.708 -47.550 1.00 90.88 427 ARG A N 1
ATOM 3268 C CA . ARG A 1 427 ? 31.351 -5.186 -48.751 1.00 90.88 427 ARG A CA 1
ATOM 3269 C C . ARG A 1 427 ? 31.691 -3.701 -48.624 1.00 90.88 427 ARG A C 1
ATOM 3271 O O . ARG A 1 427 ? 32.790 -3.299 -48.996 1.00 90.88 427 ARG A O 1
ATOM 3278 N N . ARG A 1 428 ? 30.775 -2.883 -48.090 1.00 91.94 428 ARG A N 1
ATOM 3279 C CA . ARG A 1 428 ? 31.050 -1.456 -47.849 1.00 91.94 428 ARG A CA 1
ATOM 3280 C C . ARG A 1 428 ? 32.181 -1.255 -46.840 1.00 91.94 428 ARG A C 1
ATOM 3282 O O . ARG A 1 428 ? 32.976 -0.345 -47.045 1.00 91.94 428 ARG A O 1
ATOM 3289 N N . GLN A 1 429 ? 32.280 -2.095 -45.805 1.00 93.69 429 GLN A N 1
ATOM 3290 C CA . GLN A 1 429 ? 33.365 -2.000 -44.820 1.00 93.69 429 GLN A CA 1
ATOM 3291 C C . GLN A 1 429 ? 34.718 -2.370 -45.438 1.00 93.69 429 GLN A C 1
ATOM 3293 O O . GLN A 1 429 ? 35.696 -1.669 -45.214 1.00 93.69 429 GLN A O 1
ATOM 3298 N N . LEU A 1 430 ? 34.769 -3.420 -46.265 1.00 90.19 430 LEU A N 1
ATOM 3299 C CA . LEU A 1 430 ? 35.998 -3.860 -46.935 1.00 90.19 430 LEU A CA 1
ATOM 3300 C C . LEU A 1 430 ? 36.488 -2.849 -47.982 1.00 90.19 430 LEU A C 1
ATOM 3302 O O . LEU A 1 430 ? 37.674 -2.537 -48.028 1.00 90.19 430 LEU A O 1
ATOM 3306 N N . VAL A 1 431 ? 35.582 -2.288 -48.792 1.00 90.56 431 VAL A N 1
ATOM 3307 C CA . VAL A 1 431 ? 35.923 -1.227 -49.762 1.00 90.56 431 VAL A CA 1
ATOM 3308 C C . VAL A 1 431 ? 36.354 0.056 -49.045 1.00 90.56 431 VAL A C 1
ATOM 3310 O O . VAL A 1 431 ? 37.273 0.739 -49.485 1.00 90.56 431 VAL A O 1
ATOM 3313 N N . GLY A 1 432 ? 35.701 0.380 -47.928 1.00 90.00 432 GLY A N 1
ATOM 3314 C CA . GLY A 1 432 ? 35.980 1.557 -47.110 1.00 90.00 432 GLY A CA 1
ATOM 3315 C C . GLY A 1 432 ? 37.010 1.342 -45.999 1.00 90.00 432 GLY A C 1
ATOM 3316 O O . GLY A 1 432 ? 37.079 2.181 -45.106 1.00 90.00 432 GLY A O 1
ATOM 3317 N N . TRP A 1 433 ? 37.795 0.256 -46.018 1.00 90.81 433 TRP A N 1
ATOM 3318 C CA . TRP A 1 433 ? 38.603 -0.184 -44.868 1.00 90.81 433 TRP A CA 1
ATOM 3319 C C . TRP A 1 433 ? 39.560 0.890 -44.327 1.00 90.81 433 TRP A C 1
ATOM 3321 O O . TRP A 1 433 ? 39.733 1.030 -43.116 1.00 90.81 433 TRP A O 1
ATOM 3331 N N . ALA A 1 434 ? 40.146 1.691 -45.222 1.00 88.12 434 ALA A N 1
ATOM 3332 C CA . ALA A 1 434 ? 41.055 2.782 -44.868 1.00 88.12 434 ALA A CA 1
ATOM 3333 C C . ALA A 1 434 ? 40.381 3.915 -44.069 1.00 88.12 434 ALA A C 1
ATOM 3335 O O . ALA A 1 434 ? 41.065 4.650 -43.364 1.00 88.12 434 ALA A O 1
ATOM 3336 N N . GLY A 1 435 ? 39.057 4.063 -44.181 1.00 88.88 435 GLY A N 1
ATOM 3337 C CA . GLY A 1 435 ? 38.272 5.073 -43.469 1.00 88.88 435 GLY A CA 1
ATOM 3338 C C . GLY A 1 435 ? 37.683 4.600 -42.139 1.00 88.88 435 GLY A C 1
ATOM 3339 O O . GLY A 1 435 ? 37.045 5.402 -41.463 1.00 88.88 435 GLY A O 1
ATOM 3340 N N . LEU A 1 436 ? 37.861 3.326 -41.772 1.00 91.62 436 LEU A N 1
ATOM 3341 C CA . LEU A 1 436 ? 37.448 2.815 -40.464 1.00 91.62 436 LEU A CA 1
ATOM 3342 C C . LEU A 1 436 ? 38.368 3.365 -39.368 1.00 91.62 436 LEU A C 1
ATOM 3344 O O . LEU A 1 436 ? 39.546 3.633 -39.616 1.00 91.62 436 LEU A O 1
ATOM 3348 N N . ASP A 1 437 ? 37.860 3.521 -38.152 1.00 91.62 437 ASP A N 1
ATOM 3349 C CA . ASP A 1 437 ? 38.717 3.774 -36.992 1.00 91.62 437 ASP A CA 1
ATOM 3350 C C . ASP A 1 437 ? 39.365 2.470 -36.473 1.00 91.62 437 ASP A C 1
ATOM 3352 O O . ASP A 1 437 ? 39.073 1.366 -36.948 1.00 91.62 437 ASP A O 1
ATOM 3356 N N . ASP A 1 438 ? 40.307 2.591 -35.532 1.00 91.56 438 ASP A N 1
ATOM 3357 C CA . ASP A 1 438 ? 41.023 1.434 -34.978 1.00 91.56 438 ASP A CA 1
ATOM 3358 C C . ASP A 1 438 ? 40.087 0.462 -34.253 1.00 91.56 438 ASP A C 1
ATOM 3360 O O . ASP A 1 438 ? 40.229 -0.752 -34.400 1.00 91.56 438 ASP A O 1
ATOM 3364 N N . ALA A 1 439 ? 39.091 0.981 -33.534 1.00 90.25 439 ALA A N 1
ATOM 3365 C CA . ALA A 1 439 ? 38.155 0.167 -32.774 1.00 90.25 439 ALA A CA 1
ATOM 3366 C C . ALA A 1 439 ? 37.203 -0.610 -33.703 1.00 90.25 439 ALA A C 1
ATOM 3368 O O . ALA A 1 439 ? 36.901 -1.775 -33.450 1.00 90.25 439 ALA A O 1
ATOM 3369 N N . GLN A 1 440 ? 36.795 -0.018 -34.829 1.00 93.50 440 GLN A N 1
ATOM 3370 C CA . GLN A 1 440 ? 36.024 -0.678 -35.882 1.00 93.50 440 GLN A CA 1
ATOM 3371 C C . GLN A 1 440 ? 36.825 -1.791 -36.566 1.00 93.50 440 GLN A C 1
ATOM 3373 O O . GLN A 1 440 ? 36.288 -2.877 -36.793 1.00 93.50 440 GLN A O 1
ATOM 3378 N N . ARG A 1 441 ? 38.108 -1.552 -36.876 1.00 94.00 441 ARG A N 1
ATOM 3379 C CA . ARG A 1 441 ? 38.999 -2.586 -37.432 1.00 94.00 441 ARG A CA 1
ATOM 3380 C C . ARG A 1 441 ? 39.197 -3.742 -36.461 1.00 94.00 441 ARG A C 1
ATOM 3382 O O . ARG A 1 441 ? 39.092 -4.894 -36.869 1.00 94.00 441 ARG A O 1
ATOM 3389 N N . GLU A 1 442 ? 39.449 -3.445 -35.190 1.00 92.31 442 GLU A N 1
ATOM 3390 C CA . GLU A 1 442 ? 39.606 -4.459 -34.147 1.00 92.31 442 GLU A CA 1
ATOM 3391 C C . GLU A 1 442 ? 38.322 -5.281 -33.968 1.00 92.31 442 GLU A C 1
ATOM 3393 O O . GLU A 1 442 ? 38.367 -6.508 -33.878 1.00 92.31 442 GLU A O 1
ATOM 3398 N N . ALA A 1 443 ? 37.162 -4.622 -33.976 1.00 92.00 443 ALA A N 1
ATOM 3399 C CA . ALA A 1 443 ? 35.870 -5.280 -33.850 1.00 92.00 443 ALA A CA 1
ATOM 3400 C C . ALA A 1 443 ? 35.551 -6.206 -35.040 1.00 92.00 443 ALA A C 1
ATOM 3402 O O . ALA A 1 443 ? 34.968 -7.268 -34.835 1.00 92.00 443 ALA A O 1
ATOM 3403 N N . LEU A 1 444 ? 35.957 -5.851 -36.265 1.00 94.00 444 LEU A N 1
ATOM 3404 C CA . LEU A 1 444 ? 35.852 -6.731 -37.438 1.00 94.00 444 LEU A CA 1
ATOM 3405 C C . LEU A 1 444 ? 36.873 -7.878 -37.395 1.00 94.00 444 LEU A C 1
ATOM 3407 O O . LEU A 1 444 ? 36.525 -9.016 -37.706 1.00 94.00 444 LEU A O 1
ATOM 3411 N N . ALA A 1 445 ? 38.103 -7.610 -36.952 1.00 92.25 445 ALA A N 1
ATOM 3412 C CA . ALA A 1 445 ? 39.136 -8.632 -36.795 1.00 92.25 445 ALA A CA 1
ATOM 3413 C C . ALA A 1 445 ? 38.736 -9.706 -35.767 1.00 92.25 445 ALA A C 1
ATOM 3415 O O . ALA A 1 445 ? 38.969 -10.890 -35.996 1.00 92.25 445 ALA A O 1
ATOM 3416 N N . LYS A 1 446 ? 38.064 -9.313 -34.675 1.00 91.81 446 LYS A N 1
ATOM 3417 C CA . LYS A 1 446 ? 37.476 -10.236 -33.683 1.00 91.81 446 LYS A CA 1
ATOM 3418 C C . LYS A 1 446 ? 36.413 -11.170 -34.273 1.00 91.81 446 LYS A C 1
ATOM 3420 O O . LYS A 1 446 ? 36.205 -12.248 -33.731 1.00 91.81 446 LYS A O 1
ATOM 3425 N N . LEU A 1 447 ? 35.776 -10.778 -35.377 1.00 91.56 447 LEU A N 1
ATOM 3426 C CA . LEU A 1 447 ? 34.834 -11.607 -36.140 1.00 91.56 447 LEU A CA 1
ATOM 3427 C C . LEU A 1 447 ? 35.518 -12.405 -37.264 1.00 91.56 447 LEU A C 1
ATOM 3429 O O . LEU A 1 447 ? 34.843 -12.936 -38.139 1.00 91.56 447 LEU A O 1
ATOM 3433 N N . GLY A 1 448 ? 36.853 -12.452 -37.290 1.00 90.31 448 GLY A N 1
ATOM 3434 C CA . GLY A 1 448 ? 37.609 -13.173 -38.312 1.00 90.31 448 GLY A CA 1
ATOM 3435 C C . GLY A 1 448 ? 37.655 -12.478 -39.675 1.00 90.31 448 GLY A C 1
ATOM 3436 O O . GLY A 1 448 ? 38.068 -13.103 -40.646 1.00 90.31 448 GLY A O 1
ATOM 3437 N N . ILE A 1 449 ? 37.259 -11.201 -39.774 1.00 91.62 449 ILE A N 1
ATOM 3438 C CA . ILE A 1 449 ? 37.341 -10.424 -41.018 1.00 91.62 449 ILE A CA 1
ATOM 3439 C C . ILE A 1 449 ? 38.742 -9.802 -41.134 1.00 91.62 449 ILE A C 1
ATOM 3441 O O . ILE A 1 449 ? 39.051 -8.861 -40.395 1.00 91.62 449 ILE A O 1
ATOM 3445 N N . PRO A 1 450 ? 39.610 -10.291 -42.042 1.00 84.62 450 PRO A N 1
ATOM 3446 C CA . PRO A 1 450 ? 40.963 -9.772 -42.165 1.00 84.62 450 PRO A CA 1
ATOM 3447 C C . PRO A 1 450 ? 40.974 -8.413 -42.869 1.00 84.62 450 PRO A C 1
ATOM 3449 O O . PRO A 1 450 ? 40.098 -8.092 -43.677 1.00 84.62 450 PRO A O 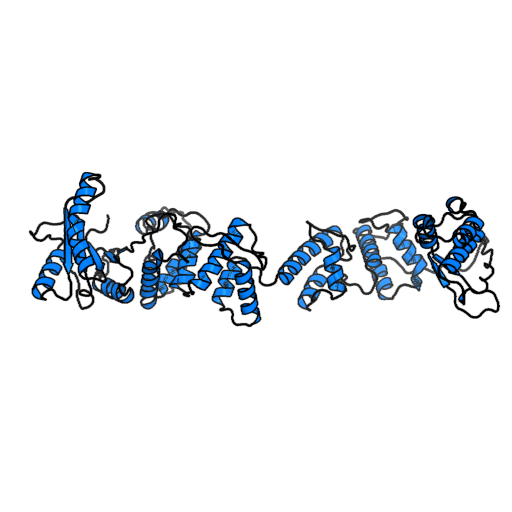1
ATOM 3452 N N . ALA A 1 451 ? 42.031 -7.637 -42.618 1.00 85.12 451 ALA A N 1
ATOM 3453 C CA . ALA A 1 451 ? 42.324 -6.477 -43.446 1.00 85.12 451 ALA A CA 1
ATOM 3454 C C . ALA A 1 451 ? 42.481 -6.921 -44.915 1.00 85.12 451 ALA A C 1
ATOM 3456 O O . ALA A 1 451 ? 43.172 -7.916 -45.167 1.00 85.12 451 ALA A O 1
ATOM 3457 N N . PRO A 1 452 ? 41.880 -6.206 -45.885 1.00 84.19 452 PRO A N 1
ATOM 3458 C CA . PRO A 1 452 ? 42.023 -6.536 -47.295 1.00 84.19 452 PRO A CA 1
ATOM 3459 C C . PRO A 1 452 ? 43.505 -6.610 -47.666 1.00 84.19 452 PRO A C 1
ATOM 3461 O O . PRO A 1 452 ? 44.243 -5.634 -47.519 1.00 84.19 452 PRO A O 1
ATOM 3464 N N . THR A 1 453 ? 43.962 -7.774 -48.126 1.00 66.75 453 THR A N 1
ATOM 3465 C CA . THR A 1 453 ? 45.347 -7.938 -48.563 1.00 66.75 453 THR A CA 1
ATOM 3466 C C . THR A 1 453 ? 45.520 -7.168 -49.866 1.00 66.75 453 THR A C 1
ATOM 3468 O O . THR A 1 453 ? 44.847 -7.451 -50.856 1.00 66.75 453 THR A O 1
ATOM 3471 N N . THR A 1 454 ? 46.432 -6.198 -49.899 1.00 53.50 454 THR A N 1
ATOM 3472 C CA . THR A 1 454 ? 46.875 -5.579 -51.153 1.00 53.50 454 THR A CA 1
ATOM 3473 C C . THR A 1 454 ? 47.744 -6.579 -51.920 1.00 53.50 454 THR A C 1
ATOM 3475 O O . THR A 1 454 ? 48.967 -6.466 -51.939 1.00 53.50 454 THR A O 1
ATOM 3478 N N . ALA A 1 455 ? 47.129 -7.600 -52.512 1.00 36.66 455 ALA A N 1
ATOM 3479 C CA . ALA A 1 455 ? 47.784 -8.528 -53.423 1.00 36.66 455 ALA A CA 1
ATOM 3480 C C . ALA A 1 455 ? 47.291 -8.240 -54.848 1.00 36.66 455 ALA A C 1
ATOM 3482 O O . ALA A 1 455 ? 46.137 -8.507 -55.172 1.00 36.66 455 ALA A O 1
ATOM 3483 N N . GLY A 1 456 ? 48.171 -7.666 -55.678 1.00 36.44 456 GLY A N 1
ATOM 3484 C CA . GLY A 1 456 ? 47.942 -7.494 -57.118 1.00 36.44 456 GLY A CA 1
ATOM 3485 C C . GLY A 1 456 ? 48.142 -6.083 -57.675 1.00 36.44 456 GLY A C 1
ATOM 3486 O O . GLY A 1 456 ? 47.314 -5.607 -58.446 1.00 36.44 456 GLY A O 1
ATOM 3487 N N . ALA A 1 457 ? 49.242 -5.408 -57.331 1.00 42.50 457 ALA A N 1
ATOM 3488 C CA . ALA A 1 457 ? 49.777 -4.367 -58.203 1.00 42.50 457 ALA A CA 1
ATOM 3489 C C . ALA A 1 457 ? 50.446 -5.044 -59.420 1.00 42.50 457 ALA A C 1
ATOM 3491 O O . ALA A 1 457 ? 51.527 -5.610 -59.291 1.00 42.50 457 ALA A O 1
ATOM 3492 N N . GLY A 1 458 ? 49.775 -4.981 -60.578 1.00 29.83 458 GLY A N 1
ATOM 3493 C CA . GLY A 1 458 ? 50.249 -5.424 -61.900 1.00 29.83 458 GLY A CA 1
ATOM 3494 C C . GLY A 1 458 ? 49.689 -6.791 -62.316 1.00 29.83 458 GLY A C 1
ATOM 3495 O O . GLY A 1 458 ? 49.911 -7.777 -61.635 1.00 29.83 458 GLY A O 1
ATOM 3496 N N . GLY A 1 459 ? 48.957 -6.967 -63.409 1.00 31.94 459 GLY A N 1
ATOM 3497 C CA . GLY A 1 459 ? 48.471 -6.068 -64.444 1.00 31.94 459 GLY A CA 1
ATOM 3498 C C . GLY A 1 459 ? 47.977 -6.955 -65.587 1.00 31.94 459 GLY A C 1
ATOM 3499 O O . GLY A 1 459 ? 48.736 -7.791 -66.042 1.00 31.94 459 GLY A O 1
ATOM 3500 N N . ASP A 1 460 ? 46.723 -6.788 -66.009 1.00 28.58 460 ASP A N 1
ATOM 3501 C CA . ASP A 1 460 ? 46.270 -7.109 -67.366 1.00 28.58 460 ASP A CA 1
ATOM 3502 C C . ASP A 1 460 ? 44.985 -6.322 -67.662 1.00 28.58 460 ASP A C 1
ATOM 3504 O O . ASP A 1 460 ? 43.852 -6.733 -67.428 1.00 28.58 460 ASP A O 1
ATOM 3508 N N . GLY A 1 461 ? 45.195 -5.098 -68.144 1.00 38.22 461 GLY A N 1
ATOM 3509 C CA . GLY A 1 461 ? 44.683 -4.751 -69.463 1.00 38.22 461 GLY A CA 1
ATOM 3510 C C . GLY A 1 461 ? 43.180 -4.816 -69.715 1.00 38.22 461 GLY A C 1
ATOM 3511 O O . GLY A 1 461 ? 42.793 -5.167 -70.823 1.00 38.22 461 GLY A O 1
ATOM 3512 N N . ARG A 1 462 ? 42.329 -4.380 -68.782 1.00 30.88 462 ARG A N 1
ATOM 3513 C CA . ARG A 1 462 ? 41.106 -3.646 -69.154 1.00 30.88 462 ARG A CA 1
ATOM 3514 C C . ARG A 1 462 ? 40.959 -2.421 -68.272 1.00 30.88 462 ARG A C 1
ATOM 3516 O O . ARG A 1 462 ? 40.278 -2.429 -67.253 1.00 30.88 462 ARG A O 1
ATOM 3523 N N . ALA A 1 463 ? 41.618 -1.353 -68.717 1.00 35.31 463 ALA A N 1
ATOM 3524 C CA . ALA A 1 463 ? 41.242 0.011 -68.399 1.00 35.31 463 ALA A CA 1
ATOM 3525 C C . ALA A 1 463 ? 39.767 0.209 -68.789 1.00 35.31 463 ALA A C 1
ATOM 3527 O O . ALA A 1 463 ? 39.440 0.582 -69.913 1.00 35.31 463 ALA A O 1
ATOM 3528 N N . GLY A 1 464 ? 38.871 -0.091 -67.851 1.00 32.22 464 GLY A N 1
ATOM 3529 C CA . GLY A 1 464 ? 37.482 0.335 -67.871 1.00 32.22 464 GLY A CA 1
ATOM 3530 C C . GLY A 1 464 ? 37.425 1.810 -67.512 1.00 32.22 464 GLY A C 1
ATOM 3531 O O . GLY A 1 464 ? 37.112 2.159 -66.383 1.00 32.22 464 GLY A O 1
ATOM 3532 N N . ALA A 1 465 ? 37.816 2.644 -68.475 1.00 31.31 465 ALA A N 1
ATOM 3533 C CA . ALA A 1 465 ? 37.270 3.973 -68.695 1.00 31.31 465 ALA A CA 1
ATOM 3534 C C . ALA A 1 465 ? 37.046 4.837 -67.436 1.00 31.31 465 ALA A C 1
ATOM 3536 O O . ALA A 1 465 ? 35.920 5.151 -67.059 1.00 31.31 465 ALA A O 1
ATOM 3537 N N . ALA A 1 466 ? 38.137 5.366 -66.879 1.00 36.19 466 ALA A N 1
ATOM 3538 C CA . ALA A 1 466 ? 38.106 6.743 -66.399 1.00 36.19 466 ALA A CA 1
ATOM 3539 C C . ALA A 1 466 ? 37.995 7.671 -67.628 1.00 36.19 466 ALA A C 1
ATOM 3541 O O . ALA A 1 466 ? 38.979 8.229 -68.105 1.00 36.19 466 ALA A O 1
ATOM 3542 N N . THR A 1 467 ? 36.792 7.772 -68.191 1.00 29.88 467 THR A N 1
ATOM 3543 C CA . THR A 1 467 ? 36.410 8.750 -69.219 1.00 29.88 467 THR A CA 1
ATOM 3544 C C . THR A 1 467 ? 35.099 9.391 -68.758 1.00 29.88 467 THR A C 1
ATOM 3546 O O . THR A 1 467 ? 34.108 8.688 -68.634 1.00 29.88 467 THR A O 1
ATOM 3549 N N . GLY A 1 468 ? 34.993 10.678 -68.449 1.00 31.17 468 GLY A N 1
ATOM 3550 C CA . GLY A 1 468 ? 35.980 11.746 -68.481 1.00 31.17 468 GLY A CA 1
ATOM 3551 C C . GLY A 1 468 ? 35.951 12.559 -67.194 1.00 31.17 468 GLY A C 1
ATOM 3552 O O . GLY A 1 468 ? 35.005 12.496 -66.411 1.00 31.17 468 GLY A O 1
ATOM 3553 N N . ALA A 1 469 ? 37.010 13.336 -66.982 1.00 38.91 469 ALA A N 1
ATOM 3554 C CA . ALA A 1 469 ? 36.953 14.466 -66.073 1.00 38.91 469 ALA A CA 1
ATOM 3555 C C . ALA A 1 469 ? 35.710 15.291 -66.438 1.00 38.91 469 ALA A C 1
ATOM 3557 O O . ALA A 1 469 ? 35.643 15.854 -67.533 1.00 38.91 469 ALA A O 1
ATOM 3558 N N . ALA A 1 470 ? 34.706 15.305 -65.558 1.00 50.03 470 ALA A N 1
ATOM 3559 C CA . ALA A 1 470 ? 33.602 16.238 -65.687 1.00 50.03 470 ALA A CA 1
ATOM 3560 C C . ALA A 1 470 ? 34.225 17.635 -65.757 1.00 50.03 470 ALA A C 1
ATOM 3562 O O . ALA A 1 470 ? 35.031 17.995 -64.894 1.00 50.03 470 ALA A O 1
ATOM 3563 N N . ALA A 1 471 ? 33.921 18.387 -66.817 1.00 61.31 471 ALA A N 1
ATOM 3564 C CA . ALA A 1 471 ? 34.313 19.784 -66.908 1.00 61.31 471 ALA A CA 1
ATOM 3565 C C . ALA A 1 471 ? 33.857 20.461 -65.610 1.00 61.31 471 ALA A C 1
ATOM 3567 O O . ALA A 1 471 ? 32.669 20.411 -65.285 1.00 61.31 471 ALA A O 1
ATOM 3568 N N . GLY A 1 472 ? 34.804 20.986 -64.825 1.00 73.56 472 GLY A N 1
ATOM 3569 C CA . GLY A 1 472 ? 34.483 21.563 -63.523 1.00 73.56 472 GLY A CA 1
ATOM 3570 C C . GLY A 1 472 ? 33.366 22.599 -63.658 1.00 73.56 472 GLY A C 1
ATOM 3571 O O . GLY A 1 472 ? 33.270 23.289 -64.672 1.00 73.56 472 GLY A O 1
ATOM 3572 N N . VAL A 1 473 ? 32.483 22.658 -62.666 1.00 83.12 473 VAL A N 1
ATOM 3573 C CA . VAL A 1 473 ? 31.265 23.468 -62.700 1.00 83.12 473 VAL A CA 1
ATOM 3574 C C . VAL A 1 473 ? 31.647 24.946 -62.566 1.00 83.12 473 VAL A C 1
ATOM 3576 O O . VAL A 1 473 ? 32.137 25.328 -61.499 1.00 83.12 473 VAL A O 1
ATOM 3579 N N . PRO A 1 474 ? 31.418 25.789 -63.593 1.00 82.06 474 PRO A N 1
ATOM 3580 C CA . PRO A 1 474 ? 31.724 27.214 -63.509 1.00 82.06 474 PRO A CA 1
ATOM 3581 C C . PRO A 1 474 ? 30.864 27.898 -62.445 1.00 82.06 474 PRO A C 1
ATOM 3583 O O . PRO A 1 474 ? 29.657 27.656 -62.357 1.00 82.06 474 PRO A O 1
ATOM 3586 N N . GLY A 1 475 ? 31.478 28.750 -61.633 1.00 83.31 475 GLY A N 1
ATOM 3587 C CA . GLY A 1 475 ? 30.826 29.482 -60.556 1.00 83.31 475 GLY A CA 1
ATOM 3588 C C . GLY A 1 475 ? 30.302 28.602 -59.418 1.00 83.31 475 GLY A C 1
ATOM 3589 O O . GLY A 1 475 ? 29.367 29.021 -58.732 1.00 83.31 475 GLY A O 1
ATOM 3590 N N . LEU A 1 476 ? 30.865 27.404 -59.185 1.00 84.44 476 LEU A N 1
ATOM 3591 C CA . LEU A 1 476 ? 30.349 26.438 -58.195 1.00 84.44 476 LEU A CA 1
ATOM 3592 C C . LEU A 1 476 ? 30.146 27.050 -56.798 1.00 84.44 476 LEU A C 1
ATOM 3594 O O . LEU A 1 476 ? 29.150 26.757 -56.133 1.00 84.44 476 LEU A O 1
ATOM 3598 N N . ALA A 1 477 ? 31.056 27.927 -56.369 1.00 80.56 477 ALA A N 1
ATOM 3599 C CA . ALA A 1 477 ? 30.978 28.611 -55.078 1.00 80.56 477 ALA A CA 1
ATOM 3600 C C . ALA A 1 477 ? 29.768 29.564 -54.960 1.00 80.56 477 ALA A C 1
ATOM 3602 O O . ALA A 1 477 ? 29.276 29.792 -53.857 1.00 80.56 477 ALA A O 1
ATOM 3603 N N . GLY A 1 478 ? 29.278 30.102 -56.082 1.00 79.88 478 GLY A N 1
ATOM 3604 C CA . GLY A 1 478 ? 28.150 31.037 -56.141 1.00 79.88 478 GLY A CA 1
ATOM 3605 C C . GLY A 1 478 ? 26.784 30.381 -56.359 1.00 79.88 478 GLY A C 1
ATOM 3606 O O . GLY A 1 478 ? 25.764 31.063 -56.266 1.00 79.88 478 GLY A O 1
ATOM 3607 N N . LEU A 1 479 ? 26.730 29.075 -56.643 1.00 87.31 479 LEU A N 1
ATOM 3608 C CA . LEU A 1 479 ? 25.466 28.370 -56.863 1.00 87.31 479 LEU A CA 1
ATOM 3609 C C . LEU A 1 479 ? 24.698 28.182 -55.554 1.00 87.31 479 LEU A C 1
ATOM 3611 O O . LEU A 1 479 ? 25.254 27.728 -54.553 1.00 87.31 479 LEU A O 1
ATOM 3615 N N . ASP A 1 480 ? 23.388 28.436 -55.579 1.00 87.12 480 ASP A N 1
ATOM 3616 C CA . ASP A 1 480 ? 22.489 28.066 -54.488 1.00 87.12 480 ASP A CA 1
ATOM 3617 C C . ASP A 1 480 ? 22.284 26.535 -54.424 1.00 87.12 480 ASP A C 1
ATOM 3619 O O . ASP A 1 480 ? 22.746 25.764 -55.273 1.00 87.12 480 ASP A O 1
ATOM 3623 N N . ALA A 1 481 ? 21.588 26.051 -53.392 1.00 84.50 481 ALA A N 1
ATOM 3624 C CA . ALA A 1 481 ? 21.359 24.615 -53.217 1.00 84.50 481 ALA A CA 1
ATOM 3625 C C . ALA A 1 481 ? 20.607 23.970 -54.400 1.00 84.50 481 ALA A C 1
ATOM 3627 O O . ALA A 1 481 ? 20.802 22.785 -54.672 1.00 84.50 481 ALA A O 1
ATOM 3628 N N . PHE A 1 482 ? 19.766 24.736 -55.106 1.00 89.62 482 PHE A N 1
ATOM 3629 C CA . PHE A 1 482 ? 19.045 24.250 -56.279 1.00 89.62 482 PHE A CA 1
ATOM 3630 C C . PHE A 1 482 ? 19.971 24.143 -57.496 1.00 89.62 482 PHE A C 1
ATOM 3632 O O . PHE A 1 482 ? 19.988 23.103 -58.151 1.00 89.62 482 PHE A O 1
ATOM 3639 N N . GLY A 1 483 ? 20.789 25.165 -57.754 1.00 88.94 483 GLY A N 1
ATOM 3640 C CA . GLY A 1 483 ? 21.786 25.180 -58.823 1.00 88.94 483 GLY A CA 1
ATOM 3641 C C . GLY A 1 483 ? 22.811 24.057 -58.678 1.00 88.94 483 GLY A C 1
ATOM 3642 O O . GLY A 1 483 ? 23.097 23.362 -59.651 1.00 88.94 483 GLY A O 1
ATOM 3643 N N . ARG A 1 484 ? 23.278 23.787 -57.451 1.00 91.00 484 ARG A N 1
ATOM 3644 C CA . ARG A 1 484 ? 24.135 22.620 -57.168 1.00 91.00 484 ARG A CA 1
ATOM 3645 C C . ARG A 1 484 ? 23.417 21.294 -57.431 1.00 91.00 484 ARG A C 1
ATOM 3647 O O . ARG A 1 484 ? 24.016 20.369 -57.967 1.00 91.00 484 ARG A O 1
ATOM 3654 N N . GLY A 1 485 ? 22.125 21.208 -57.111 1.00 89.69 485 GLY A N 1
ATOM 3655 C CA . GLY A 1 485 ? 21.289 20.052 -57.441 1.00 89.69 485 GLY A CA 1
ATOM 3656 C C . GLY A 1 485 ? 21.189 19.797 -58.947 1.00 89.69 485 GLY A C 1
ATOM 3657 O O . GLY A 1 485 ? 21.405 18.675 -59.392 1.00 89.69 485 GLY A O 1
ATOM 3658 N N . VAL A 1 486 ? 20.926 20.835 -59.745 1.00 92.50 486 VAL A N 1
ATOM 3659 C CA . VAL A 1 486 ? 20.861 20.743 -61.217 1.00 92.50 486 VAL A CA 1
ATOM 3660 C C . VAL A 1 486 ? 22.220 20.367 -61.815 1.00 92.50 486 VAL A C 1
ATOM 3662 O O . VAL A 1 486 ? 22.277 19.504 -62.689 1.00 92.50 486 VAL A O 1
ATOM 3665 N N . ALA A 1 487 ? 23.315 20.954 -61.323 1.00 92.00 487 ALA A N 1
ATOM 3666 C CA . ALA A 1 487 ? 24.670 20.611 -61.755 1.00 92.00 487 ALA A CA 1
ATOM 3667 C C . ALA A 1 487 ? 25.014 19.139 -61.462 1.00 92.00 487 ALA A C 1
ATOM 3669 O O . ALA A 1 487 ? 25.551 18.457 -62.330 1.00 92.00 487 ALA A O 1
ATOM 3670 N N . ALA A 1 488 ? 24.624 18.623 -60.291 1.00 92.50 488 ALA A N 1
ATOM 3671 C CA . ALA A 1 488 ? 24.794 17.216 -59.930 1.00 92.50 488 ALA A CA 1
ATOM 3672 C C . ALA A 1 488 ? 23.997 16.267 -60.839 1.00 92.50 488 ALA A C 1
ATOM 3674 O O . ALA A 1 488 ? 24.527 15.250 -61.279 1.00 92.50 488 ALA A O 1
ATOM 3675 N N . LEU A 1 489 ? 22.747 16.605 -61.177 1.00 93.56 489 LEU A N 1
ATOM 3676 C CA . LEU A 1 489 ? 21.956 15.814 -62.128 1.00 93.56 489 LEU A CA 1
ATOM 3677 C C . LEU A 1 489 ? 22.564 15.830 -63.533 1.00 93.56 489 LEU A C 1
ATOM 3679 O O . LEU A 1 489 ? 22.591 14.795 -64.192 1.00 93.56 489 LEU A O 1
ATOM 3683 N N . ARG A 1 490 ? 23.070 16.983 -63.984 1.00 91.94 490 ARG A N 1
ATOM 3684 C CA . ARG A 1 490 ? 23.751 17.108 -65.278 1.00 91.94 490 ARG A CA 1
ATOM 3685 C C . ARG A 1 490 ? 25.014 16.252 -65.322 1.00 91.94 490 ARG A C 1
ATOM 3687 O O . ARG A 1 490 ? 25.144 15.447 -66.230 1.00 91.94 490 ARG A O 1
ATOM 3694 N N . GLN A 1 491 ? 25.873 16.353 -64.306 1.00 90.19 491 GLN A N 1
ATOM 3695 C CA . GLN A 1 491 ? 27.086 15.540 -64.189 1.00 90.19 491 GLN A CA 1
ATOM 3696 C C . GLN A 1 491 ? 26.768 14.037 -64.181 1.00 90.19 491 GLN A C 1
ATOM 3698 O O . GLN A 1 491 ? 27.424 13.267 -64.878 1.00 90.19 491 GLN A O 1
ATOM 3703 N N . TYR A 1 492 ? 25.732 13.622 -63.445 1.00 86.44 492 TYR A N 1
ATOM 3704 C CA . TYR A 1 492 ? 25.280 12.230 -63.429 1.00 86.44 492 TYR A CA 1
ATOM 3705 C C . TYR A 1 492 ? 24.777 11.776 -64.805 1.00 86.44 492 TYR A C 1
ATOM 3707 O O . TYR A 1 492 ? 25.179 10.725 -65.288 1.00 86.44 492 TYR A O 1
ATOM 3715 N N . ARG A 1 493 ? 23.925 12.570 -65.465 1.00 90.12 493 ARG A N 1
ATOM 3716 C CA . ARG A 1 493 ? 23.394 12.255 -66.800 1.00 90.12 493 ARG A CA 1
ATOM 3717 C C . ARG A 1 493 ? 24.499 12.177 -67.844 1.00 90.12 493 ARG A C 1
ATOM 3719 O O . ARG A 1 493 ? 24.475 11.283 -68.676 1.00 90.12 493 ARG A O 1
ATOM 3726 N N . ASP A 1 494 ? 25.439 13.111 -67.819 1.00 84.44 494 ASP A N 1
ATOM 3727 C CA . ASP A 1 494 ? 26.519 13.160 -68.799 1.00 84.44 494 ASP A CA 1
ATOM 3728 C C . ASP A 1 494 ? 27.487 11.971 -68.607 1.00 84.44 494 ASP A C 1
ATOM 3730 O O . ASP A 1 494 ? 28.087 11.517 -69.579 1.00 84.44 494 ASP A O 1
ATOM 3734 N N . ARG A 1 495 ? 27.587 11.416 -67.384 1.00 85.50 495 ARG A N 1
ATOM 3735 C CA . ARG A 1 495 ? 28.353 10.194 -67.080 1.00 85.50 495 ARG A CA 1
ATOM 3736 C C . ARG A 1 495 ? 27.599 8.898 -67.406 1.00 85.50 495 ARG A C 1
ATOM 3738 O O . ARG A 1 495 ? 28.180 7.999 -67.999 1.00 85.50 495 ARG A O 1
ATOM 3745 N N . GLU A 1 496 ? 26.332 8.793 -67.013 1.00 79.69 496 GLU A N 1
ATOM 3746 C CA . GLU A 1 496 ? 25.554 7.538 -67.053 1.00 79.69 496 GLU A CA 1
ATOM 3747 C C . GLU A 1 496 ? 24.581 7.455 -68.246 1.00 79.69 496 GLU A C 1
ATOM 3749 O O . GLU A 1 496 ? 23.939 6.433 -68.472 1.00 79.69 496 GLU A O 1
ATOM 3754 N N . GLY A 1 497 ? 24.398 8.545 -68.996 1.00 79.62 497 GLY A N 1
ATOM 3755 C CA . GLY A 1 497 ? 23.451 8.644 -70.113 1.00 79.62 497 GLY A CA 1
ATOM 3756 C C . GLY A 1 497 ? 21.970 8.683 -69.708 1.00 79.62 497 GLY A C 1
ATOM 3757 O O . GLY A 1 497 ? 21.104 8.825 -70.570 1.00 79.62 497 GLY A O 1
ATOM 3758 N N . HIS A 1 498 ? 21.651 8.580 -68.413 1.00 84.44 498 HIS A N 1
ATOM 3759 C CA . HIS A 1 498 ? 20.282 8.553 -67.893 1.00 84.44 498 HIS A CA 1
ATOM 3760 C C . HIS A 1 498 ? 20.140 9.284 -66.549 1.00 84.44 498 HIS A C 1
ATOM 3762 O O . HIS A 1 498 ? 21.117 9.538 -65.850 1.00 84.44 498 HIS A O 1
ATOM 3768 N N . LEU A 1 499 ? 18.900 9.550 -66.120 1.00 88.19 499 LEU A N 1
ATOM 3769 C CA . LEU A 1 499 ? 18.580 10.199 -64.832 1.00 88.19 499 LEU A CA 1
ATOM 3770 C C . LEU A 1 499 ? 17.872 9.277 -63.821 1.00 88.19 499 LEU A C 1
ATOM 3772 O O . LEU A 1 499 ? 17.190 9.742 -62.905 1.00 88.19 499 LEU A O 1
ATOM 3776 N N . THR A 1 500 ? 18.060 7.963 -63.947 1.00 85.81 500 THR A N 1
ATOM 3777 C CA . THR A 1 500 ? 17.599 6.975 -62.960 1.00 85.81 500 THR A CA 1
ATOM 3778 C C . THR A 1 500 ? 18.579 6.901 -61.788 1.00 85.81 500 THR A C 1
ATOM 3780 O O . THR A 1 500 ? 19.499 6.091 -61.783 1.00 85.81 500 THR A O 1
ATOM 3783 N N . ILE A 1 501 ? 18.396 7.775 -60.795 1.00 84.38 501 ILE A N 1
ATOM 3784 C CA . ILE A 1 501 ? 19.336 7.945 -59.677 1.00 84.38 501 ILE A CA 1
ATOM 3785 C C . ILE A 1 501 ? 18.809 7.247 -58.408 1.00 84.38 501 ILE A C 1
ATOM 3787 O O . ILE A 1 501 ? 17.712 7.589 -57.948 1.00 84.38 501 ILE A O 1
ATOM 3791 N N . PRO A 1 502 ? 19.571 6.329 -57.775 1.00 83.94 502 PRO A N 1
ATOM 3792 C CA . PRO A 1 502 ? 19.219 5.778 -56.467 1.00 83.94 502 PRO A CA 1
ATOM 3793 C C . PRO A 1 502 ? 19.028 6.884 -55.422 1.00 83.94 502 PRO A C 1
ATOM 3795 O O . PRO A 1 502 ? 19.810 7.829 -55.358 1.00 83.94 502 PRO A O 1
ATOM 3798 N N . ARG A 1 503 ? 18.021 6.768 -54.544 1.00 71.69 503 ARG A N 1
ATOM 3799 C CA . ARG A 1 503 ? 17.663 7.843 -53.592 1.00 71.69 503 ARG A CA 1
ATOM 3800 C C . ARG A 1 503 ? 18.838 8.313 -52.720 1.00 71.69 503 ARG A C 1
ATOM 3802 O O . ARG A 1 503 ? 18.891 9.491 -52.384 1.00 71.69 503 ARG A O 1
ATOM 3809 N N . GLY A 1 504 ? 19.756 7.417 -52.358 1.00 74.56 504 GLY A N 1
ATOM 3810 C CA . GLY A 1 504 ? 20.938 7.721 -51.543 1.00 74.56 504 GLY A CA 1
ATOM 3811 C C . GLY A 1 504 ? 22.178 8.177 -52.319 1.00 74.56 504 GLY A C 1
ATOM 3812 O O . GLY A 1 504 ? 23.203 8.394 -51.689 1.00 74.56 504 GLY A O 1
ATOM 3813 N N . HIS A 1 505 ? 22.113 8.294 -53.650 1.00 81.56 505 HIS A N 1
ATOM 3814 C CA . HIS A 1 505 ? 23.274 8.624 -54.480 1.00 81.56 505 HIS A CA 1
ATOM 3815 C C . HIS A 1 505 ? 23.790 10.044 -54.217 1.00 81.56 505 HIS A C 1
ATOM 3817 O O . HIS A 1 505 ? 23.006 11.004 -54.185 1.00 81.56 505 HIS A O 1
ATOM 3823 N N . GLU A 1 506 ? 25.110 10.163 -54.079 1.00 89.06 506 GLU A N 1
ATOM 3824 C CA . GLU A 1 506 ? 25.846 11.411 -53.877 1.00 89.06 506 GLU A CA 1
ATOM 3825 C C . GLU A 1 506 ? 26.754 11.695 -55.081 1.00 89.06 506 GLU A C 1
ATOM 3827 O O . GLU A 1 506 ? 27.447 10.811 -55.574 1.00 89.06 506 GLU A O 1
ATOM 3832 N N . GLU A 1 507 ? 26.737 12.939 -55.556 1.00 87.25 507 GLU A N 1
ATOM 3833 C CA . GLU A 1 507 ? 27.613 13.455 -56.608 1.00 87.25 507 GLU A CA 1
ATOM 3834 C C . GLU A 1 507 ? 28.575 14.483 -56.028 1.00 87.25 507 GLU A C 1
ATOM 3836 O O . GLU A 1 507 ? 28.161 15.367 -55.277 1.00 87.25 507 GLU A O 1
ATOM 3841 N N . VAL A 1 508 ? 29.847 14.396 -56.407 1.00 90.12 508 VAL A N 1
ATOM 3842 C CA . VAL A 1 508 ? 30.875 15.358 -56.003 1.00 90.12 508 VAL A CA 1
ATOM 3843 C C . VAL A 1 508 ? 31.101 16.335 -57.149 1.00 90.12 508 VAL A C 1
ATOM 3845 O O . VAL A 1 508 ? 31.521 15.937 -58.233 1.00 90.12 508 VAL A O 1
ATOM 3848 N N . LEU A 1 509 ? 30.806 17.614 -56.920 1.00 88.12 509 LEU A N 1
ATOM 3849 C CA . LEU A 1 509 ? 31.031 18.689 -57.883 1.00 88.12 509 LEU A CA 1
ATOM 3850 C C . LEU A 1 509 ? 32.383 19.347 -57.623 1.00 88.12 509 LEU A C 1
ATOM 3852 O O . LEU A 1 509 ? 32.677 19.711 -56.486 1.00 88.12 509 LEU A O 1
ATOM 3856 N N . HIS A 1 510 ? 33.169 19.555 -58.675 1.00 87.06 510 HIS A N 1
ATOM 3857 C CA . HIS A 1 510 ? 34.443 20.274 -58.613 1.00 87.06 510 HIS A CA 1
ATOM 3858 C C . HIS A 1 510 ? 34.316 21.649 -59.288 1.00 87.06 510 HIS A C 1
ATOM 3860 O O . HIS A 1 510 ? 33.599 21.741 -60.287 1.00 87.06 510 HIS A O 1
ATOM 3866 N N . PRO A 1 511 ? 34.981 22.709 -58.788 1.00 82.31 511 PRO A N 1
ATOM 3867 C CA . PRO A 1 511 ? 35.033 24.002 -59.476 1.00 82.31 511 PRO A CA 1
ATOM 3868 C C . PRO A 1 511 ? 35.692 23.894 -60.855 1.00 82.31 511 PRO A C 1
ATOM 3870 O O . PRO A 1 511 ? 36.509 22.998 -61.090 1.00 82.31 511 PRO A O 1
ATOM 3873 N N . ALA A 1 512 ? 35.361 24.815 -61.762 1.00 82.56 512 ALA A N 1
ATOM 3874 C CA . ALA A 1 512 ? 36.032 24.909 -63.056 1.00 82.56 512 ALA A CA 1
ATOM 3875 C C . ALA A 1 512 ? 37.541 25.203 -62.898 1.00 82.56 512 ALA A C 1
ATOM 3877 O O . ALA A 1 512 ? 37.946 25.861 -61.934 1.00 82.56 512 ALA A O 1
ATOM 3878 N N . PRO A 1 513 ? 38.398 24.752 -63.837 1.00 74.50 513 PRO A N 1
ATOM 3879 C CA . PRO A 1 513 ? 39.822 25.077 -63.810 1.00 74.50 513 PRO A CA 1
ATOM 3880 C C . PRO A 1 513 ? 40.050 26.596 -63.745 1.00 74.50 513 PRO A C 1
ATOM 3882 O O . PRO A 1 513 ? 39.577 27.329 -64.609 1.00 74.50 513 PRO A O 1
ATOM 3885 N N . GLY A 1 514 ? 40.781 27.064 -62.729 1.00 72.75 514 GLY A N 1
ATOM 3886 C CA . GLY A 1 514 ? 41.058 28.490 -62.504 1.00 72.75 514 GLY A CA 1
ATOM 3887 C C . GLY A 1 514 ? 40.122 29.195 -61.513 1.00 72.75 514 GLY A C 1
ATOM 3888 O O . GLY A 1 514 ? 40.355 30.362 -61.205 1.00 72.75 514 GLY A O 1
ATOM 3889 N N . GLU A 1 515 ? 39.108 28.510 -60.975 1.00 78.81 515 GLU A N 1
ATOM 3890 C CA . GLU A 1 515 ? 38.238 29.044 -59.920 1.00 78.81 515 GLU A CA 1
ATOM 3891 C C . GLU A 1 515 ? 38.671 28.592 -58.515 1.00 78.81 515 GLU A C 1
ATOM 3893 O O . GLU A 1 515 ? 39.087 27.454 -58.300 1.00 78.81 515 GLU A O 1
ATOM 3898 N N . ASN A 1 516 ? 38.533 29.487 -57.531 1.00 63.53 516 ASN A N 1
ATOM 3899 C CA . ASN A 1 516 ? 38.810 29.188 -56.124 1.00 63.53 516 ASN A CA 1
ATOM 3900 C C . ASN A 1 516 ? 37.608 28.481 -55.470 1.00 63.53 516 ASN A C 1
ATOM 3902 O O . ASN A 1 516 ? 36.478 28.958 -55.564 1.00 63.53 516 ASN A O 1
ATOM 3906 N N . GLY A 1 517 ? 37.849 27.382 -54.749 1.00 65.50 517 GLY A N 1
ATOM 3907 C CA . GLY A 1 517 ? 36.821 26.647 -54.003 1.00 65.50 517 GLY A CA 1
ATOM 3908 C C . GLY A 1 517 ? 37.160 25.164 -53.828 1.00 65.50 517 GLY A C 1
ATOM 3909 O O . GLY A 1 517 ? 37.974 24.617 -54.566 1.00 65.50 517 GLY A O 1
ATOM 3910 N N . GLY A 1 518 ? 36.559 24.509 -52.831 1.00 76.25 518 GLY A N 1
ATOM 3911 C CA . GLY A 1 518 ? 36.677 23.060 -52.628 1.00 76.25 518 GLY A CA 1
ATOM 3912 C C . GLY A 1 518 ? 35.571 22.274 -53.344 1.00 76.25 518 GLY A C 1
ATOM 3913 O O . GLY A 1 518 ? 34.567 22.867 -53.751 1.00 76.25 518 GLY A O 1
ATOM 3914 N N . PRO A 1 519 ? 35.717 20.945 -53.489 1.00 82.31 519 PRO A N 1
ATOM 3915 C CA . PRO A 1 519 ? 34.647 20.102 -54.006 1.00 82.31 519 PRO A CA 1
ATOM 3916 C C . PRO A 1 519 ? 33.413 20.137 -53.094 1.00 82.31 519 PRO A C 1
ATOM 3918 O O . PRO A 1 519 ? 33.532 20.197 -51.869 1.00 82.31 519 PRO A O 1
ATOM 3921 N N . VAL A 1 520 ? 32.221 20.074 -53.690 1.00 84.75 520 VAL A N 1
ATOM 3922 C CA . VAL A 1 520 ? 30.940 20.087 -52.972 1.00 84.75 520 VAL A CA 1
ATOM 3923 C C . VAL A 1 520 ? 30.167 18.806 -53.253 1.00 84.75 520 VAL A C 1
ATOM 3925 O O . VAL A 1 520 ? 29.795 18.537 -54.393 1.00 84.75 520 VAL A O 1
ATOM 3928 N N . THR A 1 521 ? 29.867 18.043 -52.203 1.00 89.38 521 THR A N 1
ATOM 3929 C CA . THR A 1 521 ? 29.045 16.829 -52.297 1.00 89.38 521 THR A CA 1
ATOM 3930 C C . THR A 1 521 ? 27.554 17.166 -52.267 1.00 89.38 521 THR A C 1
ATOM 3932 O O . THR A 1 521 ? 27.074 17.895 -51.396 1.00 89.38 521 THR A O 1
ATOM 3935 N N . VAL A 1 522 ? 26.795 16.608 -53.209 1.00 89.19 522 VAL A N 1
ATOM 3936 C CA . VAL A 1 522 ? 25.355 16.822 -53.384 1.00 89.19 522 VAL A CA 1
ATOM 3937 C C . VAL A 1 522 ? 24.628 15.479 -53.414 1.00 89.19 522 VAL A C 1
ATOM 3939 O O . VAL A 1 522 ? 24.907 14.630 -54.253 1.00 89.19 522 VAL A O 1
ATOM 3942 N N . ARG A 1 523 ? 23.615 15.299 -52.558 1.00 89.25 523 ARG A N 1
ATOM 3943 C CA . ARG A 1 523 ? 22.708 14.132 -52.592 1.00 89.25 523 ARG A CA 1
ATOM 3944 C C . ARG A 1 523 ? 21.743 14.208 -53.778 1.00 89.25 523 ARG A C 1
ATOM 3946 O O . ARG A 1 523 ? 20.581 14.593 -53.614 1.00 89.25 523 ARG A O 1
ATOM 3953 N N . ALA A 1 524 ? 22.219 13.856 -54.969 1.00 86.44 524 ALA A N 1
ATOM 3954 C CA . ALA A 1 524 ? 21.481 13.967 -56.227 1.00 86.44 524 ALA A CA 1
ATOM 3955 C C . ALA A 1 524 ? 20.153 13.183 -56.214 1.00 86.44 524 ALA A C 1
ATOM 3957 O O . ALA A 1 524 ? 19.126 13.710 -56.648 1.00 86.44 524 ALA A O 1
ATOM 3958 N N . GLY A 1 525 ? 20.126 11.976 -55.633 1.00 78.81 525 GLY A N 1
ATOM 3959 C CA . GLY A 1 525 ? 18.904 11.160 -55.544 1.00 78.81 525 GLY A CA 1
ATOM 3960 C C . GLY A 1 525 ? 17.823 11.765 -54.638 1.00 78.81 525 GLY A C 1
ATOM 3961 O O . GLY A 1 525 ? 16.628 11.755 -54.961 1.00 78.81 525 GLY A O 1
ATOM 3962 N N . VAL A 1 526 ? 18.240 12.367 -53.519 1.00 81.56 526 VAL A N 1
ATOM 3963 C CA . VAL A 1 526 ? 17.343 13.087 -52.601 1.00 81.56 526 VAL A CA 1
ATOM 3964 C C . VAL A 1 526 ? 16.834 14.372 -53.252 1.00 81.56 526 VAL A C 1
ATOM 3966 O O . VAL A 1 526 ? 15.639 14.662 -53.170 1.00 81.56 526 VAL A O 1
ATOM 3969 N N . PHE A 1 527 ? 17.710 15.121 -53.926 1.00 90.56 527 PHE A N 1
ATOM 3970 C CA . PHE A 1 527 ? 17.342 16.334 -54.653 1.00 90.56 527 PHE A CA 1
ATOM 3971 C C . PHE A 1 527 ? 16.312 16.049 -55.754 1.00 90.56 527 PHE A C 1
ATOM 3973 O O . PHE A 1 527 ? 15.270 16.703 -55.780 1.00 90.56 527 PHE A O 1
ATOM 3980 N N . LEU A 1 528 ? 16.546 15.042 -56.606 1.00 88.94 528 LEU A N 1
ATOM 3981 C CA . LEU A 1 528 ? 15.626 14.665 -57.683 1.00 88.94 528 LEU A CA 1
ATOM 3982 C C . LEU A 1 528 ? 14.248 14.276 -57.135 1.00 88.94 528 LEU A C 1
ATOM 3984 O O . LEU A 1 528 ? 13.224 14.770 -57.613 1.00 88.94 528 LEU A O 1
ATOM 3988 N N . THR A 1 529 ? 14.221 13.446 -56.087 1.00 83.25 529 THR A N 1
ATOM 3989 C CA . THR A 1 529 ? 12.959 13.014 -55.472 1.00 83.25 529 THR A CA 1
ATOM 3990 C C . THR A 1 529 ? 12.205 14.194 -54.858 1.00 83.25 529 THR A C 1
ATOM 3992 O O . THR A 1 529 ? 11.009 14.353 -55.091 1.00 83.25 529 THR A O 1
ATOM 3995 N N . ASN A 1 530 ? 12.896 15.061 -54.114 1.00 78.81 530 ASN A N 1
ATOM 3996 C CA . ASN A 1 530 ? 12.279 16.226 -53.480 1.00 78.81 530 ASN A CA 1
ATOM 3997 C C . ASN A 1 530 ? 11.759 17.239 -54.507 1.00 78.81 530 ASN A C 1
ATOM 3999 O O . ASN A 1 530 ? 10.681 17.802 -54.306 1.00 78.81 530 ASN A O 1
ATOM 4003 N N . SER A 1 531 ? 12.490 17.451 -55.603 1.00 85.94 531 SER A N 1
ATOM 4004 C CA . SER A 1 531 ? 12.075 18.326 -56.704 1.00 85.94 531 SER A CA 1
ATOM 4005 C C . SER A 1 531 ? 10.832 17.782 -57.415 1.00 85.94 531 SER A C 1
ATOM 4007 O O . SER A 1 531 ? 9.907 18.550 -57.678 1.00 85.94 531 SER A O 1
ATOM 4009 N N . LYS A 1 532 ? 10.746 16.459 -57.624 1.00 85.88 532 LYS A N 1
ATOM 4010 C CA . LYS A 1 532 ? 9.560 15.795 -58.191 1.00 85.88 532 LYS A CA 1
ATOM 4011 C C . LYS A 1 532 ? 8.340 15.914 -57.273 1.00 85.88 532 LYS A C 1
ATOM 4013 O O . LYS A 1 532 ? 7.274 16.330 -57.720 1.00 85.88 532 LYS A O 1
ATOM 4018 N N . THR A 1 533 ? 8.495 15.640 -55.976 1.00 81.62 533 THR A N 1
ATOM 4019 C CA . THR A 1 533 ? 7.404 15.761 -54.988 1.00 81.62 533 THR A CA 1
ATOM 4020 C C . THR A 1 533 ? 6.918 17.204 -54.829 1.00 81.62 533 THR A C 1
ATOM 4022 O O . THR A 1 533 ? 5.735 17.443 -54.597 1.00 81.62 533 THR A O 1
ATOM 4025 N N . ARG A 1 534 ? 7.812 18.192 -54.952 1.00 84.38 534 ARG A N 1
ATOM 4026 C CA . ARG A 1 534 ? 7.496 19.619 -54.768 1.00 84.38 534 ARG A CA 1
ATOM 4027 C C . ARG A 1 534 ? 7.272 20.368 -56.083 1.00 84.38 534 ARG A C 1
ATOM 4029 O O . ARG A 1 534 ? 7.301 21.597 -56.068 1.00 84.38 534 ARG A O 1
ATOM 4036 N N . ARG A 1 535 ? 6.993 19.667 -57.190 1.00 82.62 535 ARG A N 1
ATOM 4037 C CA . ARG A 1 535 ? 6.795 20.246 -58.535 1.00 82.62 535 ARG A CA 1
ATOM 4038 C C . ARG A 1 535 ? 5.893 21.488 -58.543 1.00 82.62 535 ARG A C 1
ATOM 4040 O O . ARG A 1 535 ? 6.245 22.497 -59.146 1.00 82.62 535 ARG A O 1
ATOM 4047 N N . ALA A 1 536 ? 4.764 21.439 -57.830 1.00 81.50 536 ALA A N 1
ATOM 4048 C CA . ALA A 1 536 ? 3.793 22.538 -57.761 1.00 81.50 536 ALA A CA 1
ATOM 4049 C C . ALA A 1 536 ? 4.341 23.826 -57.110 1.00 81.50 536 ALA A C 1
ATOM 4051 O O . ALA A 1 536 ? 3.799 24.902 -57.331 1.00 81.50 536 ALA A O 1
ATOM 4052 N N . LYS A 1 537 ? 5.416 23.724 -56.318 1.00 81.06 537 LYS A N 1
ATOM 4053 C CA . LYS A 1 537 ? 6.054 24.838 -55.599 1.00 81.06 537 LYS A CA 1
ATOM 4054 C C . LYS A 1 537 ? 7.325 25.353 -56.288 1.00 81.06 537 LYS A C 1
ATOM 4056 O O . LYS A 1 537 ? 7.963 26.265 -55.770 1.00 81.06 537 LYS A O 1
ATOM 4061 N N . LEU A 1 538 ? 7.732 24.755 -57.411 1.00 85.62 538 LEU A N 1
ATOM 4062 C CA . LEU A 1 538 ? 8.879 25.222 -58.191 1.00 85.62 538 LEU A CA 1
ATOM 4063 C C . LEU A 1 538 ? 8.477 26.430 -59.045 1.00 85.62 538 LEU A C 1
ATOM 4065 O O . LEU A 1 538 ? 7.408 26.423 -59.658 1.00 85.62 538 LEU A O 1
ATOM 4069 N N . SER A 1 539 ? 9.343 27.446 -59.101 1.00 90.12 539 SER A N 1
ATOM 4070 C CA . SER A 1 539 ? 9.179 28.566 -60.032 1.00 90.12 539 SER A CA 1
ATOM 4071 C C . SER A 1 539 ? 9.266 28.076 -61.486 1.00 90.12 539 SER A C 1
ATOM 4073 O O . SER A 1 539 ? 9.890 27.037 -61.737 1.00 90.12 539 SER A O 1
ATOM 4075 N N . PRO A 1 540 ? 8.680 28.804 -62.456 1.00 88.88 540 PRO A N 1
ATOM 4076 C CA . PRO A 1 540 ? 8.766 28.450 -63.874 1.00 88.88 540 PRO A CA 1
ATOM 4077 C C . PRO A 1 540 ? 10.209 28.240 -64.356 1.00 88.88 540 PRO A C 1
ATOM 4079 O O . PRO A 1 540 ? 10.496 27.240 -65.002 1.00 88.88 540 PRO A O 1
ATOM 4082 N N . GLU A 1 541 ? 11.137 29.104 -63.937 1.00 86.38 541 GLU A N 1
ATOM 4083 C CA . GLU A 1 541 ? 12.568 29.011 -64.269 1.00 86.38 541 GLU A CA 1
ATOM 4084 C C . GLU A 1 541 ? 13.219 27.723 -63.741 1.00 86.38 541 GLU A C 1
ATOM 4086 O O . GLU A 1 541 ? 13.975 27.056 -64.444 1.00 86.38 541 GLU A O 1
ATOM 4091 N N . ARG A 1 542 ? 12.889 27.317 -62.507 1.00 89.75 542 ARG A N 1
ATOM 4092 C CA . ARG A 1 542 ? 13.404 26.078 -61.906 1.00 89.75 542 ARG A CA 1
ATOM 4093 C C . ARG A 1 542 ? 12.812 24.829 -62.558 1.00 89.75 542 ARG A C 1
ATOM 4095 O O . ARG A 1 542 ? 13.488 23.804 -62.617 1.00 89.75 542 ARG A O 1
ATOM 4102 N N . ARG A 1 543 ? 11.568 24.898 -63.046 1.00 88.69 543 ARG A N 1
ATOM 4103 C CA . ARG A 1 543 ? 10.959 23.816 -63.836 1.00 88.69 543 ARG A CA 1
ATOM 4104 C C . ARG A 1 543 ? 11.620 23.692 -65.205 1.00 88.69 543 ARG A C 1
ATOM 4106 O O . ARG A 1 543 ? 11.995 22.582 -65.565 1.00 88.69 543 ARG A O 1
ATOM 4113 N N . ALA A 1 544 ? 11.857 24.811 -65.892 1.00 89.06 544 ALA A N 1
ATOM 4114 C CA . ALA A 1 544 ? 12.580 24.838 -67.163 1.00 89.06 544 ALA A CA 1
ATOM 4115 C C . ALA A 1 544 ? 13.986 24.225 -67.030 1.00 89.06 544 ALA A C 1
ATOM 4117 O O . ALA A 1 544 ? 14.318 23.300 -67.761 1.00 89.06 544 ALA A O 1
ATOM 4118 N N . ALA A 1 545 ? 14.749 24.607 -66.000 1.00 89.50 545 ALA A N 1
ATOM 4119 C CA . ALA A 1 545 ? 16.088 24.058 -65.759 1.00 89.50 545 ALA A CA 1
ATOM 4120 C C . ALA A 1 545 ? 16.117 22.529 -65.532 1.00 89.50 545 ALA A C 1
ATOM 4122 O O . ALA A 1 545 ? 17.123 21.880 -65.815 1.00 89.50 545 ALA A O 1
ATOM 4123 N N . LEU A 1 546 ? 15.037 21.943 -65.001 1.00 91.75 546 LEU A N 1
ATOM 4124 C CA . LEU A 1 546 ? 14.896 20.491 -64.841 1.00 91.75 546 LEU A CA 1
ATOM 4125 C C . LEU A 1 546 ? 14.375 19.823 -66.122 1.00 91.75 546 LEU A C 1
ATOM 4127 O O . LEU A 1 546 ? 14.783 18.703 -66.428 1.00 91.75 546 LEU A O 1
ATOM 4131 N N . ALA A 1 547 ? 13.513 20.503 -66.879 1.00 90.06 547 ALA A N 1
ATOM 4132 C CA . ALA A 1 547 ? 13.034 20.045 -68.180 1.00 90.06 547 ALA A CA 1
ATOM 4133 C C . ALA A 1 547 ? 14.176 19.965 -69.210 1.00 90.06 547 ALA A C 1
ATOM 4135 O O . ALA A 1 547 ? 14.267 18.967 -69.922 1.00 90.06 547 ALA A O 1
ATOM 4136 N N . ASP A 1 548 ? 15.104 20.929 -69.202 1.00 89.81 548 ASP A N 1
ATOM 4137 C CA . ASP A 1 548 ? 16.315 20.953 -70.043 1.00 89.81 548 ASP A CA 1
ATOM 4138 C C . ASP A 1 548 ? 17.254 19.760 -69.787 1.00 89.81 548 ASP A C 1
ATOM 4140 O O . ASP A 1 548 ? 18.112 19.423 -70.607 1.00 89.81 548 ASP A O 1
ATOM 4144 N N . LEU A 1 549 ? 17.103 19.089 -68.640 1.00 88.31 549 LEU A N 1
ATOM 4145 C CA . LEU A 1 549 ? 17.833 17.862 -68.335 1.00 88.31 549 LEU A CA 1
ATOM 4146 C C . LEU A 1 549 ? 17.189 16.601 -68.932 1.00 88.31 549 LEU A C 1
ATOM 41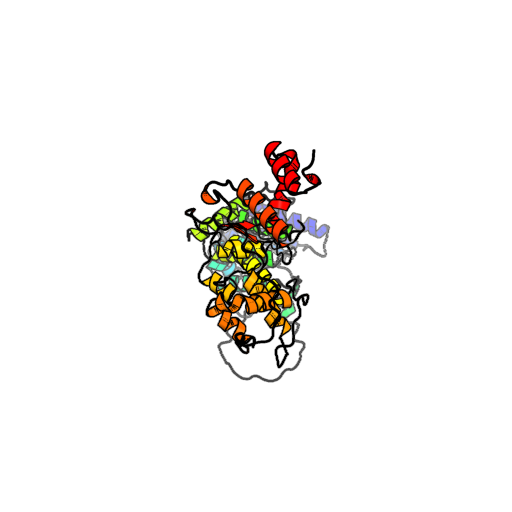48 O O . LEU A 1 549 ? 17.794 15.534 -68.846 1.00 88.31 549 LEU A O 1
ATOM 4152 N N . GLY A 1 550 ? 16.012 16.715 -69.555 1.00 85.38 550 GLY A N 1
ATOM 4153 C CA . GLY A 1 550 ? 15.247 15.595 -70.111 1.00 85.38 550 GLY A CA 1
ATOM 4154 C C . GLY A 1 550 ? 14.261 14.963 -69.123 1.00 85.38 550 GLY A C 1
ATOM 4155 O O . GLY A 1 550 ? 13.813 13.840 -69.333 1.00 85.38 550 GLY A O 1
ATOM 4156 N N . LEU A 1 551 ? 13.923 15.645 -68.022 1.00 88.62 551 LEU A N 1
ATOM 4157 C CA . LEU A 1 551 ? 12.943 15.151 -67.052 1.00 88.62 551 LEU A CA 1
ATOM 4158 C C . LEU A 1 551 ? 11.519 15.484 -67.515 1.00 88.62 551 LEU A C 1
ATOM 4160 O O . LEU A 1 551 ? 11.035 16.592 -67.297 1.00 88.62 551 LEU A O 1
ATOM 4164 N N . GLU A 1 552 ? 10.822 14.508 -68.095 1.00 85.25 552 GLU A N 1
ATOM 4165 C CA . GLU A 1 552 ? 9.467 14.677 -68.655 1.00 85.25 552 GLU A CA 1
ATOM 4166 C C . GLU A 1 552 ? 8.460 15.260 -67.652 1.00 85.25 552 GLU A C 1
ATOM 4168 O O . GLU A 1 552 ? 7.657 16.123 -67.989 1.00 85.25 552 GLU A O 1
ATOM 4173 N N . TRP A 1 553 ? 8.543 14.869 -66.376 1.00 87.00 553 TRP A N 1
ATOM 4174 C CA . TRP A 1 553 ? 7.653 15.395 -65.336 1.00 87.00 553 TRP A CA 1
ATOM 4175 C C . TRP A 1 553 ? 7.859 16.892 -65.059 1.00 87.00 553 TRP A C 1
ATOM 4177 O O . TRP A 1 553 ? 6.997 17.521 -64.445 1.00 87.00 553 TRP A O 1
ATOM 4187 N N . ALA A 1 554 ? 8.993 17.467 -65.460 1.00 83.81 554 ALA A N 1
ATOM 4188 C CA . ALA A 1 554 ? 9.282 18.889 -65.316 1.00 83.81 554 ALA A CA 1
ATOM 4189 C C . ALA A 1 554 ? 8.805 19.720 -66.521 1.00 83.81 554 ALA A C 1
ATOM 4191 O O . ALA A 1 554 ? 8.774 20.943 -66.410 1.00 83.81 554 ALA A O 1
ATOM 4192 N N . GLN A 1 555 ? 8.386 19.080 -67.621 1.00 78.25 555 GLN A N 1
ATOM 4193 C CA . GLN A 1 555 ? 7.747 19.751 -68.753 1.00 78.25 555 GLN A CA 1
ATOM 4194 C C . GLN A 1 555 ? 6.317 20.176 -68.363 1.00 78.25 555 GLN A C 1
ATOM 4196 O O . GLN A 1 555 ? 5.605 19.451 -67.652 1.00 78.25 555 GLN A O 1
ATOM 4201 N N . GLY A 1 556 ? 5.912 21.384 -68.765 1.00 62.34 556 GLY A N 1
ATOM 4202 C CA . GLY A 1 556 ? 4.604 21.969 -68.437 1.00 62.34 556 GLY A CA 1
ATOM 4203 C C . GLY A 1 556 ? 4.670 23.406 -67.952 1.00 62.34 556 GLY A C 1
ATOM 4204 O O . GLY A 1 556 ? 5.203 23.635 -66.837 1.00 62.34 556 GLY A O 1
#